Protein AF-A0A1W9Q5Z5-F1 (afdb_monomer_lite)

Foldseek 3Di:
DDDDDDDDDDDDDDDDDDDDDDDDDDDPPPPPVVVVVVVVVVVVVVVVVVVVVVVVVVVVVVVVVQVVLQVQFVVQLVVLVVVLVVQLVCQQPPHDLLSNVVSSLLSLQVQAQDWADPDPQPWIKHKAKEKLKWFFDADDDDDQKTKTAGSTDHPPQFDFQFKAKKWKQAADPVNDDPRQIWIWIARGWDDDPRIIIGGRIDTPDDGDPDPPGHHGGIMIWFKFFFAAPVPQHKDKAKAQGKTATDQRHRPSSDDQAFWWWDKSRDDFIKTAGGQDNVRRMGGRIAGPQDRPDIDIDIHGRPIMITTAIKMKMKMWIWDDDPPRIDIDIDIDIDGDDRSVQPQQFPQAQAEAAAEEEAEAQEEFFADACVVCVPDPDGPLRSEYEYQAEYEYEAQYEGSYADEWEHHPVRHTHDYYYYHDYYYNYYPYDYDYRFPLCLQCLDPHPVVVVLVVCVPVFPQVQKVPRDDPQEAAADPDPPGHQEMEAEFAVVTGEREHQEYHHEAQGEYEYECVHHAYEYEYAAEAHHEANYEYYYHDHLLSYEYAYNDPDDDHEHEQEHQYEAGHYYRASAYEYEQYACYEYEAGYRYNYYHYYHNGYYYHHPNNSVSDDRQPSRRDDDDPDD

Secondary structure (DSSP, 8-state):
---------------------------TTSSHHHHHHHHHHHHHHHHHHHHHHHHHHHHHHHHHHHHHHHHHHHHHHHHHHHHHHHHHHHTTTTS-HHHHHHHHHHHHHHHTTEEEEEETTTEEEEEEEEES-EEE-TT--S-SEEEEE-SSPPPTT--TT--EEEEEEEPPTT-----EEEEEEESEEEEETTEEEEES-EE-S---SS--S--TT-EEEEEEEBP-SSSSPPEEEETT--EEB-TTSSGGGS-SB--EEEETTEEEEEE-SEEETTTTEEES-EESS-TT---EEEE-TTPEEEEPPEEEEEEEEEES-TTS-EEEEEEEEEE---TTTS--SSS-SEEEEEEEEE-TT-EEEEE-TTT-SS-SS--S---EEESSEEEE-TT-EESS-EEE-B-TTS-B-EEEE-S--EESS-SSEE-PPPPS-TT-TTTSHHHHHHHHHTTS--GGGSBSPP-TTEEEE--STTS--EEEEEP-TT-EEEEEEEEEE-TT-EEEEE-TTS-EEEEEEEEEEE-TT-EEEEES-GGGEEEEE---SS--EEEE-TT-EEESEEEEEEEEEEE-TT-EEES-EEEEEEEE-TT-EEEEETTHHHH---TTSSS-------

Structure (mmCIF, N/CA/C/O backbone):
data_AF-A0A1W9Q5Z5-F1
#
_entry.id   AF-A0A1W9Q5Z5-F1
#
loop_
_atom_site.group_PDB
_atom_site.id
_atom_site.type_symbol
_atom_site.label_atom_id
_atom_site.label_alt_id
_atom_site.label_comp_id
_atom_site.label_asym_id
_atom_site.label_entity_id
_atom_site.label_seq_id
_atom_site.pdbx_PDB_ins_code
_atom_site.Cartn_x
_atom_site.Cartn_y
_atom_site.Cartn_z
_atom_site.occupancy
_atom_site.B_iso_or_equiv
_atom_site.auth_seq_id
_atom_site.auth_comp_id
_atom_site.auth_asym_id
_atom_site.auth_atom_id
_atom_site.pdbx_PDB_model_num
ATOM 1 N N . MET A 1 1 ? -21.791 -63.283 42.534 1.00 45.88 1 MET A N 1
ATOM 2 C CA . MET A 1 1 ? -20.636 -64.191 42.363 1.00 45.88 1 MET A CA 1
ATOM 3 C C . MET A 1 1 ? -19.748 -64.081 43.600 1.00 45.88 1 MET A C 1
ATOM 5 O O . MET A 1 1 ? -19.528 -62.983 44.081 1.00 45.88 1 MET A O 1
ATOM 9 N N . LYS A 1 2 ? -19.384 -65.247 44.138 1.00 38.09 2 LYS A N 1
ATOM 10 C CA . LYS A 1 2 ? -18.568 -65.604 45.317 1.00 38.09 2 LYS A CA 1
ATOM 11 C C . LYS A 1 2 ? -17.469 -64.617 45.803 1.00 38.09 2 LYS A C 1
ATOM 13 O O . LYS A 1 2 ? -16.518 -64.372 45.076 1.00 38.09 2 LYS A O 1
ATOM 18 N N . ASN A 1 3 ? -17.521 -64.236 47.090 1.00 42.38 3 ASN A N 1
ATOM 19 C CA . ASN A 1 3 ? -16.353 -64.276 48.012 1.00 42.38 3 ASN A CA 1
ATOM 20 C C . ASN A 1 3 ? -15.916 -65.764 48.180 1.00 42.38 3 ASN A C 1
ATOM 22 O O . ASN A 1 3 ? -16.794 -66.596 47.920 1.00 42.38 3 ASN A O 1
ATOM 26 N N . PRO A 1 4 ? -14.718 -66.186 48.689 1.00 55.59 4 PRO A N 1
ATOM 27 C CA . PRO A 1 4 ? -13.913 -65.505 49.726 1.00 55.59 4 PRO A CA 1
ATOM 28 C C . PRO A 1 4 ? -12.375 -65.864 49.850 1.00 55.59 4 PRO A C 1
ATOM 30 O O . PRO A 1 4 ? -11.866 -66.731 49.157 1.00 55.59 4 PRO A O 1
ATOM 33 N N . GLN A 1 5 ? -11.698 -65.263 50.852 1.00 42.19 5 GLN A N 1
ATOM 34 C CA . GLN A 1 5 ? -10.765 -65.857 51.860 1.00 42.19 5 GLN A CA 1
ATOM 35 C C . GLN A 1 5 ? -9.386 -66.511 51.526 1.00 42.19 5 GLN A C 1
ATOM 37 O O . GLN A 1 5 ? -9.262 -67.325 50.619 1.00 42.19 5 GLN A O 1
ATOM 42 N N . ARG A 1 6 ? -8.484 -66.343 52.533 1.00 38.22 6 ARG A N 1
ATOM 43 C CA . ARG A 1 6 ? -7.504 -67.304 53.143 1.00 38.22 6 ARG A CA 1
ATOM 44 C C . ARG A 1 6 ? -6.057 -67.329 52.584 1.00 38.22 6 ARG A C 1
ATOM 46 O O . ARG A 1 6 ? -5.879 -67.176 51.394 1.00 38.22 6 ARG A O 1
ATOM 53 N N . SER A 1 7 ? -4.971 -67.566 53.348 1.00 42.12 7 SER A N 1
ATOM 54 C CA . SER A 1 7 ? -4.755 -67.979 54.756 1.00 42.12 7 SER A CA 1
ATOM 55 C C . SER A 1 7 ? -3.247 -68.065 55.112 1.00 42.12 7 SER A C 1
ATOM 57 O O . SER A 1 7 ? -2.490 -68.511 54.261 1.00 42.12 7 SER A O 1
ATOM 59 N N . ALA A 1 8 ? -2.918 -67.832 56.403 1.00 43.03 8 ALA A N 1
ATOM 60 C CA . ALA A 1 8 ? -1.915 -68.498 57.289 1.00 43.03 8 ALA A CA 1
ATOM 61 C C . ALA A 1 8 ? -0.396 -68.416 56.966 1.00 43.03 8 ALA A C 1
ATOM 63 O O . ALA A 1 8 ? -0.024 -68.246 55.819 1.00 43.03 8 ALA A O 1
ATOM 64 N N . SER A 1 9 ? 0.570 -68.512 57.902 1.00 41.19 9 SER A N 1
ATOM 65 C CA . SER A 1 9 ? 0.704 -69.132 59.253 1.00 41.19 9 SER A CA 1
ATOM 66 C C . SER A 1 9 ? 1.920 -68.499 59.993 1.00 41.19 9 SER A C 1
ATOM 68 O O . SER A 1 9 ? 2.911 -68.224 59.332 1.00 41.19 9 SER A O 1
ATOM 70 N N . ILE A 1 10 ? 1.904 -68.093 61.278 1.00 40.47 10 ILE A N 1
ATOM 71 C CA . ILE A 1 10 ? 1.917 -68.845 62.569 1.00 40.47 10 ILE A CA 1
ATOM 72 C C . ILE A 1 10 ? 3.308 -69.410 62.994 1.00 40.47 10 ILE A C 1
ATOM 74 O O . ILE A 1 10 ? 3.702 -70.457 62.501 1.00 40.47 10 ILE A O 1
ATOM 78 N N . PHE A 1 11 ? 3.941 -68.709 63.970 1.00 43.97 11 PHE A N 1
ATOM 79 C CA . PHE A 1 11 ? 4.624 -69.136 65.235 1.00 43.97 11 PHE A CA 1
ATOM 80 C C . PHE A 1 11 ? 5.830 -70.128 65.222 1.00 43.97 11 PHE A C 1
ATOM 82 O O . PHE A 1 11 ? 5.905 -70.938 64.308 1.00 43.97 11 PHE A O 1
ATOM 89 N N . PRO A 1 12 ? 6.762 -70.131 66.230 1.00 51.62 12 PRO A N 1
ATOM 90 C CA . PRO A 1 12 ? 6.463 -70.048 67.674 1.00 51.62 12 PRO A CA 1
ATOM 91 C C . PRO A 1 12 ? 7.444 -69.325 68.627 1.00 51.62 12 PRO A C 1
ATOM 93 O O . PRO A 1 12 ? 8.602 -69.042 68.341 1.00 51.62 12 PRO A O 1
ATOM 96 N N . GLN A 1 13 ? 6.916 -69.078 69.831 1.00 49.44 13 GLN A N 1
ATOM 97 C CA . GLN A 1 13 ? 7.625 -68.673 71.041 1.00 49.44 13 GLN A CA 1
ATOM 98 C C . GLN A 1 13 ? 8.324 -69.849 71.748 1.00 49.44 13 GLN A C 1
ATOM 100 O O . GLN A 1 13 ? 7.814 -70.969 71.749 1.00 49.44 13 GLN A O 1
ATOM 105 N N . GLY A 1 14 ? 9.354 -69.518 72.535 1.00 38.72 14 GLY A N 1
ATOM 106 C CA . GLY A 1 14 ? 9.438 -69.988 73.923 1.00 38.72 14 GLY A CA 1
ATOM 107 C C . GLY A 1 14 ? 10.792 -70.539 74.374 1.00 38.72 14 GLY A C 1
ATOM 108 O O . GLY A 1 14 ? 11.237 -71.555 73.856 1.00 38.72 14 GLY A O 1
ATOM 109 N N . LYS A 1 15 ? 11.361 -69.937 75.433 1.00 40.81 15 LYS A N 1
ATOM 110 C CA . LYS A 1 15 ? 11.649 -70.547 76.760 1.00 40.81 15 LYS A CA 1
ATOM 111 C C . LYS A 1 15 ? 12.832 -69.844 77.455 1.00 40.81 15 LYS A C 1
ATOM 113 O O . LYS A 1 15 ? 13.898 -69.715 76.882 1.00 40.81 15 LYS A O 1
ATOM 118 N N . VAL A 1 16 ? 12.597 -69.193 78.598 1.00 42.66 16 VAL A N 1
ATOM 119 C CA . VAL A 1 16 ? 12.735 -69.686 79.995 1.00 42.66 16 VAL A CA 1
ATOM 120 C C . VAL A 1 16 ? 14.100 -69.343 80.613 1.00 42.66 16 VAL A C 1
ATOM 122 O O . VAL A 1 16 ? 15.158 -69.676 80.098 1.00 42.66 16 VAL A O 1
ATOM 125 N N . CYS A 1 17 ? 14.015 -68.680 81.767 1.00 44.47 17 CYS A N 1
ATOM 126 C CA . CYS A 1 17 ? 15.067 -68.292 82.702 1.00 44.47 17 CYS A CA 1
ATOM 127 C C . CYS A 1 17 ? 16.000 -69.432 83.158 1.00 44.47 17 CYS A C 1
ATOM 129 O O . CYS A 1 17 ? 15.510 -70.522 83.448 1.00 44.47 17 CYS A O 1
ATOM 131 N N . ARG A 1 18 ? 17.270 -69.115 83.470 1.00 38.94 18 ARG A N 1
ATOM 132 C CA . ARG A 1 18 ? 17.853 -69.051 84.842 1.00 38.94 18 ARG A CA 1
ATOM 133 C C . ARG A 1 18 ? 19.389 -69.173 84.846 1.00 38.94 18 ARG A C 1
ATOM 135 O O . ARG A 1 18 ? 19.942 -69.945 84.079 1.00 38.94 18 ARG A O 1
ATOM 142 N N . ARG A 1 19 ? 19.966 -68.570 85.901 1.00 38.69 19 ARG A N 1
ATOM 143 C CA . ARG A 1 19 ? 21.277 -68.792 86.563 1.00 38.69 19 ARG A CA 1
ATOM 144 C C . ARG A 1 19 ? 22.475 -68.043 85.969 1.00 38.69 19 ARG A C 1
ATOM 146 O O . ARG A 1 19 ? 22.846 -68.274 84.835 1.00 38.69 19 ARG A O 1
ATOM 153 N N . PHE A 1 20 ? 22.957 -66.998 86.645 1.00 39.62 20 PHE A N 1
ATOM 154 C CA . PHE A 1 20 ? 23.795 -66.960 87.867 1.00 39.62 20 PHE A CA 1
ATOM 155 C C . PHE A 1 20 ? 25.297 -67.011 87.539 1.00 39.62 20 PHE A C 1
ATOM 157 O O . PHE A 1 20 ? 25.792 -68.046 87.117 1.00 39.62 20 PHE A O 1
ATOM 164 N N . MET A 1 21 ? 25.952 -65.895 87.880 1.00 42.09 21 MET A N 1
ATOM 165 C CA . MET A 1 21 ? 27.337 -65.731 88.341 1.00 42.09 21 MET A CA 1
ATOM 166 C C . MET A 1 21 ? 28.504 -65.975 87.374 1.00 42.09 21 MET A C 1
ATOM 168 O O . MET A 1 21 ? 28.858 -67.100 87.045 1.00 42.09 21 MET A O 1
ATOM 172 N N . ASP A 1 22 ? 29.141 -64.849 87.039 1.00 51.88 22 ASP A N 1
ATOM 173 C CA . ASP A 1 22 ? 30.544 -64.528 87.328 1.00 51.88 22 ASP A CA 1
ATOM 174 C C . ASP A 1 22 ? 31.608 -65.602 87.080 1.00 51.88 22 ASP A C 1
ATOM 176 O O . ASP A 1 22 ? 31.816 -66.490 87.906 1.00 51.88 22 ASP A O 1
ATOM 180 N N . ARG A 1 23 ? 32.433 -65.370 86.048 1.00 41.69 23 ARG A N 1
ATOM 181 C CA . ARG A 1 23 ? 33.891 -65.363 86.237 1.00 41.69 23 ARG A CA 1
ATOM 182 C C . ARG A 1 23 ? 34.658 -64.716 85.079 1.00 41.69 23 ARG A C 1
ATOM 184 O O . ARG A 1 23 ? 34.515 -65.125 83.936 1.00 41.69 23 ARG A O 1
ATOM 191 N N . GLU A 1 24 ? 35.499 -63.753 85.463 1.00 45.00 24 GLU A N 1
ATOM 192 C CA . GLU A 1 24 ? 36.839 -63.455 84.923 1.00 45.00 24 GLU A CA 1
ATOM 193 C C . GLU A 1 24 ? 36.926 -63.117 83.418 1.00 45.00 24 GLU A C 1
ATOM 195 O O . GLU A 1 24 ? 36.888 -63.965 82.540 1.00 45.00 24 GLU A O 1
ATOM 200 N N . SER A 1 25 ? 36.944 -61.834 83.047 1.00 54.38 25 SER A N 1
ATOM 201 C CA . SER A 1 25 ? 38.152 -60.992 82.934 1.00 54.38 25 SER A CA 1
ATOM 202 C C . SER A 1 25 ? 39.274 -61.590 82.071 1.00 54.38 25 SER A C 1
ATOM 204 O O . SER A 1 25 ? 39.905 -62.564 82.470 1.00 54.38 25 SER A O 1
ATOM 206 N N . ASN A 1 26 ? 39.592 -60.862 80.989 1.00 50.44 26 ASN A N 1
ATOM 207 C CA . ASN A 1 26 ? 40.802 -60.909 80.147 1.00 50.44 26 ASN A CA 1
ATOM 208 C C . ASN A 1 26 ? 40.649 -61.566 78.769 1.00 50.44 26 ASN A C 1
ATOM 210 O O . ASN A 1 26 ? 41.188 -62.635 78.549 1.00 50.44 26 ASN A O 1
ATOM 214 N N . HIS A 1 27 ? 40.029 -60.869 77.805 1.00 44.59 27 HIS A N 1
ATOM 215 C CA . HIS A 1 27 ? 40.489 -60.874 76.397 1.00 44.59 27 HIS A CA 1
ATOM 216 C C . HIS A 1 27 ? 40.032 -59.624 75.598 1.00 44.59 27 HIS A C 1
ATOM 218 O O . HIS A 1 27 ? 39.882 -59.649 74.382 1.00 44.59 27 HIS A O 1
ATOM 224 N N . LEU A 1 28 ? 39.877 -58.480 76.279 1.00 50.31 28 LEU A N 1
ATOM 225 C CA . LEU A 1 28 ? 39.485 -57.171 75.720 1.00 50.31 28 LEU A CA 1
ATOM 226 C C . LEU A 1 28 ? 40.667 -56.338 75.169 1.00 50.31 28 LEU A C 1
ATOM 228 O O . LEU A 1 28 ? 40.652 -55.120 75.252 1.00 50.31 28 LEU A O 1
ATOM 232 N N . LYS A 1 29 ? 41.724 -56.952 74.620 1.00 52.28 29 LYS A N 1
ATOM 233 C CA . LYS A 1 29 ? 42.888 -56.183 74.110 1.00 52.28 29 LYS A CA 1
ATOM 234 C C . LYS A 1 29 ? 43.280 -56.427 72.650 1.00 52.28 29 LYS A C 1
ATOM 236 O O . LYS A 1 29 ? 44.300 -55.910 72.216 1.00 52.28 29 LYS A O 1
ATOM 241 N N . ALA A 1 30 ? 42.464 -57.141 71.871 1.00 52.22 30 ALA A N 1
ATOM 242 C CA . ALA A 1 30 ? 42.705 -57.327 70.430 1.00 52.22 30 ALA A CA 1
ATOM 243 C C . ALA A 1 30 ? 41.598 -56.764 69.511 1.00 52.22 30 ALA A C 1
ATOM 245 O O . ALA A 1 30 ? 41.773 -56.755 68.297 1.00 52.22 30 ALA A O 1
ATOM 246 N N . ALA A 1 31 ? 40.481 -56.262 70.056 1.00 53.41 31 ALA A N 1
ATOM 247 C CA . ALA A 1 31 ? 39.362 -55.743 69.257 1.00 53.41 31 ALA A CA 1
ATOM 248 C C . ALA A 1 31 ? 39.375 -54.210 69.063 1.00 53.41 31 ALA A C 1
ATOM 250 O O . ALA A 1 31 ? 38.833 -53.725 68.072 1.00 53.41 31 ALA A O 1
ATOM 251 N N . GLU A 1 32 ? 40.036 -53.442 69.940 1.00 53.84 32 GLU A N 1
ATOM 252 C CA . GLU A 1 32 ? 39.981 -51.965 69.927 1.00 53.84 32 GLU A CA 1
ATOM 253 C C . GLU A 1 32 ? 40.826 -51.311 68.812 1.00 53.84 32 GLU A C 1
ATOM 255 O O . GLU A 1 32 ? 40.524 -50.200 68.385 1.00 53.84 32 GLU A O 1
ATOM 260 N N . GLY A 1 33 ? 41.830 -52.008 68.261 1.00 56.78 33 GLY A N 1
ATOM 261 C CA . GLY A 1 33 ? 42.640 -51.498 67.140 1.00 56.78 33 GLY A CA 1
ATOM 262 C C . GLY A 1 33 ? 41.991 -51.660 65.756 1.00 56.78 33 GLY A C 1
ATOM 263 O O . GLY A 1 33 ? 42.218 -50.843 64.866 1.00 56.78 33 GLY A O 1
ATOM 264 N N . SER A 1 34 ? 41.151 -52.685 65.566 1.00 62.56 34 SER A N 1
ATOM 265 C CA . SER A 1 34 ? 40.533 -52.986 64.259 1.00 62.56 34 SER A CA 1
ATOM 266 C C . SER A 1 34 ? 39.434 -51.991 63.871 1.00 62.56 34 SER A C 1
ATOM 268 O O . SER A 1 34 ? 39.277 -51.660 62.696 1.00 62.56 34 SER A O 1
ATOM 270 N N . VAL A 1 35 ? 38.723 -51.453 64.868 1.00 77.12 35 VAL A N 1
ATOM 271 C CA . VAL A 1 35 ? 37.646 -50.474 64.667 1.00 77.12 35 VAL A CA 1
ATOM 272 C C . VAL A 1 35 ? 38.209 -49.145 64.163 1.00 77.12 35 VAL A C 1
ATOM 274 O O . VAL A 1 35 ? 37.652 -48.552 63.242 1.00 77.12 35 VAL A O 1
ATOM 277 N N . PHE A 1 36 ? 39.356 -48.710 64.693 1.00 75.25 36 PHE A N 1
ATOM 278 C CA . PHE A 1 36 ? 40.012 -47.475 64.254 1.00 75.25 36 PHE A CA 1
ATOM 279 C C . PHE A 1 36 ? 40.529 -47.568 62.812 1.00 75.25 36 PHE A C 1
ATOM 281 O O . PHE A 1 36 ? 40.344 -46.639 62.030 1.00 75.25 36 PHE A O 1
ATOM 288 N N . VAL A 1 37 ? 41.113 -48.708 62.427 1.00 79.69 37 VAL A N 1
ATOM 289 C CA . VAL A 1 37 ? 41.564 -48.944 61.044 1.00 79.69 37 VAL A CA 1
ATOM 290 C C . VAL A 1 37 ? 40.374 -48.994 60.078 1.00 79.69 37 VAL A C 1
ATOM 292 O O . VAL A 1 37 ? 40.432 -48.386 59.010 1.00 79.69 37 VAL A O 1
ATOM 295 N N . GLY A 1 38 ? 39.266 -49.634 60.469 1.00 83.56 38 GLY A N 1
ATOM 296 C CA . GLY A 1 38 ? 38.028 -49.641 59.681 1.00 83.56 38 GLY A CA 1
ATOM 297 C C . GLY A 1 38 ? 37.440 -48.239 59.460 1.00 83.56 38 GLY A C 1
ATOM 298 O O . GLY A 1 38 ? 36.932 -47.939 58.377 1.00 83.56 38 GLY A O 1
ATOM 299 N N . LEU A 1 39 ? 37.566 -47.350 60.449 1.00 85.38 39 LEU A N 1
ATOM 300 C CA . LEU A 1 39 ? 37.089 -45.967 60.362 1.00 85.38 39 LEU A CA 1
ATOM 301 C C . LEU A 1 39 ? 37.985 -45.100 59.458 1.00 85.38 39 LEU A C 1
ATOM 303 O O . LEU A 1 39 ? 37.485 -44.331 58.642 1.00 85.38 39 LEU A O 1
ATOM 307 N N . ILE A 1 40 ? 39.308 -45.277 59.520 1.00 86.25 40 ILE A N 1
ATOM 308 C CA . ILE A 1 40 ? 40.246 -44.564 58.634 1.00 86.25 40 ILE A CA 1
ATOM 309 C C . ILE A 1 40 ? 40.051 -44.992 57.174 1.00 86.25 40 ILE A C 1
ATOM 311 O O . ILE A 1 40 ? 39.993 -44.144 56.285 1.00 86.25 40 ILE A O 1
ATOM 315 N N . VAL A 1 41 ? 39.892 -46.293 56.910 1.00 86.81 41 VAL A N 1
ATOM 316 C CA . VAL A 1 41 ? 39.671 -46.796 55.545 1.00 86.81 41 VAL A CA 1
ATOM 317 C C . VAL A 1 41 ? 38.335 -46.302 54.983 1.00 86.81 41 VAL A C 1
ATOM 319 O O . VAL A 1 41 ? 38.289 -45.873 53.831 1.00 86.81 41 VAL A O 1
ATOM 322 N N . THR A 1 42 ? 37.262 -46.279 55.781 1.00 88.12 42 THR A N 1
ATOM 323 C CA . THR A 1 42 ? 35.974 -45.720 55.330 1.00 88.12 42 THR A CA 1
ATOM 324 C C . THR A 1 42 ? 36.053 -44.214 55.071 1.00 88.12 42 THR A C 1
ATOM 326 O O . THR A 1 42 ? 35.531 -43.761 54.054 1.00 88.12 42 THR A O 1
ATOM 329 N N . MET A 1 43 ? 36.772 -43.441 55.894 1.00 88.31 43 MET A N 1
ATOM 330 C CA . MET A 1 43 ? 37.031 -42.019 55.626 1.00 88.31 43 MET A CA 1
ATOM 331 C C . MET A 1 43 ? 37.819 -41.789 54.329 1.00 88.31 43 MET A C 1
ATOM 333 O O . MET A 1 43 ? 37.469 -40.890 53.568 1.00 88.31 43 MET A O 1
ATOM 337 N N . ILE A 1 44 ? 38.834 -42.609 54.032 1.00 91.06 44 ILE A N 1
ATOM 338 C CA . ILE A 1 44 ? 39.614 -42.506 52.784 1.00 91.06 44 ILE A CA 1
ATOM 339 C C . ILE A 1 44 ? 38.754 -42.857 51.564 1.00 91.06 44 ILE A C 1
ATOM 341 O O . ILE A 1 44 ? 38.836 -42.174 50.546 1.00 91.06 44 ILE A O 1
ATOM 345 N N . ILE A 1 45 ? 37.897 -43.878 51.661 1.00 88.50 45 ILE A N 1
ATOM 346 C CA . ILE A 1 45 ? 36.982 -44.254 50.574 1.00 88.50 45 ILE A CA 1
ATOM 347 C C . ILE A 1 45 ? 35.963 -43.136 50.315 1.00 88.50 45 ILE A C 1
ATOM 349 O O . ILE A 1 45 ? 35.757 -42.759 49.164 1.00 88.50 45 ILE A O 1
ATOM 353 N N . ILE A 1 46 ? 35.366 -42.559 51.365 1.00 88.12 46 ILE A N 1
ATOM 354 C CA . ILE A 1 46 ? 34.420 -41.439 51.229 1.00 88.12 46 ILE A CA 1
ATOM 355 C C . ILE A 1 46 ? 35.123 -40.201 50.657 1.00 88.12 46 ILE A C 1
ATOM 357 O O . ILE A 1 46 ? 34.576 -39.555 49.765 1.00 88.12 46 ILE A O 1
ATOM 361 N N . ALA A 1 47 ? 36.348 -39.899 51.100 1.00 88.50 47 ALA A N 1
ATOM 362 C CA . ALA A 1 47 ? 37.150 -38.811 50.542 1.00 88.50 47 ALA A CA 1
ATOM 363 C C . ALA A 1 47 ? 37.490 -39.047 49.059 1.00 88.50 47 ALA A C 1
ATOM 365 O O . ALA A 1 47 ? 37.391 -38.122 48.255 1.00 88.50 47 ALA A O 1
ATOM 366 N N . GLY A 1 48 ? 37.820 -40.285 48.675 1.00 86.75 48 GLY A N 1
ATOM 367 C CA . GLY A 1 48 ? 38.072 -40.671 47.285 1.00 86.75 48 GLY A CA 1
ATOM 368 C C . GLY A 1 48 ? 36.834 -40.542 46.393 1.00 86.75 48 GLY A C 1
ATOM 369 O O . GLY A 1 48 ? 36.929 -40.005 45.291 1.00 86.75 48 GLY A O 1
ATOM 370 N N . ILE A 1 49 ? 35.657 -40.955 46.878 1.00 86.25 49 ILE A N 1
ATOM 371 C CA . ILE A 1 49 ? 34.382 -40.792 46.159 1.00 86.25 49 ILE A CA 1
ATOM 372 C C . ILE A 1 49 ? 34.014 -39.307 46.042 1.00 86.25 49 ILE A C 1
ATOM 374 O O . ILE A 1 49 ? 33.631 -38.860 44.963 1.00 86.25 49 ILE A O 1
ATOM 378 N N . GLY A 1 50 ? 34.186 -38.523 47.112 1.00 82.50 50 GLY A N 1
ATOM 379 C CA . GLY A 1 50 ? 33.961 -37.075 47.091 1.00 82.50 50 GLY A CA 1
ATOM 380 C C . GLY A 1 50 ? 34.865 -36.354 46.085 1.00 82.50 50 GLY A C 1
ATOM 381 O O . GLY A 1 50 ? 34.389 -35.520 45.316 1.00 82.50 50 GLY A O 1
ATOM 382 N N . ALA A 1 51 ? 36.146 -36.732 46.019 1.00 82.00 51 ALA A N 1
ATOM 383 C CA . ALA A 1 51 ? 37.090 -36.205 45.036 1.00 82.00 51 ALA A CA 1
ATOM 384 C C . ALA A 1 51 ? 36.751 -36.629 43.595 1.00 82.00 51 ALA A C 1
ATOM 386 O O . ALA A 1 51 ? 36.953 -35.843 42.675 1.00 82.00 51 ALA A O 1
ATOM 387 N N . ALA A 1 52 ? 36.200 -37.829 43.386 1.00 76.81 52 ALA A N 1
ATOM 388 C CA . ALA A 1 52 ? 35.781 -38.313 42.068 1.00 76.81 52 ALA A CA 1
ATOM 389 C C . ALA A 1 52 ? 34.441 -37.715 41.585 1.00 76.81 52 ALA A C 1
ATOM 391 O O . ALA A 1 52 ? 34.228 -37.574 40.381 1.00 76.81 52 ALA A O 1
ATOM 392 N N . MET A 1 53 ? 33.543 -37.328 42.497 1.00 82.94 53 MET A N 1
ATOM 393 C CA . MET A 1 53 ? 32.270 -36.671 42.161 1.00 82.94 53 MET A CA 1
ATOM 394 C C . MET A 1 53 ? 32.436 -35.196 41.765 1.00 82.94 53 MET A C 1
ATOM 396 O O . MET A 1 53 ? 31.625 -34.666 41.005 1.00 82.94 53 MET A O 1
ATOM 400 N N . LEU A 1 54 ? 33.490 -34.531 42.245 1.00 74.00 54 LEU A N 1
ATOM 401 C CA . LEU A 1 54 ? 33.723 -33.103 42.013 1.00 74.00 54 LEU A CA 1
ATOM 402 C C . LEU A 1 54 ? 33.977 -32.769 40.522 1.00 74.00 54 LEU A C 1
ATOM 404 O O . LEU A 1 54 ? 33.328 -31.849 40.014 1.00 74.00 54 LEU A O 1
ATOM 408 N N . PRO A 1 55 ? 34.793 -33.537 39.767 1.00 72.12 55 PRO A N 1
ATOM 409 C CA . PRO A 1 55 ? 34.909 -33.390 38.317 1.00 72.12 55 PRO A CA 1
ATOM 410 C C . PRO A 1 55 ? 33.592 -33.642 37.573 1.00 72.12 55 PRO A C 1
ATOM 412 O O . PRO A 1 55 ? 33.271 -32.892 36.660 1.00 72.12 55 PRO A O 1
ATOM 415 N N . LEU A 1 56 ? 32.799 -34.646 37.972 1.00 71.12 56 LEU A N 1
ATOM 416 C CA . LEU A 1 56 ? 31.528 -34.974 37.304 1.00 71.12 56 LEU A CA 1
ATOM 417 C C . LEU A 1 56 ? 30.486 -33.855 37.461 1.00 71.12 56 LEU A C 1
ATOM 419 O O . LEU A 1 56 ? 29.836 -33.477 36.487 1.00 71.12 56 LEU A O 1
ATOM 423 N N . SER A 1 57 ? 30.378 -33.277 38.662 1.00 73.00 57 SER A N 1
ATOM 424 C CA . SER A 1 57 ? 29.502 -32.126 38.922 1.00 73.00 57 SER A CA 1
ATOM 425 C C . SER A 1 57 ? 29.966 -30.875 38.163 1.00 73.00 57 SER A C 1
ATOM 427 O O . SER A 1 57 ? 29.169 -30.197 37.515 1.00 73.00 57 SER A O 1
ATOM 429 N N . THR A 1 58 ? 31.280 -30.617 38.151 1.00 70.06 58 THR A N 1
ATOM 430 C CA . THR A 1 58 ? 31.866 -29.456 37.459 1.00 70.06 58 THR A CA 1
ATOM 431 C C . THR A 1 58 ? 31.679 -29.541 35.939 1.00 70.06 58 THR A C 1
ATOM 433 O O . THR A 1 58 ? 31.336 -28.541 35.310 1.00 70.06 58 THR A O 1
ATOM 436 N N . THR A 1 59 ? 31.844 -30.724 35.337 1.00 69.69 59 THR A N 1
ATOM 437 C CA . THR A 1 59 ? 31.622 -30.937 33.895 1.00 69.69 59 THR A CA 1
ATOM 438 C C . THR A 1 59 ? 30.148 -30.780 33.517 1.00 69.69 59 THR A C 1
ATOM 440 O O . THR A 1 59 ? 29.847 -30.144 32.510 1.00 69.69 59 THR A O 1
ATOM 443 N N . SER A 1 60 ? 29.219 -31.282 34.342 1.00 64.25 60 SER A N 1
ATOM 444 C CA . SER A 1 60 ? 27.776 -31.136 34.094 1.00 64.25 60 SER A CA 1
ATOM 445 C C . SER A 1 60 ? 27.316 -29.678 34.173 1.00 64.25 60 SER A C 1
ATOM 447 O O . SER A 1 60 ? 26.538 -29.240 33.327 1.00 64.25 60 SER A O 1
ATOM 449 N N . MET A 1 61 ? 27.804 -28.913 35.155 1.00 70.44 61 MET A N 1
ATOM 450 C CA . MET A 1 61 ? 27.475 -27.487 35.272 1.00 70.44 61 MET A CA 1
ATOM 451 C C . MET A 1 61 ? 28.077 -26.673 34.121 1.00 70.44 61 MET A C 1
ATOM 453 O O . MET A 1 61 ? 27.387 -25.838 33.547 1.00 70.44 61 MET A O 1
ATOM 457 N N . ARG A 1 62 ? 29.325 -26.952 33.714 1.00 67.69 62 ARG A N 1
ATOM 458 C CA . ARG A 1 62 ? 29.949 -26.277 32.560 1.00 67.69 62 ARG A CA 1
ATOM 459 C C . ARG A 1 62 ? 29.220 -26.567 31.249 1.00 67.69 62 ARG A C 1
ATOM 461 O O . ARG A 1 62 ? 29.004 -25.642 30.480 1.00 67.69 62 ARG A O 1
ATOM 468 N N . SER A 1 63 ? 28.781 -27.806 31.023 1.00 71.75 63 SER A N 1
ATOM 469 C CA . SER A 1 63 ? 28.028 -28.165 29.814 1.00 71.75 63 SER A CA 1
ATOM 470 C C . SER A 1 63 ? 26.683 -27.437 29.710 1.00 71.75 63 SER A C 1
ATOM 472 O O . SER A 1 63 ? 26.290 -27.064 28.608 1.00 71.75 63 SER A O 1
ATOM 474 N N . GLN A 1 64 ? 25.979 -27.228 30.828 1.00 71.12 64 GLN A N 1
ATOM 475 C CA . GLN A 1 64 ? 24.722 -26.467 30.840 1.00 71.12 64 GLN A CA 1
ATOM 476 C C . GLN A 1 64 ? 24.965 -24.970 30.621 1.00 71.12 64 GLN A C 1
ATOM 478 O O . GLN A 1 64 ? 24.232 -24.340 29.866 1.00 71.12 64 GLN A O 1
ATOM 483 N N . ILE A 1 65 ? 26.020 -24.416 31.228 1.00 71.62 65 ILE A N 1
ATOM 484 C CA . ILE A 1 65 ? 26.400 -23.010 31.046 1.00 71.62 65 ILE A CA 1
ATOM 485 C C . ILE A 1 65 ? 26.759 -22.738 29.581 1.00 71.62 65 ILE A C 1
ATOM 487 O O . ILE A 1 65 ? 26.210 -21.813 28.999 1.00 71.62 65 ILE A O 1
ATOM 491 N N . THR A 1 66 ? 27.593 -23.571 28.951 1.00 71.75 66 THR A N 1
ATOM 492 C CA . THR A 1 66 ? 27.956 -23.400 27.533 1.00 71.75 66 THR A CA 1
ATOM 493 C C . THR A 1 66 ? 26.755 -23.566 26.598 1.00 71.75 66 THR A C 1
ATOM 495 O O . THR A 1 66 ? 26.644 -22.832 25.621 1.00 71.75 66 THR A O 1
ATOM 498 N N . GLY A 1 67 ? 25.828 -24.485 26.900 1.00 73.19 67 GLY A N 1
ATOM 499 C CA . GLY A 1 67 ? 24.593 -24.645 26.126 1.00 73.19 67 GLY A CA 1
ATOM 500 C C . GLY A 1 67 ? 23.683 -23.414 26.192 1.00 73.19 67 GLY A C 1
ATOM 501 O O . GLY A 1 67 ? 23.205 -22.952 25.159 1.00 73.19 67 GLY A O 1
ATOM 502 N N . ASN A 1 68 ? 23.499 -22.844 27.386 1.00 78.19 68 ASN A N 1
ATOM 503 C CA . ASN A 1 68 ? 22.714 -21.621 27.564 1.00 78.19 68 ASN A CA 1
ATOM 504 C C . ASN A 1 68 ?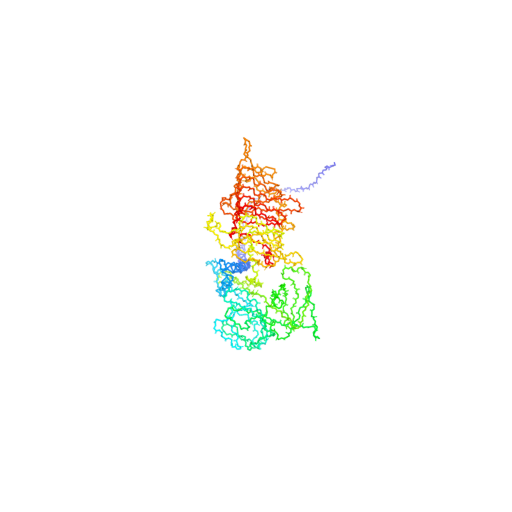 23.401 -20.409 26.918 1.00 78.19 68 ASN A C 1
ATOM 506 O O . ASN A 1 68 ? 22.742 -19.635 26.236 1.00 78.19 68 ASN A O 1
ATOM 510 N N . GLN A 1 69 ? 24.725 -20.282 27.052 1.00 79.00 69 GLN A N 1
ATOM 511 C CA . GLN A 1 69 ? 25.494 -19.207 26.415 1.00 79.00 69 GLN A CA 1
ATOM 512 C C . GLN A 1 69 ? 25.437 -19.275 24.883 1.00 79.00 69 GLN A C 1
ATOM 514 O O . GLN A 1 69 ? 25.384 -18.240 24.229 1.00 79.00 69 GLN A O 1
ATOM 519 N N . ALA A 1 70 ? 25.417 -20.473 24.291 1.00 74.19 70 ALA A N 1
ATOM 520 C CA . ALA A 1 70 ? 25.240 -20.623 22.847 1.00 74.19 70 ALA A CA 1
ATOM 521 C C . ALA A 1 70 ? 23.841 -20.169 22.390 1.00 74.19 70 ALA A C 1
ATOM 523 O O . ALA A 1 70 ? 23.718 -19.499 21.368 1.00 74.19 70 ALA A O 1
ATOM 524 N N . GLN A 1 71 ? 22.789 -20.471 23.162 1.00 80.25 71 GLN A N 1
ATOM 525 C CA . GLN A 1 71 ? 21.439 -19.965 22.882 1.00 80.25 71 GLN A CA 1
ATOM 526 C C . GLN A 1 71 ? 21.353 -18.444 23.038 1.00 80.25 71 GLN A C 1
ATOM 528 O O . GLN A 1 71 ? 20.760 -17.777 22.197 1.00 80.25 71 GLN A O 1
ATOM 533 N N . GLU A 1 72 ? 21.972 -17.885 24.079 1.00 81.44 72 GLU A N 1
ATOM 534 C CA . GLU A 1 72 ? 22.071 -16.434 24.264 1.00 81.44 72 GLU A CA 1
ATOM 535 C C . GLU A 1 72 ? 22.811 -15.773 23.095 1.00 81.44 72 GLU A C 1
ATOM 537 O O . GLU A 1 72 ? 22.312 -14.798 22.540 1.00 81.44 72 GLU A O 1
ATOM 542 N N . GLY A 1 73 ? 23.946 -16.332 22.661 1.00 80.56 73 GLY A N 1
ATOM 543 C CA . GLY A 1 73 ? 24.675 -15.871 21.478 1.00 80.56 73 GLY A CA 1
ATOM 544 C C . GLY A 1 73 ? 23.821 -15.908 20.208 1.00 80.56 73 GLY A C 1
ATOM 545 O O . GLY A 1 73 ? 23.827 -14.952 19.440 1.00 80.56 73 GLY A O 1
ATOM 546 N N . TYR A 1 74 ? 23.021 -16.958 20.011 1.00 82.06 74 TYR A N 1
ATOM 547 C CA . TYR A 1 74 ? 22.094 -17.042 18.880 1.00 82.06 74 TYR A CA 1
ATOM 548 C C . TYR A 1 74 ? 21.017 -15.945 18.915 1.00 82.06 74 TYR A C 1
ATOM 550 O O . TYR A 1 74 ? 20.823 -15.245 17.923 1.00 82.06 74 TYR A O 1
ATOM 558 N N . TYR A 1 75 ? 20.351 -15.739 20.056 1.00 83.38 75 TYR A N 1
ATOM 559 C CA . TYR A 1 75 ? 19.337 -14.684 20.181 1.00 83.38 75 TYR A CA 1
ATOM 560 C C . TYR A 1 75 ? 19.932 -13.280 20.038 1.00 83.38 75 TYR A C 1
ATOM 562 O O . TYR A 1 75 ? 19.278 -12.387 19.500 1.00 83.38 75 TYR A O 1
ATOM 570 N N . LEU A 1 76 ? 21.175 -13.078 20.484 1.00 85.12 76 LEU A N 1
ATOM 571 C CA . LEU A 1 76 ? 21.898 -11.824 20.274 1.00 85.12 76 LEU A CA 1
ATOM 572 C C . LEU A 1 76 ? 22.187 -11.590 18.788 1.00 85.12 76 LEU A C 1
ATOM 574 O O . LEU A 1 76 ? 21.928 -10.491 18.301 1.00 85.12 76 LEU A O 1
ATOM 578 N N . ALA A 1 77 ? 22.634 -12.612 18.055 1.00 81.00 77 ALA A N 1
ATOM 579 C CA . ALA A 1 77 ? 22.809 -12.518 16.606 1.00 81.00 77 ALA A CA 1
ATOM 580 C C . ALA A 1 77 ? 21.480 -12.178 15.900 1.00 81.00 77 ALA A C 1
ATOM 582 O O . ALA A 1 77 ? 21.409 -11.259 15.088 1.00 81.00 77 ALA A O 1
ATOM 583 N N . GLU A 1 78 ? 20.382 -12.845 16.270 1.00 81.19 78 GLU A N 1
ATOM 584 C CA . GLU A 1 78 ? 19.053 -12.544 15.721 1.00 81.19 78 GLU A CA 1
ATOM 585 C C . GLU A 1 78 ? 18.587 -11.114 16.060 1.00 81.19 78 GLU A C 1
ATOM 587 O O . GLU A 1 78 ? 17.930 -10.450 15.255 1.00 81.19 78 GLU A O 1
ATOM 592 N N . SER A 1 79 ? 18.946 -10.598 17.238 1.00 82.12 79 SER A N 1
ATOM 593 C CA . SER A 1 79 ? 18.613 -9.225 17.624 1.00 82.12 79 SER A CA 1
ATOM 594 C C . SER A 1 79 ? 19.328 -8.180 16.761 1.00 82.12 79 SER A C 1
ATOM 596 O O . SER A 1 79 ? 18.693 -7.204 16.359 1.00 82.12 79 SER A O 1
ATOM 598 N N . GLY A 1 80 ? 20.593 -8.417 16.392 1.00 83.88 80 GLY A N 1
ATOM 599 C CA . GLY A 1 80 ? 21.342 -7.539 15.491 1.00 83.88 80 GLY A CA 1
ATOM 600 C C . GLY A 1 80 ? 20.726 -7.467 14.096 1.00 83.88 80 GLY A C 1
ATOM 601 O O . GLY A 1 80 ? 20.603 -6.391 13.512 1.00 83.88 80 GLY A O 1
ATOM 602 N N . MET A 1 81 ? 20.225 -8.599 13.604 1.00 81.94 81 MET A N 1
ATOM 603 C CA . MET A 1 81 ? 19.483 -8.672 12.345 1.00 81.94 81 MET A CA 1
ATOM 604 C C . MET A 1 81 ? 18.217 -7.821 12.360 1.00 81.94 81 MET A C 1
ATOM 606 O O . MET A 1 81 ? 17.983 -7.013 11.461 1.00 81.94 81 MET A O 1
ATOM 610 N N . ARG A 1 82 ? 17.390 -8.001 13.397 1.00 82.06 82 ARG A N 1
ATOM 611 C CA . ARG A 1 82 ? 16.134 -7.258 13.559 1.00 82.06 82 ARG A CA 1
ATOM 612 C C . ARG A 1 82 ? 16.389 -5.759 13.706 1.00 82.06 82 ARG A C 1
ATOM 614 O O . ARG A 1 82 ? 15.610 -4.966 13.183 1.00 82.06 82 ARG A O 1
ATOM 621 N N . TYR A 1 83 ? 17.481 -5.385 14.375 1.00 86.06 83 TYR A N 1
ATOM 622 C CA . TYR A 1 83 ? 17.914 -3.999 14.507 1.00 86.06 83 TYR A CA 1
ATOM 623 C C . TYR A 1 83 ? 18.211 -3.369 13.141 1.00 86.06 83 TYR A C 1
ATOM 625 O O . TYR A 1 83 ? 17.564 -2.388 12.779 1.00 86.06 83 TYR A O 1
ATOM 633 N N . ILE A 1 84 ? 19.090 -3.972 12.333 1.00 85.31 84 ILE A N 1
ATOM 634 C CA . ILE A 1 84 ? 19.428 -3.426 11.007 1.00 85.31 84 ILE A CA 1
ATOM 635 C C . ILE A 1 84 ? 18.242 -3.433 10.057 1.00 85.31 84 ILE A C 1
ATOM 637 O O . ILE A 1 84 ? 18.044 -2.459 9.338 1.00 85.31 84 ILE A O 1
ATOM 641 N N . ALA A 1 85 ? 17.414 -4.478 10.077 1.00 79.12 85 ALA A N 1
ATOM 642 C CA . ALA A 1 85 ? 16.197 -4.503 9.274 1.00 79.12 85 ALA A CA 1
ATOM 643 C C . ALA A 1 85 ? 15.255 -3.334 9.625 1.00 79.12 85 ALA A C 1
ATOM 645 O O . ALA A 1 85 ? 14.672 -2.725 8.729 1.00 79.12 85 ALA A O 1
ATOM 646 N N . SER A 1 86 ? 15.131 -2.999 10.914 1.00 78.56 86 SER A N 1
ATOM 647 C CA . SER A 1 86 ? 14.340 -1.859 11.385 1.00 78.56 86 SER A CA 1
ATOM 648 C C . SER A 1 86 ? 14.947 -0.525 10.947 1.00 78.56 86 SER A C 1
ATOM 650 O O . SER A 1 86 ? 14.258 0.282 10.327 1.00 78.56 86 SER A O 1
ATOM 652 N N . GLU A 1 87 ? 16.235 -0.300 11.214 1.00 83.94 87 GLU A N 1
ATOM 653 C CA . GLU A 1 87 ? 16.932 0.935 10.826 1.00 83.94 87 GLU A CA 1
ATOM 654 C C . GLU A 1 87 ? 16.881 1.151 9.310 1.00 83.94 87 GLU A C 1
ATOM 656 O O . GLU A 1 87 ? 16.541 2.235 8.843 1.00 83.94 87 GLU A O 1
ATOM 661 N N . PHE A 1 88 ? 17.128 0.100 8.525 1.00 84.06 88 PHE A N 1
ATOM 662 C CA . PHE A 1 88 ? 17.066 0.158 7.068 1.00 84.06 88 PHE A CA 1
ATOM 663 C C . PHE A 1 88 ? 15.656 0.498 6.570 1.00 84.06 88 PHE A C 1
ATOM 665 O O . PHE A 1 88 ? 15.491 1.315 5.663 1.00 84.06 88 PHE A O 1
ATOM 672 N N . LYS A 1 89 ? 14.620 -0.097 7.173 1.00 79.38 89 LYS A N 1
ATOM 673 C CA . LYS A 1 89 ? 13.225 0.173 6.809 1.00 79.38 89 LYS A CA 1
ATOM 674 C C . LYS A 1 89 ? 12.854 1.640 7.042 1.00 79.38 89 LYS A C 1
ATOM 676 O O . LYS A 1 89 ? 12.215 2.229 6.174 1.00 79.38 89 LYS A O 1
ATOM 681 N N . HIS A 1 90 ? 13.285 2.206 8.168 1.00 76.94 90 HIS A N 1
ATOM 682 C CA . HIS A 1 90 ? 12.905 3.548 8.617 1.00 76.94 90 HIS A CA 1
ATOM 683 C C . HIS A 1 90 ? 13.831 4.672 8.138 1.00 76.94 90 HIS A C 1
ATOM 685 O O . HIS A 1 90 ? 13.465 5.843 8.219 1.00 76.94 90 HIS A O 1
ATOM 691 N N . ALA A 1 91 ? 15.006 4.352 7.587 1.00 79.31 91 ALA A N 1
ATOM 692 C CA . ALA A 1 91 ? 15.974 5.344 7.111 1.00 79.31 91 ALA A CA 1
ATOM 693 C C . ALA A 1 91 ? 15.395 6.334 6.084 1.00 79.31 91 ALA A C 1
ATOM 695 O O . ALA A 1 91 ? 15.880 7.456 5.961 1.00 79.31 91 ALA A O 1
ATOM 696 N N . GLY A 1 92 ? 14.372 5.912 5.334 1.00 71.25 92 GLY A N 1
ATOM 697 C CA . GLY A 1 92 ? 13.756 6.693 4.265 1.00 71.25 92 GLY A CA 1
ATOM 698 C C . GLY A 1 92 ? 12.474 7.437 4.632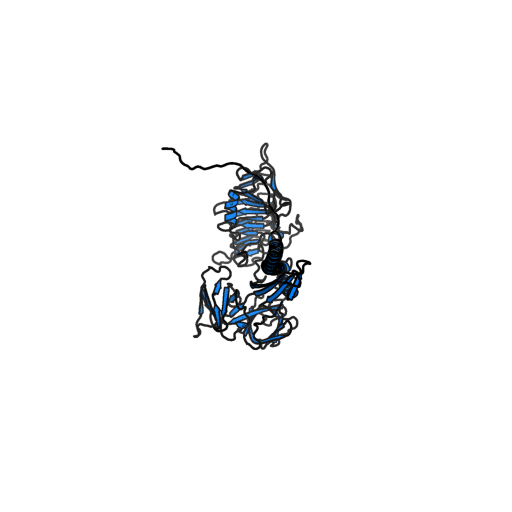 1.00 71.25 92 GLY A C 1
ATOM 699 O O . GLY A 1 92 ? 11.899 8.088 3.759 1.00 71.25 92 GLY A O 1
ATOM 700 N N . ASP A 1 93 ? 12.006 7.337 5.876 1.00 73.31 93 ASP A N 1
ATOM 701 C CA . ASP A 1 93 ? 10.699 7.865 6.264 1.00 73.31 93 ASP A CA 1
ATOM 702 C C . ASP A 1 93 ? 10.664 9.401 6.150 1.00 73.31 93 ASP A C 1
ATOM 704 O O . ASP A 1 93 ? 11.526 10.115 6.664 1.00 73.31 93 ASP A O 1
ATOM 708 N N . GLY A 1 94 ? 9.659 9.924 5.439 1.00 64.38 94 GLY A N 1
ATOM 709 C CA . GLY A 1 94 ? 9.488 11.364 5.207 1.00 64.38 94 GLY A CA 1
ATOM 710 C C . GLY A 1 94 ? 10.476 11.994 4.213 1.00 64.38 94 GLY A C 1
ATOM 711 O O . GLY A 1 94 ? 10.482 13.219 4.063 1.00 64.38 94 GLY A O 1
ATOM 712 N N . LEU A 1 95 ? 11.299 11.193 3.526 1.00 67.69 95 LEU A N 1
ATOM 713 C CA . LEU A 1 95 ? 12.243 11.653 2.504 1.00 67.69 95 LEU A CA 1
ATOM 714 C C . LEU A 1 95 ? 11.710 11.416 1.081 1.00 67.69 95 LEU A C 1
ATOM 716 O O . LEU A 1 95 ? 10.838 10.584 0.842 1.00 67.69 95 LEU A O 1
ATOM 720 N N . THR A 1 96 ? 12.252 12.148 0.103 1.00 67.19 96 THR A N 1
ATOM 721 C CA . THR A 1 96 ? 12.011 11.848 -1.319 1.00 67.19 96 THR A CA 1
ATOM 722 C C . THR A 1 96 ? 12.609 10.484 -1.674 1.00 67.19 96 THR A C 1
ATOM 724 O O . THR A 1 96 ? 13.582 10.068 -1.050 1.00 67.19 96 THR A O 1
ATOM 727 N N . ALA A 1 97 ? 12.093 9.798 -2.701 1.00 64.38 97 ALA A N 1
ATOM 728 C CA . ALA A 1 97 ? 12.518 8.434 -3.049 1.00 64.38 97 ALA A CA 1
ATOM 729 C C . ALA A 1 97 ? 14.047 8.262 -3.182 1.00 64.38 97 ALA A C 1
ATOM 731 O O . ALA A 1 97 ? 14.592 7.242 -2.771 1.00 64.38 97 ALA A O 1
ATOM 732 N N . CYS A 1 98 ? 14.756 9.271 -3.696 1.00 66.88 98 CYS A N 1
ATOM 733 C CA . CYS A 1 98 ? 16.216 9.240 -3.786 1.00 66.88 98 CYS A CA 1
ATOM 734 C C . CYS A 1 98 ? 16.937 9.521 -2.474 1.00 66.88 98 CYS A C 1
ATOM 736 O O . CYS A 1 98 ? 17.872 8.800 -2.141 1.00 66.88 98 CYS A O 1
ATOM 738 N N . ALA A 1 99 ? 16.490 10.520 -1.711 1.00 72.56 99 ALA A N 1
ATOM 739 C CA . ALA A 1 99 ? 17.066 10.791 -0.398 1.00 72.56 99 ALA A CA 1
ATOM 740 C C . ALA A 1 99 ? 16.818 9.621 0.569 1.00 72.56 99 ALA A C 1
ATOM 742 O O . ALA A 1 99 ? 17.673 9.315 1.393 1.00 72.56 99 ALA A O 1
ATOM 743 N N . ALA A 1 100 ? 15.685 8.931 0.422 1.00 73.56 100 ALA A N 1
ATOM 744 C CA . ALA A 1 100 ? 15.362 7.717 1.154 1.00 73.56 100 ALA A CA 1
ATOM 745 C C . ALA A 1 100 ? 16.331 6.569 0.837 1.00 73.56 100 ALA A C 1
ATOM 747 O O . ALA A 1 100 ? 16.789 5.879 1.743 1.00 73.56 100 ALA A O 1
ATOM 748 N N . GLU A 1 101 ? 16.678 6.376 -0.435 1.00 76.12 101 GLU A N 1
ATOM 749 C CA . GLU A 1 101 ? 17.650 5.355 -0.844 1.00 76.12 101 GLU A CA 1
ATOM 750 C C . GLU A 1 101 ? 19.071 5.689 -0.396 1.00 76.12 101 GLU A C 1
ATOM 752 O O . GLU A 1 101 ? 19.779 4.811 0.085 1.00 76.12 101 GLU A O 1
ATOM 757 N N . ASP A 1 102 ? 19.479 6.954 -0.480 1.00 81.25 102 ASP A N 1
ATOM 758 C CA . ASP A 1 102 ? 20.782 7.376 0.036 1.00 81.25 102 ASP A CA 1
ATOM 759 C C . ASP A 1 102 ? 20.864 7.219 1.564 1.00 81.25 102 ASP A C 1
ATOM 761 O O . ASP A 1 102 ? 21.901 6.815 2.094 1.00 81.25 102 ASP A O 1
ATOM 765 N N . ALA A 1 103 ? 19.771 7.487 2.284 1.00 83.94 103 ALA A N 1
ATOM 766 C CA . ALA A 1 103 ? 19.698 7.255 3.722 1.00 83.94 103 ALA A CA 1
ATOM 767 C C . ALA A 1 103 ? 19.791 5.760 4.067 1.00 83.94 103 ALA A C 1
ATOM 769 O O . ALA A 1 103 ? 20.514 5.390 4.993 1.00 83.94 103 ALA A O 1
ATOM 770 N N . ARG A 1 104 ? 19.126 4.897 3.290 1.00 85.12 104 ARG A N 1
ATOM 771 C CA . ARG A 1 104 ? 19.216 3.432 3.404 1.00 85.12 104 ARG A CA 1
ATOM 772 C C . ARG A 1 104 ? 20.636 2.922 3.190 1.00 85.12 104 ARG A C 1
ATOM 774 O O . ARG A 1 104 ? 21.144 2.174 4.020 1.00 85.12 104 ARG A O 1
ATOM 781 N N . ASP A 1 105 ? 21.305 3.367 2.132 1.00 86.50 105 ASP A N 1
ATOM 782 C CA . ASP A 1 105 ? 22.702 3.000 1.879 1.00 86.50 105 ASP A CA 1
ATOM 783 C C . ASP A 1 105 ? 23.635 3.492 2.992 1.00 86.50 105 ASP A C 1
ATOM 785 O O . ASP A 1 105 ? 24.572 2.797 3.387 1.00 86.50 105 ASP A O 1
ATOM 789 N N . ASN A 1 106 ? 23.369 4.681 3.540 1.00 88.81 106 ASN A N 1
ATOM 790 C CA . ASN A 1 106 ? 24.137 5.206 4.660 1.00 88.81 106 ASN A CA 1
ATOM 791 C C . ASN A 1 106 ? 23.954 4.365 5.933 1.00 88.81 106 ASN A C 1
ATOM 793 O O . ASN A 1 106 ? 24.922 4.173 6.664 1.00 88.81 106 ASN A O 1
ATOM 797 N N . VAL A 1 107 ? 22.759 3.816 6.187 1.00 89.50 107 VAL A N 1
ATOM 798 C CA . VAL A 1 107 ? 22.547 2.863 7.290 1.00 89.50 107 VAL A CA 1
ATOM 799 C C . VAL A 1 107 ? 23.426 1.628 7.117 1.00 89.50 107 VAL A C 1
ATOM 801 O O . VAL A 1 107 ? 24.066 1.217 8.082 1.00 89.50 107 VAL A O 1
ATOM 804 N N . LEU A 1 108 ? 23.513 1.069 5.908 1.00 89.88 108 LEU A N 1
ATOM 805 C CA . LEU A 1 108 ? 24.375 -0.088 5.648 1.00 89.88 108 LEU A CA 1
ATOM 806 C C . LEU A 1 108 ? 25.853 0.249 5.882 1.00 89.88 108 LEU A C 1
ATOM 808 O O . LEU A 1 108 ? 26.554 -0.482 6.576 1.00 89.88 108 LEU A O 1
ATOM 812 N N . LYS A 1 109 ? 26.308 1.404 5.386 1.00 89.56 109 LYS A N 1
ATOM 813 C CA . LYS A 1 109 ? 27.694 1.857 5.552 1.00 89.56 109 LYS A CA 1
ATOM 814 C C . LYS A 1 109 ? 28.065 2.112 7.015 1.00 89.56 109 LYS A C 1
ATOM 816 O O . LYS A 1 109 ? 29.135 1.706 7.450 1.00 89.56 109 LYS A O 1
ATOM 821 N N . VAL A 1 110 ? 27.211 2.809 7.764 1.00 89.94 110 VAL A N 1
ATOM 822 C CA . VAL A 1 110 ? 27.493 3.200 9.157 1.00 89.94 110 VAL A CA 1
ATOM 823 C C . VAL A 1 110 ? 27.477 1.997 10.097 1.00 89.94 110 VAL A C 1
ATOM 825 O O . VAL A 1 110 ? 28.222 1.992 11.071 1.00 89.94 110 VAL A O 1
ATOM 828 N N . ASN A 1 111 ? 26.643 0.993 9.819 1.00 88.81 111 ASN A N 1
ATOM 829 C CA . ASN A 1 111 ? 26.476 -0.168 10.691 1.00 88.81 111 ASN A CA 1
ATOM 830 C C . ASN A 1 111 ? 27.342 -1.377 10.307 1.00 88.81 111 ASN A C 1
ATOM 832 O O . ASN A 1 111 ? 27.311 -2.389 11.006 1.00 88.81 111 ASN A O 1
ATOM 836 N N . HIS A 1 112 ? 28.113 -1.286 9.225 1.00 90.12 112 HIS A N 1
ATOM 837 C CA . HIS A 1 112 ? 29.102 -2.301 8.887 1.00 90.12 112 HIS A CA 1
ATOM 838 C C . HIS A 1 112 ? 30.275 -2.278 9.881 1.00 90.12 112 HIS A C 1
ATOM 840 O O . HIS A 1 112 ? 30.771 -1.212 10.255 1.00 90.12 112 HIS A O 1
ATOM 846 N N . ASP A 1 113 ? 30.691 -3.466 10.325 1.00 89.81 113 ASP A N 1
ATOM 847 C CA . ASP A 1 113 ? 31.777 -3.705 11.282 1.00 89.81 113 ASP A CA 1
ATOM 848 C C . ASP A 1 113 ? 31.575 -2.986 12.623 1.00 89.81 113 ASP A C 1
ATOM 850 O O . ASP A 1 113 ? 32.525 -2.620 13.320 1.00 89.81 113 ASP A O 1
ATOM 854 N N . GLN A 1 114 ? 30.310 -2.779 12.999 1.00 90.00 114 GLN A N 1
ATOM 855 C CA . GLN A 1 114 ? 29.939 -2.205 14.285 1.00 90.00 114 GLN A CA 1
ATOM 856 C C . GLN A 1 114 ? 29.593 -3.293 15.303 1.00 90.00 114 GLN A C 1
ATOM 858 O O . GLN A 1 114 ? 28.902 -4.268 14.997 1.00 90.00 114 GLN A O 1
ATOM 863 N N . SER A 1 115 ? 30.034 -3.066 16.541 1.00 88.56 115 SER A N 1
ATOM 864 C CA . SER A 1 115 ? 29.720 -3.893 17.706 1.00 88.56 115 SER A CA 1
ATOM 865 C C . SER A 1 115 ? 28.706 -3.187 18.600 1.00 88.56 115 SER A C 1
ATOM 867 O O . SER A 1 115 ? 28.922 -2.046 19.016 1.00 88.56 115 SER A O 1
ATOM 869 N N . PHE A 1 116 ? 27.636 -3.881 18.977 1.00 85.94 116 PHE A N 1
ATOM 870 C CA . PHE A 1 116 ? 26.581 -3.343 19.834 1.00 85.94 116 PHE A CA 1
ATOM 871 C C . PHE A 1 116 ? 26.506 -4.108 21.149 1.00 85.94 116 PHE A C 1
ATOM 873 O O . PHE A 1 116 ? 26.253 -5.312 21.181 1.00 85.94 116 PHE A O 1
ATOM 880 N N . THR A 1 117 ? 26.698 -3.404 22.262 1.00 84.12 117 THR A N 1
ATOM 881 C CA . THR A 1 117 ? 26.587 -3.979 23.607 1.00 84.12 117 THR A CA 1
ATOM 882 C C . THR A 1 117 ? 25.142 -3.932 24.093 1.00 84.12 117 THR A C 1
ATOM 884 O O . THR A 1 117 ? 24.575 -2.849 24.231 1.00 84.12 117 THR A O 1
ATOM 887 N N . VAL A 1 118 ? 24.556 -5.091 24.403 1.00 78.69 118 VAL A N 1
ATOM 888 C CA . VAL A 1 118 ? 23.157 -5.192 24.868 1.00 78.69 118 VAL A CA 1
ATOM 889 C C . VAL A 1 118 ? 23.064 -5.071 26.394 1.00 78.69 118 VAL A C 1
ATOM 891 O O . VAL A 1 118 ? 22.038 -4.660 26.931 1.00 78.69 118 VAL A O 1
ATOM 894 N N . SER A 1 119 ? 24.135 -5.414 27.118 1.00 71.12 119 SER A N 1
ATOM 895 C CA . SER A 1 119 ? 24.189 -5.284 28.578 1.00 71.12 119 SER A CA 1
ATOM 896 C C . SER A 1 119 ? 25.617 -5.118 29.105 1.00 71.12 119 SER A C 1
ATOM 898 O O . SER A 1 119 ? 26.578 -5.569 28.479 1.00 71.12 119 SER A O 1
ATOM 900 N N . ASP A 1 120 ? 25.743 -4.564 30.315 1.00 67.00 120 ASP A N 1
ATOM 901 C CA . ASP A 1 120 ? 27.021 -4.364 31.026 1.00 67.00 120 ASP A CA 1
ATOM 902 C C . ASP A 1 120 ? 27.777 -5.674 31.341 1.00 67.00 120 ASP A C 1
ATOM 904 O O . ASP A 1 120 ? 28.937 -5.651 31.749 1.00 67.00 120 ASP A O 1
ATOM 908 N N . ASN A 1 121 ? 27.143 -6.834 31.136 1.00 65.25 121 ASN A N 1
ATOM 909 C CA . ASN A 1 121 ? 27.725 -8.155 31.384 1.00 65.25 121 ASN A CA 1
ATOM 910 C C . ASN A 1 121 ? 28.658 -8.646 30.259 1.00 65.25 121 ASN A C 1
ATOM 912 O O . ASN A 1 121 ? 29.114 -9.789 30.306 1.00 65.25 121 ASN A O 1
ATOM 916 N N . GLY A 1 122 ? 28.942 -7.809 29.256 1.00 69.44 122 GLY A N 1
ATOM 917 C CA . GLY A 1 122 ? 29.827 -8.146 28.136 1.00 69.44 122 GLY A CA 1
ATOM 918 C C . GLY A 1 122 ? 29.149 -8.931 27.011 1.00 69.44 122 GLY A C 1
ATOM 919 O O . GLY A 1 122 ? 29.845 -9.525 26.196 1.00 69.44 122 GLY A O 1
ATOM 920 N N . ALA A 1 123 ? 27.812 -8.942 26.966 1.00 80.62 123 ALA A N 1
ATOM 921 C CA . ALA A 1 123 ? 27.053 -9.489 25.847 1.00 80.62 123 ALA A CA 1
ATOM 922 C C . ALA A 1 123 ? 26.966 -8.456 24.716 1.00 80.62 123 ALA A C 1
ATOM 924 O O . ALA A 1 123 ? 26.470 -7.342 24.928 1.00 80.62 123 ALA A O 1
ATOM 925 N N . TYR A 1 124 ? 27.428 -8.834 23.530 1.00 85.12 124 TYR A N 1
ATOM 926 C CA . TYR A 1 124 ? 27.411 -7.982 22.345 1.00 85.12 124 TYR A CA 1
ATOM 927 C C . TYR A 1 124 ? 27.065 -8.783 21.095 1.00 85.12 124 TYR A C 1
ATOM 929 O O . TYR A 1 124 ? 27.152 -10.014 21.086 1.00 85.12 124 TYR A O 1
ATOM 937 N N . PHE A 1 125 ? 26.670 -8.074 20.047 1.00 88.62 125 PHE A N 1
ATOM 938 C CA . PHE A 1 125 ? 26.633 -8.623 18.702 1.00 88.62 125 PHE A CA 1
ATOM 939 C C . PHE A 1 125 ? 27.426 -7.734 17.748 1.00 88.62 125 PHE A C 1
ATOM 941 O O . PHE A 1 125 ? 27.419 -6.511 17.889 1.00 88.62 125 PHE A O 1
ATOM 948 N N . ASP A 1 126 ? 28.084 -8.365 16.784 1.00 89.62 126 ASP A N 1
ATOM 949 C CA . ASP A 1 126 ? 28.774 -7.699 15.684 1.00 89.62 126 ASP A CA 1
ATOM 950 C C . ASP A 1 126 ? 27.968 -7.861 14.399 1.00 89.62 126 ASP A C 1
ATOM 952 O O . ASP A 1 126 ? 27.256 -8.861 14.220 1.00 89.62 126 ASP A O 1
ATOM 956 N N . LEU A 1 127 ? 28.081 -6.877 13.513 1.00 89.50 127 LEU A N 1
ATOM 957 C CA . LEU A 1 127 ? 27.393 -6.859 12.230 1.00 89.50 127 LEU A CA 1
ATOM 958 C C . LEU A 1 127 ? 28.373 -6.677 11.081 1.00 89.50 127 LEU A C 1
ATOM 960 O O . LEU A 1 127 ? 29.135 -5.718 11.033 1.00 89.50 127 LEU A O 1
ATOM 964 N N . GLU A 1 128 ? 28.282 -7.576 10.115 1.00 91.62 128 GLU A N 1
ATOM 965 C CA . GLU A 1 128 ? 29.039 -7.549 8.873 1.00 91.62 128 GLU A CA 1
ATOM 966 C C . GLU A 1 128 ? 28.029 -7.541 7.715 1.00 91.62 128 GLU A C 1
ATOM 968 O O . GLU A 1 128 ? 27.171 -8.420 7.604 1.00 91.62 128 GLU A O 1
ATOM 973 N N . ILE A 1 129 ? 28.064 -6.484 6.899 1.00 90.56 129 ILE A N 1
ATOM 974 C CA . ILE A 1 129 ? 27.045 -6.174 5.890 1.00 90.56 129 ILE A CA 1
ATOM 975 C C . ILE A 1 129 ? 27.722 -6.175 4.528 1.00 90.56 129 ILE A C 1
ATOM 977 O O . ILE A 1 129 ? 28.561 -5.320 4.281 1.00 90.56 129 ILE A O 1
ATOM 981 N N . ILE A 1 130 ? 27.349 -7.091 3.639 1.00 90.56 130 ILE A N 1
ATOM 982 C CA . ILE A 1 130 ? 27.995 -7.267 2.333 1.00 90.56 130 ILE A CA 1
ATOM 983 C C . ILE A 1 130 ? 26.955 -7.042 1.220 1.00 90.56 130 ILE A C 1
ATOM 985 O O . ILE A 1 130 ? 26.158 -7.943 0.931 1.00 90.56 130 ILE A O 1
ATOM 989 N N . PRO A 1 131 ? 26.896 -5.843 0.611 1.00 90.62 131 PRO A N 1
ATOM 990 C CA . PRO A 1 131 ? 26.007 -5.565 -0.513 1.00 90.62 131 PRO A CA 1
ATOM 991 C C . PRO A 1 131 ? 26.577 -6.074 -1.848 1.00 90.62 131 PRO A C 1
ATOM 993 O O . PRO A 1 131 ? 27.764 -5.943 -2.132 1.00 90.62 131 PRO A O 1
ATOM 996 N N . TYR A 1 132 ? 25.694 -6.577 -2.714 1.00 89.62 132 TYR A N 1
ATOM 997 C CA . TYR A 1 132 ? 26.000 -6.997 -4.093 1.00 89.62 132 TYR A CA 1
ATOM 998 C C . TYR A 1 132 ? 25.473 -5.990 -5.131 1.00 89.62 132 TYR A C 1
ATOM 1000 O O . TYR A 1 132 ? 25.042 -6.349 -6.225 1.00 89.62 132 TYR A O 1
ATOM 1008 N N . TYR A 1 133 ? 25.451 -4.710 -4.766 1.00 89.88 133 TYR A N 1
ATOM 1009 C CA . TYR A 1 133 ? 25.108 -3.596 -5.647 1.00 89.88 133 TYR A CA 1
ATOM 1010 C C . TYR A 1 133 ? 25.949 -2.376 -5.268 1.00 89.88 133 TYR A C 1
ATOM 1012 O O . TYR A 1 133 ? 26.343 -2.223 -4.110 1.00 89.88 133 TYR A O 1
ATOM 1020 N N . TYR A 1 134 ? 26.206 -1.498 -6.237 1.00 89.75 134 TYR A N 1
ATOM 1021 C CA . TYR A 1 134 ? 27.136 -0.381 -6.058 1.00 89.75 134 TYR A CA 1
ATOM 1022 C C . TYR A 1 134 ? 26.579 0.937 -6.597 1.00 89.75 134 TYR A C 1
ATOM 1024 O O . TYR A 1 134 ? 25.507 0.989 -7.215 1.00 89.75 134 TYR A O 1
ATOM 1032 N N . ARG A 1 135 ? 27.317 2.027 -6.369 1.00 87.25 135 ARG A N 1
ATOM 1033 C CA . ARG A 1 135 ? 27.001 3.355 -6.909 1.00 87.25 135 ARG A CA 1
ATOM 1034 C C . ARG A 1 135 ? 28.225 3.999 -7.533 1.00 87.25 135 ARG A C 1
ATOM 1036 O O . ARG A 1 135 ? 29.323 3.845 -7.016 1.00 87.25 135 ARG A O 1
ATOM 1043 N N . VAL A 1 136 ? 28.035 4.770 -8.597 1.00 86.81 136 VAL A N 1
ATOM 1044 C CA . VAL A 1 136 ? 29.119 5.563 -9.195 1.00 86.81 136 VAL A CA 1
ATOM 1045 C C . VAL A 1 136 ? 29.660 6.577 -8.176 1.00 86.81 136 VAL A C 1
ATOM 1047 O O . VAL A 1 136 ? 28.886 7.337 -7.580 1.00 86.81 136 VAL A O 1
ATOM 1050 N N . HIS A 1 137 ? 30.980 6.572 -7.961 1.00 82.38 137 HIS A N 1
ATOM 1051 C CA . HIS A 1 137 ? 31.672 7.448 -7.010 1.00 82.38 137 HIS A CA 1
ATOM 1052 C C . HIS A 1 137 ? 31.647 8.928 -7.457 1.00 82.38 137 HIS A C 1
ATOM 1054 O O . HIS A 1 137 ? 31.546 9.243 -8.640 1.00 82.38 137 HIS A O 1
ATOM 1060 N N . GLU A 1 138 ? 31.739 9.857 -6.500 1.00 61.44 138 GLU A N 1
ATOM 1061 C CA . GLU A 1 138 ? 31.360 11.275 -6.656 1.00 61.44 138 GLU A CA 1
ATOM 1062 C C . GLU A 1 138 ? 32.232 12.125 -7.602 1.00 61.44 138 GLU A C 1
ATOM 1064 O O . GLU A 1 138 ? 31.811 13.220 -7.975 1.00 61.44 138 GLU A O 1
ATOM 1069 N N . ASP A 1 139 ? 33.395 11.624 -8.031 1.00 57.94 139 ASP A N 1
ATOM 1070 C CA . ASP A 1 139 ? 34.443 12.417 -8.700 1.00 57.94 139 ASP A CA 1
ATOM 1071 C C . ASP A 1 139 ? 34.715 12.019 -10.163 1.00 57.94 139 ASP A C 1
ATOM 1073 O O . ASP A 1 139 ? 35.646 12.541 -10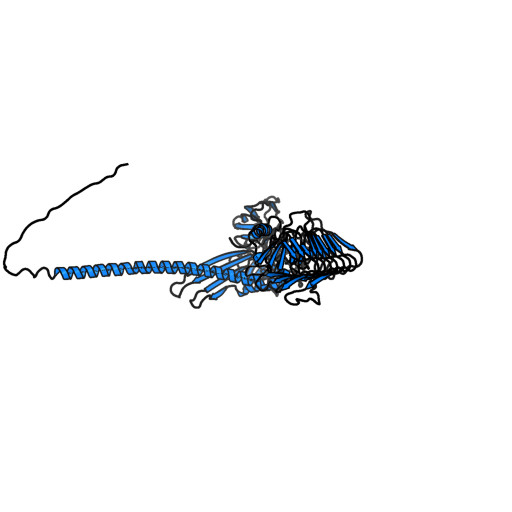.784 1.00 57.94 139 ASP A O 1
ATOM 1077 N N . GLU A 1 140 ? 33.953 11.088 -10.743 1.00 59.38 140 GLU A N 1
ATOM 1078 C CA . GLU A 1 140 ? 34.299 10.545 -12.060 1.00 59.38 140 GLU A CA 1
ATOM 1079 C C . GLU A 1 140 ? 33.619 11.277 -13.225 1.00 59.38 140 GLU A C 1
ATOM 1081 O O . GLU A 1 140 ? 32.405 11.252 -13.410 1.00 59.38 140 GLU A O 1
ATOM 1086 N N . ILE A 1 141 ? 34.453 11.900 -14.063 1.00 54.66 141 ILE A N 1
ATOM 1087 C CA . ILE A 1 141 ? 34.134 12.207 -15.459 1.00 54.66 141 ILE A CA 1
ATOM 1088 C C . ILE A 1 141 ? 34.575 10.982 -16.260 1.00 54.66 141 ILE A C 1
ATOM 1090 O O . ILE A 1 141 ? 35.743 10.606 -16.171 1.00 54.66 141 ILE A O 1
ATOM 1094 N N . PHE A 1 142 ? 33.654 10.382 -17.021 1.00 62.50 142 PHE A N 1
ATOM 1095 C CA . PHE A 1 142 ? 33.857 9.155 -17.800 1.00 62.50 142 PHE A CA 1
ATOM 1096 C C . PHE A 1 142 ? 35.279 9.021 -18.374 1.00 62.50 142 PHE A C 1
ATOM 1098 O O . PHE A 1 142 ? 35.697 9.732 -19.290 1.00 62.50 142 PHE A O 1
ATOM 1105 N N . SER A 1 143 ? 36.005 8.076 -17.798 1.00 60.28 143 SER A N 1
ATOM 1106 C CA . SER A 1 143 ? 37.327 7.579 -18.167 1.00 60.28 143 SER A CA 1
ATOM 1107 C C . SER A 1 143 ? 37.177 6.052 -18.125 1.00 60.28 143 SER A C 1
ATOM 1109 O O . SER A 1 143 ? 36.322 5.591 -17.375 1.00 60.28 143 SER A O 1
ATOM 1111 N N . PRO A 1 144 ? 37.897 5.225 -18.908 1.00 74.62 144 PRO A N 1
ATOM 1112 C CA . PRO A 1 144 ? 37.535 3.809 -19.100 1.00 74.62 144 PRO A CA 1
ATOM 1113 C C . PRO A 1 144 ? 37.543 2.950 -17.823 1.00 74.62 144 PRO A C 1
ATOM 1115 O O . PRO A 1 144 ? 37.251 1.763 -17.898 1.00 74.62 144 PRO A O 1
ATOM 1118 N N . ASN A 1 145 ? 37.882 3.521 -16.671 1.00 85.94 145 ASN A N 1
ATOM 1119 C CA . ASN A 1 145 ? 37.780 2.890 -15.371 1.00 85.94 145 ASN A CA 1
ATOM 1120 C C . ASN A 1 145 ? 36.641 3.561 -14.607 1.00 85.94 145 ASN A C 1
ATOM 1122 O O . ASN A 1 145 ? 36.685 4.775 -14.442 1.00 85.94 145 ASN A O 1
ATOM 1126 N N . LEU A 1 146 ? 35.668 2.771 -14.159 1.00 87.69 146 LEU A N 1
ATOM 1127 C CA . LEU A 1 146 ? 34.546 3.220 -13.346 1.00 87.69 146 LEU A CA 1
ATOM 1128 C C . LEU A 1 146 ? 34.790 2.854 -11.886 1.00 87.69 146 LEU A C 1
ATOM 1130 O O . LEU A 1 146 ? 34.887 1.670 -11.556 1.00 87.69 146 LEU A O 1
ATOM 1134 N N . LYS A 1 147 ? 34.839 3.857 -11.012 1.00 88.06 147 LYS A N 1
ATOM 1135 C CA . LYS A 1 147 ? 34.863 3.651 -9.560 1.00 88.06 147 LYS A CA 1
ATOM 1136 C C . LYS A 1 147 ? 33.459 3.509 -8.998 1.00 88.06 147 LYS A C 1
ATOM 1138 O O . LYS A 1 147 ? 32.631 4.418 -9.094 1.00 88.06 147 LYS A O 1
ATOM 1143 N N . ALA A 1 148 ? 33.222 2.367 -8.375 1.00 88.75 148 ALA A N 1
ATOM 1144 C CA . ALA A 1 148 ? 31.979 2.006 -7.736 1.00 88.75 148 ALA A CA 1
ATOM 1145 C C . ALA A 1 148 ? 32.159 2.004 -6.212 1.00 88.75 148 ALA A C 1
ATOM 1147 O O . ALA A 1 148 ? 32.913 1.198 -5.670 1.00 88.75 148 ALA A O 1
ATOM 1148 N N . ALA A 1 149 ? 31.449 2.900 -5.533 1.00 88.00 149 ALA A N 1
ATOM 1149 C CA . ALA A 1 149 ? 31.414 2.980 -4.082 1.00 88.00 149 ALA A CA 1
ATOM 1150 C C . ALA A 1 149 ? 30.621 1.801 -3.498 1.00 88.00 149 ALA A C 1
ATOM 1152 O O . ALA A 1 149 ? 29.511 1.503 -3.962 1.00 88.00 149 ALA A O 1
ATOM 1153 N N . VAL A 1 150 ? 31.173 1.171 -2.457 1.00 88.00 150 VAL A N 1
ATOM 1154 C CA . VAL A 1 150 ? 30.536 0.080 -1.705 1.00 88.00 150 VAL A CA 1
ATOM 1155 C C . VAL A 1 150 ? 29.894 0.618 -0.418 1.00 88.00 150 VAL A C 1
ATOM 1157 O O . VAL A 1 150 ? 30.432 1.501 0.251 1.00 88.00 150 VAL A O 1
ATOM 1160 N N . PHE A 1 151 ? 28.713 0.099 -0.067 1.00 84.00 151 PHE A N 1
ATOM 1161 C CA . PHE A 1 151 ? 27.914 0.536 1.091 1.00 84.00 151 PHE A CA 1
ATOM 1162 C C . PHE A 1 151 ? 27.974 -0.453 2.258 1.00 84.00 151 PHE A C 1
ATOM 1164 O O . PHE A 1 151 ? 26.955 -0.823 2.831 1.00 84.00 151 PHE A O 1
ATOM 1171 N N . GLY A 1 152 ? 29.177 -0.917 2.575 1.00 85.62 152 GLY A N 1
ATOM 1172 C CA . GLY A 1 152 ? 29.434 -1.991 3.526 1.00 85.62 152 GLY A CA 1
ATOM 1173 C C . GLY A 1 152 ? 30.741 -2.688 3.164 1.00 85.62 152 GLY A C 1
ATOM 1174 O O . GLY A 1 152 ? 31.643 -2.056 2.617 1.00 85.62 152 GLY A O 1
ATOM 1175 N N . GLY A 1 153 ? 30.810 -3.983 3.438 1.00 85.81 153 GLY A N 1
ATOM 1176 C CA . GLY A 1 153 ? 31.946 -4.836 3.128 1.00 85.81 153 GLY A CA 1
ATOM 1177 C C . GLY A 1 153 ? 31.989 -5.230 1.660 1.00 85.81 153 GLY A C 1
ATOM 1178 O O . GLY A 1 153 ? 30.963 -5.376 0.993 1.00 85.81 153 GLY A O 1
ATOM 1179 N N . ILE A 1 154 ? 33.201 -5.415 1.153 1.00 84.75 154 ILE A N 1
ATOM 1180 C CA . ILE A 1 154 ? 33.434 -5.919 -0.197 1.00 84.75 154 ILE A CA 1
ATOM 1181 C C . ILE A 1 154 ? 33.354 -7.449 -0.136 1.00 84.75 154 ILE A C 1
ATOM 1183 O O . ILE A 1 154 ? 34.034 -8.030 0.707 1.00 84.75 154 ILE A O 1
ATOM 1187 N N . PRO A 1 155 ? 32.549 -8.111 -0.989 1.00 81.56 155 PRO A N 1
ATOM 1188 C CA . PRO A 1 155 ? 32.542 -9.567 -1.053 1.00 81.56 155 PRO A CA 1
ATOM 1189 C C . PRO A 1 155 ? 33.953 -10.111 -1.325 1.00 81.56 155 PRO A C 1
ATOM 1191 O O . PRO A 1 155 ? 34.602 -9.695 -2.289 1.00 81.56 155 PRO A O 1
ATOM 1194 N N . ASP A 1 156 ? 34.409 -11.069 -0.514 1.00 73.31 156 ASP A N 1
ATOM 1195 C CA . ASP A 1 156 ? 35.699 -11.756 -0.699 1.00 73.31 156 ASP A CA 1
ATOM 1196 C C . ASP A 1 156 ? 35.765 -12.502 -2.043 1.00 73.31 156 ASP A C 1
ATOM 1198 O O . ASP A 1 156 ? 36.840 -12.831 -2.547 1.00 73.31 156 ASP A O 1
ATOM 1202 N N . GLU A 1 157 ? 34.600 -12.783 -2.629 1.00 70.31 157 GLU A N 1
ATOM 1203 C CA . GLU A 1 157 ? 34.438 -13.559 -3.848 1.00 70.31 157 GLU A CA 1
ATOM 1204 C C . GLU A 1 157 ? 34.634 -12.753 -5.143 1.00 70.31 157 GLU A C 1
ATOM 1206 O O . GLU A 1 157 ? 34.603 -13.360 -6.213 1.00 70.31 157 GLU A O 1
ATOM 1211 N N . ILE A 1 158 ? 34.860 -11.428 -5.092 1.00 76.75 158 ILE A N 1
ATOM 1212 C CA . ILE A 1 158 ? 35.074 -10.634 -6.316 1.00 76.75 158 ILE A CA 1
ATOM 1213 C C . ILE A 1 158 ? 36.374 -11.086 -7.006 1.00 76.75 158 ILE A C 1
ATOM 1215 O O . ILE A 1 158 ? 37.472 -10.881 -6.475 1.00 76.75 158 ILE A O 1
ATOM 1219 N N . PRO A 1 159 ? 36.299 -11.651 -8.222 1.00 77.12 159 PRO A N 1
ATOM 1220 C CA . PRO A 1 159 ? 37.477 -12.152 -8.905 1.00 77.12 159 PRO A CA 1
ATOM 1221 C C . PRO A 1 159 ? 38.261 -11.004 -9.518 1.00 77.12 159 PRO A C 1
ATOM 1223 O O . PRO A 1 159 ? 37.875 -10.414 -10.523 1.00 77.12 159 PRO A O 1
ATOM 1226 N N . THR A 1 160 ? 39.421 -10.719 -8.944 1.00 75.50 160 THR A N 1
ATOM 1227 C CA . THR A 1 160 ? 40.376 -9.780 -9.533 1.00 75.50 160 THR A CA 1
ATOM 1228 C C . THR A 1 160 ? 40.804 -10.255 -10.926 1.00 75.50 160 THR A C 1
ATOM 1230 O O . THR A 1 160 ? 41.152 -11.424 -11.089 1.00 75.50 160 THR A O 1
ATOM 1233 N N . GLU A 1 161 ? 40.827 -9.348 -11.907 1.00 78.62 161 GLU A N 1
ATOM 1234 C CA . GLU A 1 161 ? 41.252 -9.608 -13.301 1.00 78.62 161 GLU A CA 1
ATOM 1235 C C . GLU A 1 161 ? 40.306 -10.452 -14.190 1.00 78.62 161 GLU A C 1
ATOM 1237 O O . GLU A 1 161 ? 40.724 -10.915 -15.254 1.00 78.62 161 GLU A O 1
ATOM 1242 N N . ALA A 1 162 ? 39.032 -10.633 -13.819 1.00 84.12 162 ALA A N 1
ATOM 1243 C CA . ALA A 1 162 ? 38.031 -11.265 -14.691 1.00 84.12 162 ALA A CA 1
ATOM 1244 C C . ALA A 1 162 ? 37.195 -10.226 -15.475 1.00 84.12 162 ALA A C 1
ATOM 1246 O O . ALA A 1 162 ? 36.836 -9.195 -14.900 1.00 84.12 162 ALA A O 1
ATOM 1247 N N . PRO A 1 163 ? 36.868 -10.465 -16.762 1.00 90.06 163 PRO A N 1
ATOM 1248 C CA . PRO A 1 163 ? 35.926 -9.635 -17.510 1.00 90.06 163 PRO A CA 1
ATOM 1249 C C . PRO A 1 163 ? 34.472 -9.998 -17.177 1.00 90.06 163 PRO A C 1
ATOM 1251 O O . PRO A 1 163 ? 34.174 -11.114 -16.743 1.00 90.06 163 PRO A O 1
ATOM 1254 N N . GLY A 1 164 ? 33.550 -9.075 -17.440 1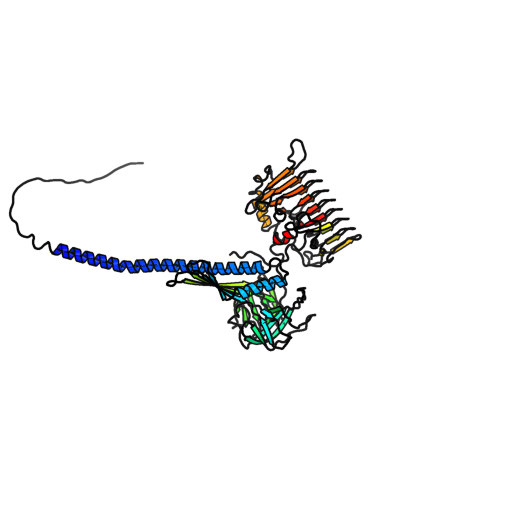.00 91.19 164 GLY A N 1
ATOM 1255 C CA . GLY A 1 164 ? 32.130 -9.316 -17.212 1.00 91.19 164 GLY A CA 1
ATOM 1256 C C . GLY A 1 164 ? 31.232 -8.169 -17.649 1.00 91.19 164 GLY A C 1
ATOM 1257 O O . GLY A 1 164 ? 31.661 -7.275 -18.384 1.00 91.19 164 GLY A O 1
ATOM 1258 N N . TYR A 1 165 ? 29.974 -8.219 -17.207 1.00 91.81 165 TYR A N 1
ATOM 1259 C CA . TYR A 1 165 ? 28.963 -7.220 -17.534 1.00 91.81 165 TYR A CA 1
ATOM 1260 C C . TYR A 1 165 ? 28.354 -6.582 -16.285 1.00 91.81 165 TYR A C 1
ATOM 1262 O O . TYR A 1 165 ? 28.278 -7.175 -15.210 1.00 91.81 165 TYR A O 1
ATOM 1270 N N . LEU A 1 166 ? 27.905 -5.342 -16.437 1.00 91.44 166 LEU A N 1
ATOM 1271 C CA . LEU A 1 166 ? 27.180 -4.590 -15.422 1.00 91.44 166 LEU A CA 1
ATOM 1272 C C . LEU A 1 166 ? 26.002 -3.903 -16.077 1.00 91.44 166 LEU A C 1
ATOM 1274 O O . LEU A 1 166 ? 26.137 -3.372 -17.177 1.00 91.44 166 LEU A O 1
ATOM 1278 N N . GLN A 1 167 ? 24.887 -3.823 -15.365 1.00 90.31 167 GLN A N 1
ATOM 1279 C CA . GLN A 1 167 ? 23.816 -2.923 -15.755 1.00 90.31 167 GLN A CA 1
ATOM 1280 C C . GLN A 1 167 ? 23.892 -1.658 -14.906 1.00 90.31 167 GLN A C 1
ATOM 1282 O O . GLN A 1 167 ? 23.869 -1.725 -13.675 1.00 90.31 167 GLN A O 1
ATOM 1287 N N . ILE A 1 168 ? 23.957 -0.502 -15.565 1.00 87.75 168 ILE A N 1
ATOM 1288 C CA . ILE A 1 168 ? 23.928 0.801 -14.905 1.00 87.75 168 ILE A CA 1
ATOM 1289 C C . ILE A 1 168 ? 22.582 1.462 -15.179 1.00 87.75 168 ILE A C 1
ATOM 1291 O O . ILE A 1 168 ? 22.162 1.614 -16.330 1.00 87.75 168 ILE A O 1
ATOM 1295 N N . ILE A 1 169 ? 21.903 1.850 -14.103 1.00 81.88 169 ILE A N 1
ATOM 1296 C CA . ILE A 1 169 ? 20.686 2.655 -14.166 1.00 81.88 169 ILE A CA 1
ATOM 1297 C C . ILE A 1 169 ? 21.101 4.113 -14.037 1.00 81.88 169 ILE A C 1
ATOM 1299 O O . ILE A 1 169 ? 21.531 4.537 -12.961 1.00 81.88 169 ILE A O 1
ATOM 1303 N N . VAL A 1 170 ? 20.963 4.851 -15.139 1.00 74.25 170 VAL A N 1
ATOM 1304 C CA . VAL A 1 170 ? 21.252 6.286 -15.181 1.00 74.25 170 VAL A CA 1
ATOM 1305 C C . VAL A 1 170 ? 20.058 7.040 -14.610 1.00 74.25 170 VAL A C 1
ATOM 1307 O O . VAL A 1 170 ? 18.953 6.895 -15.126 1.00 74.25 170 VAL A O 1
ATOM 1310 N N . LYS A 1 171 ? 20.247 7.816 -13.543 1.00 66.38 171 LYS A N 1
ATOM 1311 C CA . LYS A 1 171 ? 19.200 8.696 -12.999 1.00 66.38 171 LYS A CA 1
ATOM 1312 C C . LYS A 1 171 ? 19.367 10.104 -13.561 1.00 66.38 171 LYS A C 1
ATOM 1314 O O . LYS A 1 171 ? 20.470 10.514 -13.904 1.00 66.38 171 LYS A O 1
ATOM 1319 N N . ASP A 1 172 ? 18.274 10.859 -13.656 1.00 55.88 172 ASP A N 1
ATOM 1320 C CA . ASP A 1 172 ? 18.394 12.311 -13.781 1.00 55.88 172 ASP A CA 1
ATOM 1321 C C . ASP A 1 172 ? 18.539 12.959 -12.391 1.00 55.88 172 ASP A C 1
ATOM 1323 O O . ASP A 1 172 ? 18.186 12.367 -11.366 1.00 55.88 172 ASP A O 1
ATOM 1327 N N . ASP A 1 173 ? 19.044 14.195 -12.357 1.00 51.59 173 ASP A N 1
ATOM 1328 C CA . ASP A 1 173 ? 19.243 14.981 -11.127 1.00 51.59 173 ASP A CA 1
ATOM 1329 C C . ASP A 1 173 ? 17.943 15.212 -10.321 1.00 51.59 173 ASP A C 1
ATOM 1331 O O . ASP A 1 173 ? 17.990 15.647 -9.169 1.00 51.59 173 ASP A O 1
ATOM 1335 N N . ALA A 1 174 ? 16.775 14.958 -10.919 1.00 51.72 174 ALA A N 1
ATOM 1336 C CA . ALA A 1 174 ? 15.460 15.138 -10.313 1.00 51.72 174 ALA A CA 1
ATOM 1337 C C . ALA A 1 174 ? 14.839 13.821 -9.819 1.00 51.72 174 ALA A C 1
ATOM 1339 O O . ALA A 1 174 ? 13.736 13.839 -9.266 1.00 51.72 174 ALA A O 1
ATOM 1340 N N . CYS A 1 175 ? 15.525 12.688 -9.998 1.00 52.69 175 CYS A N 1
ATOM 1341 C CA . CYS A 1 175 ? 14.981 11.356 -9.757 1.00 52.69 175 CYS A CA 1
ATOM 1342 C C . CYS A 1 175 ? 13.677 11.077 -10.508 1.00 52.69 175 CYS A C 1
ATOM 1344 O O . CYS A 1 175 ? 12.898 10.202 -10.124 1.00 52.69 175 CYS A O 1
ATOM 1346 N N . THR A 1 176 ? 13.453 11.808 -11.596 1.00 45.44 176 THR A N 1
ATOM 1347 C CA . THR A 1 176 ? 12.410 11.518 -12.557 1.00 45.44 176 THR A CA 1
ATOM 1348 C C . THR A 1 176 ? 12.953 10.483 -13.527 1.00 45.44 176 THR A C 1
ATOM 1350 O O . THR A 1 176 ? 14.022 10.620 -14.108 1.00 45.44 176 THR A O 1
ATOM 1353 N N . LEU A 1 177 ? 12.228 9.375 -13.625 1.00 44.03 177 LEU A N 1
ATOM 1354 C CA . LEU A 1 177 ? 12.538 8.197 -14.425 1.00 44.03 177 LEU A CA 1
ATOM 1355 C C . LEU A 1 177 ? 12.949 8.545 -15.869 1.00 44.03 177 LEU A C 1
ATOM 1357 O O . LEU A 1 177 ? 12.133 8.529 -16.787 1.00 44.03 177 LEU A O 1
ATOM 1361 N N . LEU A 1 178 ? 14.239 8.743 -16.111 1.00 46.91 178 LEU A N 1
ATOM 1362 C CA . LEU A 1 178 ? 14.865 8.200 -17.303 1.00 46.91 178 LEU A CA 1
ATOM 1363 C C . LEU A 1 178 ? 15.399 6.838 -16.886 1.00 46.91 178 LEU A C 1
ATOM 1365 O O . LEU A 1 178 ? 16.571 6.695 -16.590 1.00 46.91 178 LEU A O 1
ATOM 1369 N N . SER A 1 179 ? 14.534 5.824 -16.826 1.00 56.50 179 SER A N 1
ATOM 1370 C CA . SER A 1 179 ? 14.906 4.423 -16.564 1.00 56.50 179 SER A CA 1
ATOM 1371 C C . SER A 1 179 ? 15.719 3.821 -17.721 1.00 56.50 179 SER A C 1
ATOM 1373 O O . SER A 1 179 ? 15.456 2.702 -18.163 1.00 56.50 179 SER A O 1
ATOM 1375 N N . ALA A 1 180 ? 16.664 4.577 -18.278 1.00 66.19 180 ALA A N 1
ATOM 1376 C CA . ALA A 1 180 ? 17.557 4.123 -19.317 1.00 66.19 180 ALA A CA 1
ATOM 1377 C C . ALA A 1 180 ? 18.597 3.213 -18.658 1.00 66.19 180 ALA A C 1
ATOM 1379 O O . ALA A 1 180 ? 19.592 3.652 -18.077 1.00 66.19 180 ALA A O 1
ATOM 1380 N N . ARG A 1 181 ? 18.291 1.919 -18.703 1.00 80.06 181 ARG A N 1
ATOM 1381 C CA . ARG A 1 181 ? 19.184 0.833 -18.322 1.00 80.06 181 ARG A CA 1
ATOM 1382 C C . ARG A 1 181 ? 20.178 0.633 -19.453 1.00 80.06 181 ARG A C 1
ATOM 1384 O O . ARG A 1 181 ? 19.777 0.517 -20.609 1.00 80.06 181 ARG A O 1
ATOM 1391 N N . HIS A 1 182 ? 21.453 0.631 -19.108 1.00 84.88 182 HIS A N 1
ATOM 1392 C CA . HIS A 1 182 ? 22.536 0.447 -20.057 1.00 84.88 182 HIS A CA 1
ATOM 1393 C C . HIS A 1 182 ? 23.422 -0.688 -19.567 1.00 84.88 182 HIS A C 1
ATOM 1395 O O . HIS A 1 182 ? 23.867 -0.668 -18.417 1.00 84.88 182 HIS A O 1
ATOM 1401 N N . ASP A 1 183 ? 23.675 -1.653 -20.439 1.00 88.00 183 ASP A N 1
ATOM 1402 C CA . ASP A 1 183 ? 24.554 -2.776 -20.150 1.00 88.00 183 ASP A CA 1
ATOM 1403 C C . ASP A 1 183 ? 25.973 -2.422 -20.615 1.00 88.00 183 ASP A C 1
ATOM 1405 O O . ASP A 1 183 ? 26.194 -1.964 -21.738 1.00 88.00 183 ASP A O 1
ATOM 1409 N N . TYR A 1 184 ? 26.947 -2.582 -19.728 1.00 89.06 184 TYR A N 1
ATOM 1410 C CA . TYR A 1 184 ? 28.350 -2.287 -19.984 1.00 89.06 184 TYR A CA 1
ATOM 1411 C C . TYR A 1 184 ? 29.184 -3.541 -19.810 1.00 89.06 184 TYR A C 1
ATOM 1413 O O . TYR A 1 184 ? 28.983 -4.307 -18.874 1.00 89.06 184 TYR A O 1
ATOM 1421 N N . HIS A 1 185 ? 30.175 -3.696 -20.673 1.00 91.12 185 HIS A N 1
ATOM 1422 C CA . HIS A 1 185 ? 31.227 -4.690 -20.566 1.00 91.12 185 HIS A CA 1
ATOM 1423 C C . HIS A 1 185 ? 32.470 -4.075 -19.914 1.00 91.12 185 HIS A C 1
ATOM 1425 O O . HIS A 1 185 ? 32.920 -3.009 -20.343 1.00 91.12 185 HIS A O 1
ATOM 1431 N N . TYR A 1 186 ? 33.055 -4.759 -18.930 1.00 91.44 186 TYR A N 1
ATOM 1432 C CA . TYR A 1 186 ? 34.347 -4.418 -18.326 1.00 91.44 186 TYR A CA 1
ATOM 1433 C C . TYR A 1 186 ? 35.375 -5.527 -18.579 1.00 91.44 186 TYR A C 1
ATOM 1435 O O . TYR A 1 186 ? 35.035 -6.704 -18.679 1.00 91.44 186 TYR A O 1
ATOM 1443 N N . THR A 1 187 ? 36.654 -5.159 -18.675 1.00 91.56 187 THR A N 1
ATOM 1444 C CA . THR A 1 187 ? 37.746 -6.100 -18.972 1.00 91.56 187 THR A CA 1
ATOM 1445 C C . THR A 1 187 ? 38.378 -6.710 -17.730 1.00 91.56 187 THR A C 1
ATOM 1447 O O . THR A 1 187 ? 38.896 -7.820 -17.797 1.00 91.56 187 THR A O 1
ATOM 1450 N N . SER A 1 188 ? 38.383 -5.977 -16.618 1.00 89.75 188 SER A N 1
ATOM 1451 C CA . SER A 1 188 ? 38.895 -6.459 -15.337 1.00 89.75 188 SER A CA 1
ATOM 1452 C C . SER A 1 188 ? 38.315 -5.663 -14.177 1.00 89.75 188 SER A C 1
ATOM 1454 O O . SER A 1 188 ? 37.967 -4.491 -14.329 1.00 89.75 188 SER A O 1
ATOM 1456 N N . VAL A 1 189 ? 38.258 -6.282 -13.002 1.00 89.94 189 VAL A N 1
ATOM 1457 C CA . VAL A 1 189 ? 37.883 -5.630 -11.745 1.00 89.94 189 VAL A CA 1
ATOM 1458 C C . VAL A 1 189 ? 39.065 -5.616 -10.778 1.00 89.94 189 VAL A C 1
ATOM 1460 O O . VAL A 1 189 ? 39.848 -6.569 -10.714 1.00 89.94 189 VAL A O 1
ATOM 1463 N N . SER A 1 190 ? 39.209 -4.520 -10.041 1.00 89.06 190 SER A N 1
ATOM 1464 C CA . SER A 1 190 ? 40.169 -4.378 -8.948 1.00 89.06 190 SER A CA 1
ATOM 1465 C C . SER A 1 190 ? 39.527 -3.673 -7.757 1.00 89.06 190 SER A C 1
ATOM 1467 O O . SER A 1 190 ? 38.505 -3.008 -7.892 1.00 89.06 190 SER A O 1
ATOM 1469 N N . VAL A 1 191 ? 40.111 -3.834 -6.573 1.00 87.75 191 VAL A N 1
ATOM 1470 C CA . VAL A 1 191 ? 39.613 -3.234 -5.328 1.00 87.75 191 VAL A CA 1
ATOM 1471 C C . VAL A 1 191 ? 40.647 -2.242 -4.808 1.00 87.75 191 VAL A C 1
ATOM 1473 O O . VAL A 1 191 ? 41.845 -2.534 -4.799 1.00 87.75 191 VAL A O 1
ATOM 1476 N N . SER A 1 192 ? 40.200 -1.060 -4.389 1.00 86.12 192 SER A N 1
ATOM 1477 C CA . SER A 1 192 ? 41.063 -0.004 -3.859 1.00 86.12 192 SER A CA 1
ATOM 1478 C C . SER A 1 192 ? 40.374 0.726 -2.709 1.00 86.12 192 SER A C 1
ATOM 1480 O O . SER A 1 192 ? 39.613 1.662 -2.936 1.00 86.12 192 SER A O 1
ATOM 1482 N N . GLY A 1 193 ? 40.699 0.356 -1.469 1.00 84.19 193 GLY A N 1
ATOM 1483 C CA . GLY A 1 193 ? 40.009 0.900 -0.296 1.00 84.19 193 GLY A CA 1
ATOM 1484 C C . GLY A 1 193 ? 38.553 0.437 -0.280 1.00 84.19 193 GLY A C 1
ATOM 1485 O O . GLY A 1 193 ? 38.310 -0.757 -0.426 1.00 84.19 193 GLY A O 1
ATOM 1486 N N . ASP A 1 194 ? 37.621 1.383 -0.166 1.00 83.50 194 ASP A N 1
ATOM 1487 C CA . ASP A 1 194 ? 36.172 1.124 -0.127 1.00 83.50 194 ASP A CA 1
ATOM 1488 C C . ASP A 1 194 ? 35.521 1.121 -1.529 1.00 83.50 194 ASP A C 1
ATOM 1490 O O . ASP A 1 194 ? 34.294 1.084 -1.652 1.00 83.50 194 ASP A O 1
ATOM 1494 N N . ASP A 1 195 ? 36.335 1.191 -2.590 1.00 86.94 195 ASP A N 1
ATOM 1495 C CA . ASP A 1 195 ? 35.877 1.245 -3.977 1.00 86.94 195 ASP A CA 1
ATOM 1496 C C . ASP A 1 195 ? 36.217 -0.037 -4.747 1.00 86.94 195 ASP A C 1
ATOM 1498 O O . ASP A 1 195 ? 37.336 -0.565 -4.684 1.00 86.94 195 ASP A O 1
ATOM 1502 N N . VAL A 1 196 ? 35.267 -0.466 -5.576 1.00 89.31 196 VAL A N 1
ATOM 1503 C CA . VAL A 1 196 ? 35.461 -1.462 -6.633 1.00 89.31 196 VAL A CA 1
ATOM 1504 C C . VAL A 1 196 ? 35.670 -0.723 -7.954 1.00 89.31 196 VAL A C 1
ATOM 1506 O O . VAL A 1 196 ? 34.866 0.119 -8.345 1.00 89.31 196 VAL A O 1
ATOM 1509 N N . ILE A 1 197 ? 36.763 -1.012 -8.653 1.00 90.06 197 ILE A N 1
ATOM 1510 C CA . ILE A 1 197 ? 37.143 -0.358 -9.906 1.00 90.06 197 ILE A CA 1
ATOM 1511 C C . ILE A 1 197 ? 36.918 -1.325 -11.064 1.00 90.06 197 ILE A C 1
ATOM 1513 O O . ILE A 1 197 ? 37.613 -2.335 -11.185 1.00 90.06 197 ILE A O 1
ATOM 1517 N N . PHE A 1 198 ? 35.990 -0.981 -11.952 1.00 90.38 198 PHE A N 1
ATOM 1518 C CA . PHE A 1 198 ? 35.742 -1.710 -13.194 1.00 90.38 198 PHE A CA 1
ATOM 1519 C C . PHE A 1 198 ? 36.530 -1.069 -14.333 1.00 90.38 198 PHE A C 1
ATOM 1521 O O . PHE A 1 198 ? 36.243 0.054 -14.741 1.00 90.38 198 PHE A O 1
ATOM 1528 N N . ASN A 1 199 ? 37.542 -1.768 -14.840 1.00 89.88 199 ASN A N 1
ATOM 1529 C CA . ASN A 1 199 ? 38.463 -1.264 -15.854 1.00 89.88 199 ASN A CA 1
ATOM 1530 C C . ASN A 1 199 ? 38.010 -1.656 -17.264 1.00 89.88 199 ASN A C 1
ATOM 1532 O O . ASN A 1 199 ? 37.442 -2.729 -17.474 1.00 89.88 199 ASN A O 1
ATOM 1536 N N . GLY A 1 200 ? 38.311 -0.803 -18.243 1.00 88.31 200 GLY A N 1
ATOM 1537 C CA . GLY A 1 200 ? 37.991 -1.044 -19.653 1.00 88.31 200 GLY A CA 1
ATOM 1538 C C . GLY A 1 200 ? 36.493 -1.030 -19.961 1.00 88.31 200 GLY A C 1
ATOM 1539 O O . GLY A 1 200 ? 36.048 -1.792 -20.818 1.00 88.31 200 GLY A O 1
ATOM 1540 N N . LEU A 1 201 ? 35.720 -0.196 -19.260 1.00 87.50 201 LEU A N 1
ATOM 1541 C CA . LEU A 1 201 ? 34.271 -0.121 -19.404 1.00 87.50 201 LEU A CA 1
ATOM 1542 C C . LEU A 1 201 ? 33.874 0.342 -20.815 1.00 87.50 201 LEU A C 1
ATOM 1544 O O . LEU A 1 201 ? 34.303 1.391 -21.300 1.00 87.50 201 LEU A O 1
ATOM 1548 N N . THR A 1 202 ? 33.021 -0.439 -21.468 1.00 88.44 202 THR A N 1
ATOM 1549 C CA . THR A 1 202 ? 32.506 -0.196 -22.820 1.00 88.44 202 THR A CA 1
ATOM 1550 C C . THR A 1 202 ? 31.011 -0.471 -22.843 1.00 88.44 202 THR A C 1
ATOM 1552 O O . THR A 1 202 ? 30.565 -1.458 -22.272 1.00 88.44 202 THR A O 1
ATOM 1555 N N . LEU A 1 203 ? 30.223 0.409 -23.463 1.00 86.06 203 LEU A N 1
ATOM 1556 C CA . LEU A 1 203 ? 28.785 0.186 -23.622 1.00 86.06 203 LEU A CA 1
ATOM 1557 C C . LEU A 1 203 ? 28.560 -0.993 -24.575 1.00 86.06 203 LEU A C 1
ATOM 1559 O O . LEU A 1 203 ? 29.143 -1.002 -25.663 1.00 86.06 203 LEU A O 1
ATOM 1563 N N . ASP A 1 204 ? 27.720 -1.948 -24.184 1.00 82.31 204 ASP A N 1
ATOM 1564 C CA . ASP A 1 204 ? 27.315 -3.052 -25.046 1.00 82.31 204 ASP A CA 1
ATOM 1565 C C . ASP A 1 204 ? 25.893 -2.833 -25.588 1.00 82.31 204 ASP A C 1
ATOM 1567 O O . ASP A 1 204 ? 24.978 -2.441 -24.867 1.00 82.31 204 ASP A O 1
ATOM 1571 N N . GLY A 1 205 ? 25.705 -3.073 -26.886 1.00 70.88 205 GLY A N 1
ATOM 1572 C CA . GLY A 1 205 ? 24.441 -2.827 -27.585 1.00 70.88 205 GLY A CA 1
ATOM 1573 C C . GLY A 1 205 ? 24.239 -1.397 -28.117 1.00 70.88 205 GLY A C 1
ATOM 1574 O O . GLY A 1 205 ? 25.112 -0.530 -28.070 1.00 70.88 205 GLY A O 1
ATOM 1575 N N . ALA A 1 206 ? 23.072 -1.169 -28.727 1.00 56.88 206 ALA A N 1
ATOM 1576 C CA . ALA A 1 206 ? 22.697 0.131 -29.284 1.00 56.88 206 ALA A CA 1
ATOM 1577 C C . ALA A 1 206 ? 22.225 1.072 -28.171 1.00 56.88 206 ALA A C 1
ATOM 1579 O O . ALA A 1 206 ? 21.448 0.657 -27.319 1.00 56.88 206 ALA A O 1
ATOM 1580 N N . THR A 1 207 ? 22.636 2.342 -28.218 1.00 52.66 207 THR A N 1
ATOM 1581 C CA . THR A 1 207 ? 22.200 3.388 -27.285 1.00 52.66 207 THR A CA 1
ATOM 1582 C C . THR A 1 207 ? 20.668 3.481 -27.250 1.00 52.66 207 THR A C 1
ATOM 1584 O O . THR A 1 207 ? 20.064 3.917 -28.238 1.00 52.66 207 THR A O 1
ATOM 1587 N N . PRO A 1 208 ? 20.008 3.129 -26.130 1.00 51.75 208 PRO A N 1
ATOM 1588 C CA . PRO A 1 208 ? 18.650 3.585 -25.869 1.00 51.75 208 PRO A CA 1
ATOM 1589 C C . PRO A 1 208 ? 18.618 5.121 -25.925 1.00 51.75 208 PRO A C 1
ATOM 1591 O O . PRO A 1 208 ? 19.636 5.790 -25.744 1.00 51.75 208 PRO A O 1
ATOM 1594 N N . SER A 1 209 ? 17.457 5.720 -26.189 1.00 47.75 209 SER A N 1
ATOM 1595 C CA . SER A 1 209 ? 17.322 7.181 -26.183 1.00 47.75 209 SER A CA 1
ATOM 1596 C C . SER A 1 209 ? 17.673 7.752 -24.800 1.00 47.75 209 SER A C 1
ATOM 1598 O O . SER A 1 209 ? 16.894 7.593 -23.864 1.00 47.75 209 SER A O 1
ATOM 1600 N N . GLY A 1 210 ? 18.827 8.412 -24.668 1.00 55.22 210 GLY A N 1
ATOM 1601 C CA . GLY A 1 210 ? 19.308 8.973 -23.403 1.00 55.22 210 GLY A CA 1
ATOM 1602 C C . GLY A 1 210 ? 20.823 9.191 -23.396 1.00 55.22 210 GLY A C 1
ATOM 1603 O O . GLY A 1 210 ? 21.521 8.811 -24.335 1.00 55.22 210 GLY A O 1
ATOM 1604 N N . SER A 1 211 ? 21.336 9.839 -22.348 1.00 60.91 211 SER A N 1
ATOM 1605 C CA . SER A 1 211 ? 22.780 9.911 -22.105 1.00 60.91 211 SER A CA 1
ATOM 1606 C C . SER A 1 211 ? 23.253 8.561 -21.563 1.00 60.91 211 SER A C 1
ATOM 1608 O O . SER A 1 211 ? 22.901 8.198 -20.448 1.00 60.91 211 SER A O 1
ATOM 1610 N N . ALA A 1 212 ? 24.055 7.829 -22.338 1.00 67.81 212 ALA A N 1
ATOM 1611 C CA . ALA A 1 212 ? 24.705 6.580 -21.921 1.00 67.81 212 ALA A CA 1
ATOM 1612 C C . ALA A 1 212 ? 26.047 6.835 -21.215 1.00 67.81 212 ALA A C 1
ATOM 1614 O O . ALA A 1 212 ? 26.987 6.058 -21.335 1.00 67.81 212 ALA A O 1
ATOM 1615 N N . THR A 1 213 ? 26.175 7.978 -20.550 1.00 76.62 213 THR A N 1
ATOM 1616 C CA . THR A 1 213 ? 27.355 8.303 -19.754 1.00 76.62 213 THR A CA 1
ATOM 1617 C C . THR A 1 213 ? 26.952 8.137 -18.298 1.00 76.62 213 THR A C 1
ATOM 1619 O O . THR A 1 213 ? 26.088 8.901 -17.867 1.00 76.62 213 THR A O 1
ATOM 1622 N N . PRO A 1 214 ? 27.541 7.184 -17.553 1.00 78.31 214 PRO A N 1
ATOM 1623 C CA . PRO A 1 214 ? 27.317 7.072 -16.121 1.00 78.31 214 PRO A CA 1
ATOM 1624 C C . PRO A 1 214 ? 27.662 8.395 -15.439 1.00 78.31 214 PRO A C 1
ATOM 1626 O O . PRO A 1 214 ? 28.702 9.001 -15.711 1.00 78.31 214 PRO A O 1
ATOM 1629 N N . THR A 1 215 ? 26.772 8.849 -14.577 1.00 76.75 215 THR A N 1
ATOM 1630 C CA . THR A 1 215 ? 26.894 10.066 -13.786 1.00 76.75 215 THR A CA 1
ATOM 1631 C C . THR A 1 215 ? 26.927 9.734 -12.301 1.00 76.75 215 THR A C 1
ATOM 1633 O O . THR A 1 215 ? 26.701 8.597 -11.876 1.00 76.75 215 THR A O 1
ATOM 1636 N N . ARG A 1 216 ? 27.260 10.738 -11.487 1.00 75.44 216 ARG A N 1
ATOM 1637 C CA . ARG A 1 216 ? 27.286 10.600 -10.032 1.00 75.44 216 ARG A CA 1
ATOM 1638 C C . ARG A 1 216 ? 25.943 10.063 -9.534 1.00 75.44 216 ARG A C 1
ATOM 1640 O O . ARG A 1 216 ? 24.894 10.559 -9.921 1.00 75.44 216 ARG A O 1
ATOM 1647 N N . ASN A 1 217 ? 26.008 9.122 -8.596 1.00 74.94 217 ASN A N 1
ATOM 1648 C CA . ASN A 1 217 ? 24.864 8.464 -7.961 1.00 74.94 217 ASN A CA 1
ATOM 1649 C C . ASN A 1 217 ? 24.103 7.429 -8.804 1.00 74.94 217 ASN A C 1
ATOM 1651 O O . ASN A 1 217 ? 23.158 6.821 -8.287 1.00 74.94 217 ASN A O 1
ATOM 1655 N N . ASP A 1 218 ? 24.547 7.148 -10.029 1.00 81.56 218 ASP A N 1
ATOM 1656 C CA . ASP A 1 218 ? 23.989 6.051 -10.816 1.00 81.56 218 ASP A CA 1
ATOM 1657 C C . ASP A 1 218 ? 24.235 4.702 -10.140 1.00 81.56 218 ASP A C 1
ATOM 1659 O O . ASP A 1 218 ? 25.242 4.485 -9.456 1.00 81.56 218 ASP A O 1
ATOM 1663 N N . ARG A 1 219 ? 23.277 3.791 -10.310 1.00 84.75 219 ARG A N 1
ATOM 1664 C CA . ARG A 1 219 ? 23.272 2.492 -9.631 1.00 84.75 219 ARG A CA 1
ATOM 1665 C C . ARG A 1 219 ? 23.838 1.421 -10.535 1.00 84.75 219 ARG A C 1
ATOM 1667 O O . ARG A 1 219 ? 23.460 1.340 -11.698 1.00 84.75 219 ARG A O 1
ATOM 1674 N N . ILE A 1 220 ? 24.706 0.596 -9.969 1.00 89.44 220 ILE A N 1
ATOM 1675 C CA . ILE A 1 220 ? 25.430 -0.454 -10.674 1.00 89.44 220 ILE A CA 1
ATOM 1676 C C . ILE A 1 220 ? 24.953 -1.796 -10.129 1.00 89.44 220 ILE A C 1
ATOM 1678 O O . ILE A 1 220 ? 25.006 -2.037 -8.919 1.00 89.44 220 ILE A O 1
ATOM 1682 N N . PHE A 1 221 ? 24.509 -2.662 -11.033 1.00 90.62 221 PHE A N 1
ATOM 1683 C CA . PHE A 1 221 ? 24.036 -4.006 -10.732 1.00 90.62 221 PHE A CA 1
ATOM 1684 C C . PHE A 1 221 ? 24.889 -5.050 -11.453 1.00 90.62 221 PHE A C 1
ATOM 1686 O O . PHE A 1 221 ? 25.276 -4.820 -12.606 1.00 90.62 221 PHE A O 1
ATOM 1693 N N . PRO A 1 222 ? 25.153 -6.204 -10.816 1.00 91.69 222 PRO A N 1
ATOM 1694 C CA . PRO A 1 222 ? 25.823 -7.311 -11.477 1.00 91.69 222 PRO A CA 1
ATOM 1695 C C . PRO A 1 222 ? 24.955 -7.826 -12.628 1.00 91.69 222 PRO A C 1
ATOM 1697 O O . PRO A 1 222 ? 23.732 -7.965 -12.496 1.00 91.69 222 PRO A O 1
ATOM 1700 N N . SER A 1 223 ? 25.583 -8.095 -13.771 1.00 92.31 223 SER A N 1
ATOM 1701 C CA . SER A 1 223 ? 24.901 -8.628 -14.945 1.00 92.31 223 SER A CA 1
ATOM 1702 C C . SER A 1 223 ? 25.728 -9.716 -15.620 1.00 92.31 223 SER A C 1
ATOM 1704 O O . SER A 1 223 ? 26.953 -9.685 -15.586 1.00 92.31 223 SER A O 1
ATOM 1706 N N . CYS A 1 224 ? 25.061 -10.692 -16.233 1.00 91.75 224 CYS A N 1
ATOM 1707 C CA . CYS A 1 224 ? 25.718 -11.675 -17.086 1.00 91.75 224 CYS A CA 1
ATOM 1708 C C . CYS A 1 224 ? 24.867 -12.060 -18.293 1.00 91.75 224 CYS A C 1
ATOM 1710 O O . CYS A 1 224 ? 23.646 -11.898 -18.281 1.00 91.75 224 CYS A O 1
ATOM 1712 N N . LYS A 1 225 ? 25.512 -12.562 -19.351 1.00 90.69 225 LYS A N 1
ATOM 1713 C CA . LYS A 1 225 ? 24.817 -12.963 -20.580 1.00 90.69 225 LYS A CA 1
ATOM 1714 C C . LYS A 1 225 ? 24.320 -14.391 -20.485 1.00 90.69 225 LYS A C 1
ATOM 1716 O O . LYS A 1 225 ? 25.061 -15.300 -20.102 1.00 90.69 225 LYS A O 1
ATOM 1721 N N . CYS A 1 226 ? 23.087 -14.603 -20.918 1.00 89.44 226 CYS A N 1
ATOM 1722 C CA . CYS A 1 226 ? 22.533 -15.936 -21.072 1.00 89.44 226 CYS A CA 1
ATOM 1723 C C . CYS A 1 226 ? 23.336 -16.717 -22.123 1.00 89.44 226 CYS A C 1
ATOM 1725 O O . CYS A 1 226 ? 23.759 -16.179 -23.149 1.00 89.44 226 CYS A O 1
ATOM 1727 N N . ALA A 1 227 ? 23.564 -18.005 -21.881 1.00 83.38 227 ALA A N 1
ATOM 1728 C CA . ALA A 1 227 ? 24.018 -18.898 -22.935 1.00 83.38 227 ALA A CA 1
ATOM 1729 C C . ALA A 1 227 ? 22.797 -19.252 -23.787 1.00 83.38 227 ALA A C 1
ATOM 1731 O O . ALA A 1 227 ? 21.805 -19.742 -23.253 1.00 83.38 227 ALA A O 1
ATOM 1732 N N . GLY A 1 228 ? 22.841 -19.021 -25.099 1.00 71.19 228 GLY A N 1
ATOM 1733 C CA . GLY A 1 228 ? 21.895 -19.695 -25.991 1.00 71.19 228 GLY A CA 1
ATOM 1734 C C . GLY A 1 228 ? 22.035 -21.220 -25.871 1.00 71.19 228 GLY A C 1
ATOM 1735 O O . GLY A 1 228 ? 22.913 -21.729 -25.172 1.00 71.19 228 GLY A O 1
ATOM 1736 N N . ASP A 1 229 ? 21.229 -21.978 -26.600 1.00 67.75 229 ASP A N 1
ATOM 1737 C CA . ASP A 1 229 ? 21.279 -23.451 -26.617 1.00 67.75 229 ASP A CA 1
ATOM 1738 C C . ASP A 1 229 ? 22.578 -24.064 -27.204 1.00 67.75 229 ASP A C 1
ATOM 1740 O O . ASP A 1 229 ? 22.686 -25.281 -27.353 1.00 67.75 229 ASP A O 1
ATOM 1744 N N . GLY A 1 230 ? 23.581 -23.237 -27.521 1.00 58.53 230 GLY A N 1
ATOM 1745 C CA . GLY A 1 230 ? 24.861 -23.632 -28.109 1.00 58.53 230 GLY A CA 1
ATOM 1746 C C . GLY A 1 230 ? 24.893 -23.616 -29.643 1.00 58.53 230 GLY A C 1
ATOM 1747 O O . GLY A 1 230 ? 25.984 -23.678 -30.207 1.00 58.53 230 GLY A O 1
ATOM 1748 N N . GLU A 1 231 ? 23.747 -23.462 -30.319 1.00 55.88 231 GLU A N 1
ATOM 1749 C CA . GLU A 1 231 ? 23.631 -23.374 -31.788 1.00 55.88 231 GLU A CA 1
ATOM 1750 C C . GLU A 1 231 ? 23.022 -22.037 -32.266 1.00 55.88 231 GLU A C 1
ATOM 1752 O O . GLU A 1 231 ? 22.678 -21.878 -33.439 1.00 55.88 231 GLU A O 1
ATOM 1757 N N . GLY A 1 232 ? 22.928 -21.051 -31.367 1.00 58.19 232 GLY A N 1
ATOM 1758 C CA . GLY A 1 232 ? 22.263 -19.766 -31.616 1.00 58.19 232 GLY A CA 1
ATOM 1759 C C . GLY A 1 232 ? 20.745 -19.813 -31.415 1.00 58.19 232 GLY A C 1
ATOM 1760 O O . GLY A 1 232 ? 20.043 -18.916 -31.880 1.00 58.19 232 GLY A O 1
ATOM 1761 N N . GLY A 1 233 ? 20.228 -20.858 -30.767 1.00 65.00 233 GLY A N 1
ATOM 1762 C CA . GLY A 1 233 ? 18.833 -20.989 -30.374 1.00 65.00 233 GLY A CA 1
ATOM 1763 C C . GLY A 1 233 ? 18.566 -20.556 -28.931 1.00 65.00 233 GLY A C 1
ATOM 1764 O O . GLY A 1 233 ? 19.468 -20.284 -28.133 1.00 65.00 233 GLY A O 1
ATOM 1765 N N . GLU A 1 234 ? 17.279 -20.446 -28.621 1.00 84.06 234 GLU A N 1
ATOM 1766 C CA . GLU A 1 234 ? 16.769 -19.948 -27.347 1.00 84.06 234 GLU A CA 1
ATOM 1767 C C . GLU A 1 234 ? 16.734 -21.073 -26.295 1.00 84.06 234 GLU A C 1
ATOM 1769 O O . GLU A 1 234 ? 16.254 -22.177 -26.563 1.00 84.06 234 GLU A O 1
ATOM 1774 N N . GLN A 1 235 ? 17.197 -20.803 -25.072 1.00 90.31 235 GLN A N 1
ATOM 1775 C CA . GLN A 1 235 ? 16.988 -21.702 -23.935 1.00 90.31 235 GLN A CA 1
ATOM 1776 C C . GLN A 1 235 ? 15.589 -21.482 -23.344 1.00 90.31 235 GLN A C 1
ATOM 1778 O O . GLN A 1 235 ? 15.144 -20.345 -23.185 1.00 90.31 235 GLN A O 1
ATOM 1783 N N . VAL A 1 236 ? 14.899 -22.566 -22.977 1.00 89.06 236 VAL A N 1
ATOM 1784 C CA . VAL A 1 236 ? 13.608 -22.494 -22.276 1.00 89.06 236 VAL A CA 1
ATOM 1785 C C . VAL A 1 236 ? 13.784 -22.944 -20.831 1.00 89.06 236 VAL A C 1
ATOM 1787 O O . VAL A 1 236 ? 14.051 -24.114 -20.563 1.00 89.06 236 VAL A O 1
ATOM 1790 N N . VAL A 1 237 ? 13.591 -22.017 -19.896 1.00 90.44 237 VAL A N 1
ATOM 1791 C CA . VAL A 1 237 ? 13.685 -22.253 -18.454 1.00 90.44 237 VAL A CA 1
ATOM 1792 C C . VAL A 1 237 ? 12.283 -22.302 -17.857 1.00 90.44 237 VAL A C 1
ATOM 1794 O O . VAL A 1 237 ? 11.486 -21.377 -18.012 1.00 90.44 237 VAL A O 1
ATOM 1797 N N . THR A 1 238 ? 11.973 -23.384 -17.151 1.00 92.88 238 THR A N 1
ATOM 1798 C CA . THR A 1 238 ? 10.716 -23.551 -16.407 1.00 92.88 238 THR A CA 1
ATOM 1799 C C . THR A 1 238 ? 10.970 -23.562 -14.902 1.00 92.88 238 THR A C 1
ATOM 1801 O O . THR A 1 238 ? 12.118 -23.641 -14.465 1.00 92.88 238 THR A O 1
ATOM 1804 N N . LYS A 1 239 ? 9.905 -23.549 -14.091 1.00 90.88 239 LYS A N 1
ATOM 1805 C CA . LYS A 1 239 ? 9.993 -23.694 -12.625 1.00 90.88 239 LYS A CA 1
ATOM 1806 C C . LYS A 1 239 ? 10.869 -24.887 -12.221 1.00 90.88 239 LYS A C 1
ATOM 1808 O O . LYS A 1 239 ? 10.654 -26.006 -12.686 1.00 90.88 239 LYS A O 1
ATOM 1813 N N . GLY A 1 240 ? 11.832 -24.635 -11.338 1.00 88.94 240 GLY A N 1
ATOM 1814 C CA . GLY A 1 240 ? 12.815 -25.607 -10.855 1.00 88.94 240 GLY A CA 1
ATOM 1815 C C . GLY A 1 240 ? 13.897 -25.979 -11.875 1.00 88.94 240 GLY A C 1
ATOM 1816 O O . GLY A 1 240 ? 14.760 -26.791 -11.560 1.00 88.94 240 GLY A O 1
ATOM 1817 N N . GLY A 1 241 ? 13.851 -25.409 -13.082 1.00 91.94 241 GLY A N 1
ATOM 1818 C CA . GLY A 1 241 ? 14.854 -25.600 -14.123 1.00 91.94 241 GLY A CA 1
ATOM 1819 C C . GLY A 1 241 ? 16.145 -24.837 -13.839 1.00 91.94 241 GLY A C 1
ATOM 1820 O O . GLY A 1 241 ? 16.248 -24.087 -12.866 1.00 91.94 241 GLY A O 1
ATOM 1821 N N . ASN A 1 242 ? 17.126 -25.023 -14.719 1.00 93.06 242 ASN A N 1
ATOM 1822 C CA . ASN A 1 242 ? 18.421 -24.356 -14.644 1.00 93.06 242 ASN A CA 1
ATOM 1823 C C . ASN A 1 242 ? 18.548 -23.357 -15.794 1.00 93.06 242 ASN A C 1
ATOM 1825 O O . ASN A 1 242 ? 18.095 -23.644 -16.901 1.00 93.06 242 ASN A O 1
ATOM 1829 N N . LEU A 1 243 ? 19.183 -22.221 -15.525 1.00 91.88 243 LEU A N 1
ATOM 1830 C CA . LEU A 1 243 ? 19.509 -21.199 -16.513 1.00 91.88 243 LEU A CA 1
ATOM 1831 C C . LEU A 1 243 ? 21.016 -21.217 -16.743 1.00 91.88 243 LEU A C 1
ATOM 1833 O O . LEU A 1 243 ? 21.786 -21.060 -15.797 1.00 91.88 243 LEU A O 1
ATOM 1837 N N . THR A 1 244 ? 21.441 -21.415 -17.985 1.00 92.94 244 THR A N 1
ATOM 1838 C CA . THR A 1 244 ? 22.864 -21.418 -18.353 1.00 92.94 244 THR A CA 1
ATOM 1839 C C . THR A 1 244 ? 23.313 -20.028 -18.785 1.00 92.94 244 THR A C 1
ATOM 1841 O O . THR A 1 244 ? 22.590 -19.342 -19.510 1.00 92.94 244 THR A O 1
ATOM 1844 N N . PHE A 1 245 ? 24.513 -19.618 -18.382 1.00 91.19 245 PHE A N 1
ATOM 1845 C CA . PHE A 1 245 ? 25.128 -18.346 -18.768 1.00 91.19 245 PHE A CA 1
ATOM 1846 C C . PHE A 1 245 ? 26.440 -18.559 -19.527 1.00 91.19 245 PHE A C 1
ATOM 1848 O O . PHE A 1 245 ? 27.039 -19.636 -19.500 1.00 91.19 245 PHE A O 1
ATOM 1855 N N . GLN A 1 246 ? 26.885 -17.533 -20.246 1.00 89.56 246 GLN A N 1
ATOM 1856 C CA . GLN A 1 246 ? 28.148 -17.570 -20.977 1.00 89.56 246 GLN A CA 1
ATOM 1857 C C . GLN A 1 246 ? 29.326 -17.455 -20.004 1.00 89.56 246 GLN A C 1
ATOM 1859 O O . GLN A 1 246 ? 29.334 -16.598 -19.117 1.00 89.56 246 GLN A O 1
ATOM 1864 N N . ALA A 1 247 ? 30.348 -18.293 -20.180 1.00 85.31 247 ALA A N 1
ATOM 1865 C CA . ALA A 1 247 ? 31.566 -18.209 -19.378 1.00 85.31 247 ALA A CA 1
ATOM 1866 C C . ALA A 1 247 ? 32.211 -16.815 -19.499 1.00 85.31 247 ALA A C 1
ATOM 1868 O O . ALA A 1 247 ? 32.215 -16.227 -20.579 1.00 85.31 247 ALA A O 1
ATOM 1869 N N . HIS A 1 248 ? 32.790 -16.315 -18.403 1.00 82.88 248 HIS A N 1
ATOM 1870 C CA . HIS A 1 248 ? 33.466 -15.009 -18.348 1.00 82.88 248 HIS A CA 1
ATOM 1871 C C . HIS A 1 248 ? 32.568 -13.810 -18.697 1.00 82.88 248 HIS A C 1
ATOM 1873 O O . HIS A 1 248 ? 33.018 -12.847 -19.315 1.00 82.88 248 HIS A O 1
ATOM 1879 N N . THR A 1 249 ? 31.288 -13.872 -18.319 1.00 85.38 249 THR A N 1
ATOM 1880 C CA . THR A 1 249 ? 30.342 -12.764 -18.517 1.00 85.38 249 THR A CA 1
ATOM 1881 C C . THR A 1 249 ? 29.877 -12.111 -17.218 1.00 85.38 249 THR A C 1
ATOM 1883 O O . THR A 1 249 ? 28.847 -11.461 -17.223 1.00 85.38 249 THR A O 1
ATOM 1886 N N . GLY A 1 250 ? 30.631 -12.217 -16.118 1.00 83.19 250 GLY A N 1
ATOM 1887 C CA . GLY A 1 250 ? 30.308 -11.504 -14.872 1.00 83.19 250 GLY A CA 1
ATOM 1888 C C . GLY A 1 250 ? 29.321 -12.222 -13.943 1.00 83.19 250 GLY A C 1
ATOM 1889 O O . GLY A 1 250 ? 28.725 -11.602 -13.072 1.00 83.19 250 GLY A O 1
ATOM 1890 N N . ALA A 1 251 ? 29.098 -13.529 -14.113 1.00 85.56 251 ALA A N 1
ATOM 1891 C CA . ALA A 1 251 ? 28.267 -14.300 -13.177 1.00 85.56 251 ALA A CA 1
ATOM 1892 C C . ALA A 1 251 ? 28.944 -14.506 -11.807 1.00 85.56 251 ALA A C 1
ATOM 1894 O O . ALA A 1 251 ? 28.300 -14.863 -10.834 1.00 85.56 251 ALA A O 1
ATOM 1895 N N . ASP A 1 252 ? 30.246 -14.285 -11.734 1.00 85.88 252 ASP A N 1
ATOM 1896 C CA . ASP A 1 252 ? 31.107 -14.424 -10.565 1.00 85.88 252 ASP A CA 1
ATOM 1897 C C . ASP A 1 252 ? 30.943 -13.310 -9.522 1.00 85.88 252 ASP A C 1
ATOM 1899 O O . ASP A 1 252 ? 31.221 -13.532 -8.348 1.00 85.88 252 ASP A O 1
ATOM 1903 N N . ILE A 1 253 ? 30.431 -12.145 -9.920 1.00 87.12 253 ILE A N 1
ATOM 1904 C CA . ILE A 1 253 ? 30.054 -11.057 -9.004 1.00 87.12 253 ILE A CA 1
ATOM 1905 C C . ILE A 1 253 ? 28.626 -11.203 -8.444 1.00 87.12 253 ILE A C 1
ATOM 1907 O O . ILE A 1 253 ? 28.174 -10.346 -7.684 1.00 87.12 253 ILE A O 1
ATOM 1911 N N . PHE A 1 254 ? 27.891 -12.264 -8.805 1.00 89.81 254 PHE A N 1
ATOM 1912 C CA . PHE A 1 254 ? 26.590 -12.576 -8.206 1.00 89.81 254 PHE A CA 1
ATOM 1913 C C . PHE A 1 254 ? 26.751 -13.300 -6.857 1.00 89.81 254 PHE A C 1
ATOM 1915 O O . PHE A 1 254 ? 27.728 -14.021 -6.648 1.00 89.81 254 PHE A O 1
ATOM 1922 N N . PRO A 1 255 ? 25.764 -13.195 -5.949 1.00 88.81 255 PRO A N 1
ATOM 1923 C CA . PRO A 1 255 ? 25.720 -14.026 -4.747 1.00 88.81 255 PRO A CA 1
ATOM 1924 C C . PRO A 1 255 ? 25.716 -15.528 -5.068 1.00 88.81 255 PRO A C 1
ATOM 1926 O O . PRO A 1 255 ? 25.118 -15.965 -6.050 1.00 88.81 255 PRO A O 1
ATOM 1929 N N . LEU A 1 256 ? 26.301 -16.360 -4.208 1.00 87.88 256 LEU A N 1
ATOM 1930 C CA . LEU A 1 256 ? 26.338 -17.812 -4.442 1.00 87.88 256 LEU A CA 1
ATOM 1931 C C . LEU A 1 256 ? 24.957 -18.486 -4.333 1.00 87.88 256 LEU A C 1
ATOM 1933 O O . LEU A 1 256 ? 24.732 -19.535 -4.937 1.00 87.88 256 LEU A O 1
ATOM 1937 N N . SER A 1 257 ? 24.014 -17.883 -3.609 1.00 87.50 257 SER A N 1
ATOM 1938 C CA . SER A 1 257 ? 22.667 -18.425 -3.418 1.00 87.50 257 SER A CA 1
ATOM 1939 C C . SER A 1 257 ? 21.603 -17.337 -3.267 1.00 87.50 257 SER A C 1
ATOM 1941 O O . SER A 1 257 ? 21.896 -16.180 -2.973 1.00 87.50 257 SER A O 1
ATOM 1943 N N . ASN A 1 258 ? 20.350 -17.728 -3.524 1.00 84.62 258 ASN A N 1
ATOM 1944 C CA . ASN A 1 258 ? 19.122 -16.974 -3.239 1.00 84.62 258 ASN A CA 1
ATOM 1945 C C . ASN A 1 258 ? 19.010 -15.549 -3.807 1.00 84.62 258 ASN A C 1
ATOM 1947 O O . ASN A 1 258 ? 18.135 -14.793 -3.373 1.00 84.62 258 ASN A O 1
ATOM 1951 N N . CYS A 1 259 ? 19.815 -15.163 -4.797 1.00 87.00 259 CYS A N 1
ATOM 1952 C CA . CYS A 1 259 ? 19.677 -13.838 -5.392 1.00 87.00 259 CYS A CA 1
ATOM 1953 C C . CYS A 1 259 ? 18.419 -13.752 -6.269 1.00 87.00 259 CYS A C 1
ATOM 1955 O O . CYS A 1 259 ? 18.070 -14.680 -7.012 1.00 87.00 259 CYS A O 1
ATOM 1957 N N . ARG A 1 260 ? 17.749 -12.598 -6.188 1.00 89.12 260 ARG A N 1
ATOM 1958 C CA . ARG A 1 260 ? 16.677 -12.205 -7.103 1.00 89.12 260 ARG A CA 1
ATOM 1959 C C . ARG A 1 260 ? 17.290 -11.564 -8.345 1.00 89.12 260 ARG A C 1
ATOM 1961 O O . ARG A 1 260 ? 18.207 -10.757 -8.235 1.00 89.12 260 ARG A O 1
ATOM 1968 N N . PHE A 1 261 ? 16.750 -11.860 -9.517 1.00 91.38 261 PHE A N 1
ATOM 1969 C CA . PHE A 1 261 ? 17.197 -11.276 -10.777 1.00 91.38 261 PHE A CA 1
ATOM 1970 C C . PHE A 1 261 ? 16.022 -10.979 -11.713 1.00 91.38 261 PHE A C 1
ATOM 1972 O O . PHE A 1 261 ? 14.939 -11.552 -11.585 1.00 91.38 261 PHE A O 1
ATOM 1979 N N . LYS A 1 262 ? 16.256 -10.085 -12.672 1.00 90.19 262 LYS A N 1
ATOM 1980 C CA . LYS A 1 262 ? 15.347 -9.770 -13.782 1.00 90.19 262 LYS A CA 1
ATOM 1981 C C . LYS A 1 262 ? 16.060 -10.017 -15.107 1.00 90.19 262 LYS A C 1
ATOM 1983 O O . LYS A 1 262 ? 17.286 -9.937 -15.180 1.00 90.19 262 LYS A O 1
ATOM 1988 N N . ILE A 1 263 ? 15.288 -10.283 -16.154 1.00 89.94 263 ILE A N 1
ATOM 1989 C CA . ILE A 1 263 ? 15.821 -10.412 -17.514 1.00 89.94 263 ILE A CA 1
ATOM 1990 C C . ILE A 1 263 ? 15.869 -9.027 -18.153 1.00 89.94 263 ILE A C 1
ATOM 1992 O O . ILE A 1 263 ? 14.890 -8.281 -18.114 1.00 89.94 263 ILE A O 1
ATOM 1996 N N . ASN A 1 264 ? 17.032 -8.644 -18.677 1.00 86.12 264 ASN A N 1
ATOM 1997 C CA . ASN A 1 264 ? 17.331 -7.308 -19.201 1.00 86.12 264 ASN A CA 1
ATOM 1998 C C . ASN A 1 264 ? 17.016 -6.180 -18.194 1.00 86.12 264 ASN A C 1
ATOM 2000 O O . ASN A 1 264 ? 16.762 -5.035 -18.565 1.00 86.12 264 ASN A O 1
ATOM 2004 N N . GLY A 1 265 ? 16.983 -6.505 -16.895 1.00 77.81 265 GLY A N 1
ATOM 2005 C CA . GLY A 1 265 ? 16.628 -5.577 -15.822 1.00 77.81 265 GLY A CA 1
ATOM 2006 C C . GLY A 1 265 ? 15.155 -5.154 -15.774 1.00 77.81 265 GLY A C 1
ATOM 2007 O O . GLY A 1 265 ? 14.827 -4.223 -15.042 1.00 77.81 265 GLY A O 1
ATOM 2008 N N . THR A 1 266 ? 14.256 -5.798 -16.526 1.00 76.88 266 THR A N 1
ATOM 2009 C CA . THR A 1 266 ? 12.835 -5.413 -16.600 1.00 76.88 266 THR A CA 1
ATOM 2010 C C . THR A 1 266 ? 11.893 -6.602 -16.408 1.00 76.88 266 THR A C 1
ATOM 2012 O O . THR A 1 266 ? 12.274 -7.759 -16.570 1.00 76.88 266 THR A O 1
ATOM 2015 N N . GLY A 1 267 ? 10.637 -6.311 -16.063 1.00 79.81 267 GLY A N 1
ATOM 2016 C CA . GLY A 1 267 ? 9.582 -7.316 -15.969 1.00 79.81 267 GLY A CA 1
ATOM 2017 C C . GLY A 1 267 ? 9.628 -8.155 -14.690 1.00 79.81 267 GLY A C 1
ATOM 2018 O O . GLY A 1 267 ? 9.923 -7.648 -13.611 1.00 79.81 267 GLY A O 1
ATOM 2019 N N . GLN A 1 268 ? 9.261 -9.430 -14.831 1.00 82.69 268 GLN A N 1
ATOM 2020 C CA . GLN A 1 268 ? 9.089 -10.374 -13.725 1.00 82.69 268 GLN A CA 1
ATOM 2021 C C . GLN A 1 268 ? 10.408 -10.666 -13.003 1.00 82.69 268 GLN A C 1
ATOM 2023 O O . GLN A 1 268 ? 11.455 -10.808 -13.640 1.00 82.69 268 GLN A O 1
ATOM 2028 N N . THR A 1 269 ? 10.333 -10.812 -11.679 1.00 87.69 269 THR A N 1
ATOM 2029 C CA . THR A 1 269 ? 11.489 -11.139 -10.839 1.00 87.69 269 THR A CA 1
ATOM 2030 C C . THR A 1 269 ? 11.565 -12.641 -10.587 1.00 87.69 269 THR A C 1
ATOM 2032 O O . THR A 1 269 ? 10.606 -13.273 -10.141 1.00 87.69 269 THR A O 1
ATOM 2035 N N . TYR A 1 270 ? 12.738 -13.214 -10.818 1.00 90.06 270 TYR A N 1
ATOM 2036 C CA . TYR A 1 270 ? 13.034 -14.624 -10.588 1.00 90.06 270 TYR A CA 1
ATOM 2037 C C . TYR A 1 270 ? 14.068 -14.775 -9.475 1.00 90.06 270 TYR A C 1
ATOM 2039 O O . TYR A 1 270 ? 14.770 -13.826 -9.138 1.00 90.06 270 TYR A O 1
ATOM 2047 N N . ARG A 1 271 ? 14.173 -15.973 -8.904 1.00 90.94 271 ARG A N 1
ATOM 2048 C CA . ARG A 1 271 ? 15.179 -16.332 -7.899 1.00 90.94 271 ARG A CA 1
ATOM 2049 C C . ARG A 1 271 ? 15.829 -17.660 -8.265 1.00 90.94 271 ARG A C 1
ATOM 2051 O O . ARG A 1 271 ? 15.116 -18.593 -8.639 1.00 90.94 271 ARG A O 1
ATOM 2058 N N . TYR A 1 272 ? 17.146 -17.767 -8.108 1.00 92.44 272 TYR A N 1
ATOM 2059 C CA . TYR A 1 272 ? 17.858 -19.050 -8.154 1.00 92.44 272 TYR A CA 1
ATOM 2060 C C . TYR A 1 272 ? 18.172 -19.568 -6.751 1.00 92.44 272 TYR A C 1
ATOM 2062 O O . TYR A 1 272 ? 18.293 -18.797 -5.804 1.00 92.44 272 TYR A O 1
ATOM 2070 N N . GLN A 1 273 ? 18.306 -20.885 -6.618 1.00 89.12 273 GLN A N 1
ATOM 2071 C CA . GLN A 1 273 ? 18.685 -21.527 -5.358 1.00 89.12 273 GLN A CA 1
ATOM 2072 C C . GLN A 1 273 ? 20.201 -21.510 -5.159 1.00 89.12 273 GLN A C 1
ATOM 2074 O O . GLN A 1 273 ? 20.675 -21.148 -4.088 1.00 89.12 273 GLN A O 1
ATOM 2079 N N . GLU A 1 274 ? 20.952 -21.862 -6.202 1.00 92.38 274 GLU A N 1
ATOM 2080 C CA . GLU A 1 274 ? 22.409 -22.005 -6.160 1.00 92.38 274 GLU A CA 1
ATOM 2081 C C . GLU A 1 274 ? 23.023 -21.520 -7.478 1.00 92.38 274 GLU A C 1
ATOM 2083 O O . GLU A 1 274 ? 22.500 -21.810 -8.559 1.00 92.38 274 GLU A O 1
ATOM 2088 N N . LEU A 1 275 ? 24.137 -20.802 -7.386 1.00 91.06 275 LEU A N 1
ATOM 2089 C CA . LEU A 1 275 ? 24.999 -20.442 -8.503 1.00 91.06 275 LEU A CA 1
ATOM 2090 C C . LEU A 1 275 ? 26.142 -21.459 -8.618 1.00 91.06 275 LEU A C 1
ATOM 2092 O O . LEU A 1 275 ? 26.986 -21.578 -7.733 1.00 91.06 275 LEU A O 1
ATOM 2096 N N . ASP A 1 276 ? 26.194 -22.172 -9.739 1.00 91.56 276 ASP A N 1
ATOM 2097 C CA . ASP A 1 276 ? 27.251 -23.128 -10.055 1.00 91.56 276 ASP A CA 1
ATOM 2098 C C . ASP A 1 276 ? 28.202 -22.538 -11.104 1.00 91.56 276 ASP A C 1
ATOM 2100 O O . ASP A 1 276 ? 27.976 -22.636 -12.315 1.00 91.56 276 ASP A O 1
ATOM 2104 N N . LEU A 1 277 ? 29.286 -21.928 -10.618 1.00 88.38 277 LEU A N 1
ATOM 2105 C CA . LEU A 1 277 ? 30.337 -21.338 -11.452 1.00 88.38 277 LEU A CA 1
ATOM 2106 C C . LEU A 1 277 ? 31.133 -22.388 -12.242 1.00 88.38 277 LEU A C 1
ATOM 2108 O O . LEU A 1 277 ? 31.664 -22.075 -13.304 1.00 88.38 277 LEU A O 1
ATOM 2112 N N . ALA A 1 278 ? 31.211 -23.636 -11.768 1.00 89.12 278 ALA A N 1
ATOM 2113 C CA . ALA A 1 278 ? 31.953 -24.686 -12.465 1.00 89.12 278 ALA A CA 1
ATOM 2114 C C . ALA A 1 278 ? 31.234 -25.135 -13.746 1.00 89.12 278 ALA A C 1
ATOM 2116 O O . ALA A 1 278 ? 31.885 -25.492 -14.729 1.00 89.12 278 ALA A O 1
ATOM 2117 N N . ASN A 1 279 ? 29.898 -25.096 -13.738 1.00 88.88 279 ASN A N 1
ATOM 2118 C CA . ASN A 1 279 ? 29.054 -25.493 -14.866 1.00 88.88 279 ASN A CA 1
ATOM 2119 C C . ASN A 1 279 ? 28.376 -24.312 -15.583 1.00 88.88 279 ASN A C 1
ATOM 2121 O O . ASN A 1 279 ? 27.558 -24.537 -16.474 1.00 88.88 279 ASN A O 1
ATOM 2125 N N . ASN A 1 280 ? 28.709 -23.074 -15.213 1.00 91.50 280 ASN A N 1
ATOM 2126 C CA . ASN A 1 280 ? 28.108 -21.843 -15.728 1.00 91.50 280 ASN A CA 1
ATOM 2127 C C . ASN A 1 280 ? 26.566 -21.842 -15.693 1.00 91.50 280 ASN A C 1
ATOM 2129 O O . ASN A 1 280 ? 25.907 -21.574 -16.703 1.00 91.50 280 ASN A O 1
ATOM 2133 N N . MET A 1 281 ? 25.971 -22.196 -14.548 1.00 93.00 281 MET A N 1
ATOM 2134 C CA . MET A 1 281 ? 24.513 -22.266 -14.421 1.00 93.00 281 MET A CA 1
ATOM 2135 C C . MET A 1 281 ? 23.969 -21.736 -13.098 1.00 93.00 281 MET A C 1
ATOM 2137 O O . MET A 1 281 ? 24.517 -21.987 -12.029 1.00 93.00 281 MET A O 1
ATOM 2141 N N . PHE A 1 282 ? 22.817 -21.079 -13.178 1.00 93.06 282 PHE A N 1
ATOM 2142 C CA . PHE A 1 282 ? 21.941 -20.823 -12.044 1.00 93.06 282 PHE A CA 1
ATOM 2143 C C . PHE A 1 282 ? 20.959 -21.989 -11.906 1.00 93.06 282 PHE A C 1
ATOM 2145 O O . PHE A 1 282 ? 20.251 -22.331 -12.858 1.00 93.06 282 PHE A O 1
ATOM 2152 N N . LYS A 1 283 ? 20.903 -22.613 -10.731 1.00 94.06 283 LYS A N 1
ATOM 2153 C CA . LYS A 1 283 ? 20.068 -23.791 -10.471 1.00 94.06 283 LYS A CA 1
ATOM 2154 C C . LYS A 1 283 ? 18.772 -23.435 -9.759 1.00 94.06 283 LYS A C 1
ATOM 2156 O O . LYS A 1 283 ? 18.736 -22.548 -8.905 1.00 94.06 283 LYS A O 1
ATOM 2161 N N . GLY A 1 284 ? 17.719 -24.190 -10.065 1.00 91.75 2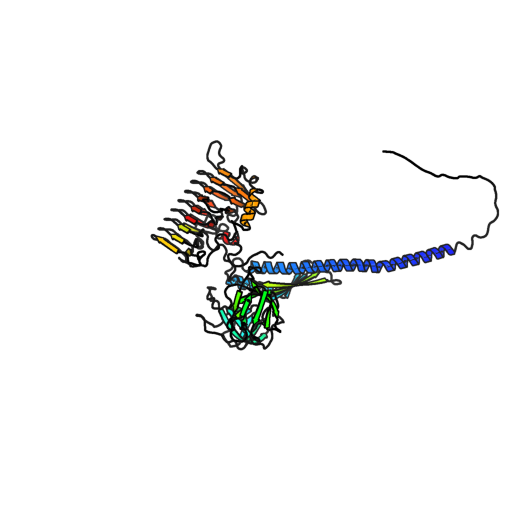84 GLY A N 1
ATOM 2162 C CA . GLY A 1 284 ? 16.462 -24.148 -9.319 1.00 91.75 284 GLY A CA 1
ATOM 2163 C C . GLY A 1 284 ? 15.717 -22.822 -9.462 1.00 91.75 284 GLY A C 1
ATOM 2164 O O . GLY A 1 284 ? 15.286 -22.246 -8.463 1.00 91.75 284 GLY A O 1
ATOM 2165 N N . ILE A 1 285 ? 15.572 -22.326 -10.693 1.00 92.75 285 ILE A N 1
ATOM 2166 C CA . ILE A 1 285 ? 14.903 -21.049 -10.950 1.00 92.75 285 ILE A CA 1
ATOM 2167 C C . ILE A 1 285 ? 13.429 -21.132 -10.548 1.00 92.75 285 ILE A C 1
ATOM 2169 O O . ILE A 1 285 ? 12.684 -22.010 -10.984 1.00 92.75 285 ILE A O 1
ATOM 2173 N N . THR A 1 286 ? 12.993 -20.185 -9.730 1.00 90.56 286 THR A N 1
ATOM 2174 C CA . THR A 1 286 ? 11.604 -20.034 -9.281 1.00 90.56 286 THR A CA 1
ATOM 2175 C C . THR A 1 286 ? 11.147 -18.600 -9.511 1.00 90.56 286 THR A C 1
ATOM 2177 O O . THR A 1 286 ? 11.971 -17.686 -9.574 1.00 90.56 286 THR A O 1
ATOM 2180 N N . ASN A 1 287 ? 9.840 -18.391 -9.677 1.00 85.75 287 ASN A N 1
ATOM 2181 C CA . ASN A 1 287 ? 9.295 -17.038 -9.640 1.00 85.75 287 ASN A CA 1
ATOM 2182 C C . ASN A 1 287 ? 9.451 -16.512 -8.204 1.00 85.75 287 ASN A C 1
ATOM 2184 O O . ASN A 1 287 ? 9.211 -17.244 -7.242 1.00 85.75 287 ASN A O 1
ATOM 2188 N N . SER A 1 288 ? 9.941 -15.282 -8.066 1.00 81.25 288 SER A N 1
ATOM 2189 C CA . SER A 1 288 ? 10.232 -14.719 -6.753 1.00 81.25 288 SER A CA 1
ATOM 2190 C C . SER A 1 288 ? 8.979 -14.340 -5.965 1.00 81.25 288 SER A C 1
ATOM 2192 O O . SER A 1 288 ? 9.041 -14.344 -4.738 1.00 81.25 288 SER A O 1
ATOM 2194 N N . ASP A 1 289 ? 7.891 -13.988 -6.646 1.00 73.25 289 ASP A N 1
ATOM 2195 C CA . ASP A 1 289 ? 6.674 -13.462 -6.020 1.00 73.25 289 ASP A CA 1
ATOM 2196 C C . ASP A 1 289 ? 5.690 -14.592 -5.689 1.00 73.25 289 ASP A C 1
ATOM 2198 O O . ASP A 1 289 ? 5.016 -14.566 -4.661 1.00 73.25 289 ASP A O 1
ATOM 2202 N N . ASP A 1 290 ? 5.652 -15.619 -6.540 1.00 75.94 290 ASP A N 1
ATOM 2203 C CA . ASP A 1 290 ? 4.934 -16.867 -6.294 1.00 75.94 290 ASP A CA 1
ATOM 2204 C C . ASP A 1 290 ? 5.852 -18.052 -6.629 1.00 75.94 290 ASP A C 1
ATOM 2206 O O . ASP A 1 290 ? 5.900 -18.494 -7.782 1.00 75.94 290 ASP A O 1
ATOM 2210 N N . PRO A 1 291 ? 6.581 -18.597 -5.635 1.00 78.69 291 PRO A N 1
ATOM 2211 C CA . PRO A 1 291 ? 7.457 -19.747 -5.836 1.00 78.69 291 PRO A CA 1
ATOM 2212 C C . PRO A 1 291 ? 6.732 -20.967 -6.403 1.00 78.69 291 PRO A C 1
ATOM 2214 O O . PRO A 1 291 ? 7.375 -21.833 -7.002 1.00 78.69 291 PRO A O 1
ATOM 2217 N N . GLU A 1 292 ? 5.406 -21.049 -6.236 1.00 77.44 292 GLU A N 1
ATOM 2218 C CA . GLU A 1 292 ? 4.609 -22.156 -6.733 1.00 77.44 292 GLU A CA 1
ATOM 2219 C C . GLU A 1 292 ? 4.125 -21.970 -8.176 1.00 77.44 292 GLU A C 1
ATOM 2221 O O . GLU A 1 292 ? 3.859 -22.976 -8.849 1.00 77.44 292 GLU A O 1
ATOM 2226 N N . ALA A 1 293 ? 4.100 -20.735 -8.682 1.00 78.25 293 ALA A N 1
ATOM 2227 C CA . ALA A 1 293 ? 3.639 -20.417 -10.026 1.00 78.25 293 ALA A CA 1
ATOM 2228 C C . ALA A 1 293 ? 4.454 -21.127 -11.114 1.00 78.25 293 ALA A C 1
ATOM 2230 O O . ALA A 1 293 ? 5.689 -21.128 -11.140 1.00 78.25 293 ALA A O 1
ATOM 2231 N N . ALA A 1 294 ? 3.738 -21.703 -12.078 1.00 83.50 294 ALA A N 1
ATOM 2232 C CA . ALA A 1 294 ? 4.348 -22.191 -13.304 1.00 83.50 294 ALA A CA 1
ATOM 2233 C C . ALA A 1 294 ? 4.729 -21.008 -14.207 1.00 83.50 294 ALA A C 1
ATOM 2235 O O . ALA A 1 294 ? 3.936 -20.091 -14.413 1.00 83.50 294 ALA A O 1
ATOM 2236 N N . PHE A 1 295 ? 5.921 -21.067 -14.797 1.00 89.12 295 PHE A N 1
ATOM 2237 C CA . PHE A 1 295 ? 6.367 -20.141 -15.834 1.00 89.12 295 PHE A CA 1
ATOM 2238 C C . PHE A 1 295 ? 7.184 -20.887 -16.893 1.00 89.12 295 PHE A C 1
ATOM 2240 O O . PHE A 1 295 ? 7.700 -21.981 -16.640 1.00 89.12 295 PHE A O 1
ATOM 2247 N N . ALA A 1 296 ? 7.294 -20.277 -18.070 1.00 90.19 296 ALA A N 1
ATOM 2248 C CA . ALA A 1 296 ? 8.204 -20.683 -19.129 1.00 90.19 296 ALA A CA 1
ATOM 2249 C C . ALA A 1 296 ? 8.883 -19.423 -19.669 1.00 90.19 296 ALA A C 1
ATOM 2251 O O . ALA A 1 296 ? 8.217 -18.528 -20.189 1.00 90.19 296 ALA A O 1
ATOM 2252 N N . LEU A 1 297 ? 10.195 -19.346 -19.490 1.00 88.38 297 LEU A N 1
ATOM 2253 C CA . LEU A 1 297 ? 11.030 -18.225 -19.888 1.00 88.38 297 LEU A CA 1
ATOM 2254 C C . LEU A 1 297 ? 11.870 -18.659 -21.084 1.00 88.38 297 LEU A C 1
ATOM 2256 O O . LEU A 1 297 ? 12.553 -19.671 -21.003 1.00 88.38 297 LEU A O 1
ATOM 2260 N N . THR A 1 298 ? 11.787 -17.926 -22.187 1.00 89.75 298 THR A N 1
ATOM 2261 C CA . THR A 1 298 ? 12.562 -18.199 -23.405 1.00 89.75 298 THR A CA 1
ATOM 2262 C C . THR A 1 298 ? 13.630 -17.120 -23.522 1.00 89.75 298 THR A C 1
ATOM 2264 O O . THR A 1 298 ? 13.268 -15.946 -23.535 1.00 89.75 298 THR A O 1
ATOM 2267 N N . LEU A 1 299 ? 14.908 -17.507 -23.515 1.00 90.31 299 LEU A N 1
ATOM 2268 C CA . LEU A 1 299 ? 16.055 -16.591 -23.463 1.00 90.31 299 LEU A CA 1
ATOM 2269 C C . LEU A 1 299 ? 17.020 -16.867 -24.607 1.00 90.31 299 LEU A C 1
ATOM 2271 O O . LEU A 1 299 ? 17.348 -18.026 -24.865 1.00 90.31 299 LEU A O 1
ATOM 2275 N N . SER A 1 300 ? 17.521 -15.817 -25.245 1.00 88.75 300 SER A N 1
ATOM 2276 C CA . SER A 1 300 ? 18.573 -15.904 -26.259 1.00 88.75 300 SER A CA 1
ATOM 2277 C C . SER A 1 300 ? 19.956 -15.593 -25.675 1.00 88.75 300 SER A C 1
ATOM 2279 O O . SER A 1 300 ? 20.103 -15.240 -24.508 1.00 88.75 300 SER A O 1
ATOM 2281 N N . ASP A 1 301 ? 20.995 -15.688 -26.503 1.00 86.50 301 ASP A N 1
ATOM 2282 C CA . ASP A 1 301 ? 22.360 -15.281 -26.153 1.00 86.50 301 ASP A CA 1
ATOM 2283 C C . ASP A 1 301 ? 22.566 -13.753 -26.077 1.00 86.50 301 ASP A C 1
ATOM 2285 O O . ASP A 1 301 ? 23.640 -13.291 -25.675 1.00 86.50 301 ASP A O 1
ATOM 2289 N N . THR A 1 302 ? 21.543 -12.970 -26.438 1.00 85.56 302 THR A N 1
ATOM 2290 C CA . THR A 1 302 ? 21.524 -11.506 -26.314 1.00 85.56 302 THR A CA 1
ATOM 2291 C C . THR A 1 302 ? 20.865 -11.021 -25.027 1.00 85.56 302 THR A C 1
ATOM 2293 O O . THR A 1 302 ? 20.938 -9.829 -24.738 1.00 85.56 302 THR A O 1
ATOM 2296 N N . ASP A 1 303 ? 20.206 -11.909 -24.279 1.00 89.19 303 ASP A N 1
ATOM 2297 C CA . ASP A 1 303 ? 19.532 -11.556 -23.034 1.00 89.19 303 ASP A CA 1
ATOM 2298 C C . ASP A 1 303 ? 20.500 -11.512 -21.848 1.00 89.19 303 ASP A C 1
ATOM 2300 O O . ASP A 1 303 ? 21.372 -12.372 -21.673 1.00 89.19 303 ASP A O 1
ATOM 2304 N N . TYR A 1 304 ? 20.285 -10.530 -20.980 1.00 90.50 304 TYR A N 1
ATOM 2305 C CA . TYR A 1 304 ? 21.043 -10.325 -19.756 1.00 90.50 304 TYR A CA 1
ATOM 2306 C C . TYR A 1 304 ? 20.262 -10.801 -18.541 1.00 90.50 304 TYR A C 1
ATOM 2308 O O . TYR A 1 304 ? 19.102 -10.446 -18.334 1.00 90.50 304 TYR A O 1
ATOM 2316 N N . VAL A 1 305 ? 20.929 -11.542 -17.670 1.00 92.31 305 VAL A N 1
ATOM 2317 C CA . VAL A 1 305 ? 20.493 -11.750 -16.293 1.00 92.31 305 VAL A CA 1
ATOM 2318 C C . VAL A 1 305 ? 21.036 -10.590 -15.476 1.00 92.31 305 VAL A C 1
ATOM 2320 O O . VAL A 1 305 ? 22.242 -10.364 -15.460 1.00 92.31 305 VAL A O 1
ATOM 2323 N N . VAL A 1 306 ? 20.160 -9.842 -14.809 1.00 91.75 306 VAL A N 1
ATOM 2324 C CA . VAL A 1 306 ? 20.542 -8.679 -13.998 1.00 91.75 306 VAL A CA 1
ATOM 2325 C C . VAL A 1 306 ? 20.128 -8.913 -12.554 1.00 91.75 306 VAL A C 1
ATOM 2327 O O . VAL A 1 306 ? 18.932 -9.030 -12.256 1.00 91.75 306 VAL A O 1
ATOM 2330 N N . GLY A 1 307 ? 21.110 -8.967 -11.655 1.00 90.31 307 GLY A N 1
ATOM 2331 C CA . GLY A 1 307 ? 20.872 -9.098 -10.221 1.00 90.31 307 GLY A CA 1
ATOM 2332 C C . GLY A 1 307 ? 20.099 -7.898 -9.678 1.00 90.31 307 GLY A C 1
ATOM 2333 O O . GLY A 1 307 ? 20.314 -6.759 -10.087 1.00 90.31 307 GLY A O 1
ATOM 2334 N N . GLN A 1 308 ? 19.153 -8.151 -8.781 1.00 88.44 308 GLN A N 1
ATOM 2335 C CA . GLN A 1 308 ? 18.472 -7.100 -8.025 1.00 88.44 308 GLN A CA 1
ATOM 2336 C C . GLN A 1 308 ? 19.276 -6.757 -6.763 1.00 88.44 308 GLN A C 1
ATOM 2338 O O . GLN A 1 308 ? 20.252 -7.436 -6.439 1.00 88.44 308 GLN A O 1
ATOM 2343 N N . LYS A 1 309 ? 18.879 -5.703 -6.034 1.00 86.19 309 LYS A N 1
ATOM 2344 C CA . LYS A 1 309 ? 19.556 -5.339 -4.781 1.00 86.19 309 LYS A CA 1
ATOM 2345 C C . LYS A 1 309 ? 19.525 -6.518 -3.816 1.00 86.19 309 LYS A C 1
ATOM 2347 O O . LYS A 1 309 ? 18.470 -7.063 -3.491 1.00 86.19 309 LYS A O 1
ATOM 2352 N N . PHE A 1 310 ? 20.705 -6.891 -3.358 1.00 87.00 310 PHE A N 1
ATOM 2353 C CA . PHE A 1 310 ? 20.900 -8.040 -2.499 1.00 87.00 310 PHE A CA 1
ATOM 2354 C C . PHE A 1 310 ? 21.999 -7.735 -1.493 1.00 87.00 310 PHE A C 1
ATOM 2356 O O . PHE A 1 310 ? 23.001 -7.099 -1.828 1.00 87.00 310 PHE A O 1
ATOM 2363 N N . ILE A 1 311 ? 21.787 -8.177 -0.260 1.00 88.12 311 ILE A N 1
ATOM 2364 C CA . ILE A 1 311 ? 22.694 -7.975 0.861 1.00 88.12 311 ILE A CA 1
ATOM 2365 C C . ILE A 1 311 ? 22.845 -9.305 1.587 1.00 88.12 311 ILE A C 1
ATOM 2367 O O . ILE A 1 311 ? 21.859 -9.950 1.944 1.00 88.12 311 ILE A O 1
ATOM 2371 N N . LYS A 1 312 ? 24.088 -9.692 1.848 1.00 88.00 312 LYS A N 1
ATOM 2372 C CA . LYS A 1 312 ? 24.423 -10.750 2.794 1.00 88.00 312 LYS A CA 1
ATOM 2373 C C . LYS A 1 312 ? 24.726 -10.090 4.133 1.00 88.00 312 LYS A C 1
ATOM 2375 O O . LYS A 1 312 ? 25.632 -9.268 4.231 1.00 88.00 312 LYS A O 1
ATOM 2380 N N . LEU A 1 313 ? 23.933 -10.412 5.145 1.00 86.81 313 LEU A N 1
ATOM 2381 C CA . LEU A 1 313 ? 24.068 -9.866 6.487 1.00 86.81 313 LEU A CA 1
ATOM 2382 C C . LEU A 1 313 ? 24.525 -10.979 7.426 1.00 86.81 313 LEU A C 1
ATOM 2384 O O . LEU A 1 313 ? 23.845 -11.993 7.580 1.00 86.81 313 LEU A O 1
ATOM 2388 N N . ILE A 1 314 ? 25.690 -10.794 8.029 1.00 88.94 314 ILE A N 1
ATOM 2389 C CA . ILE A 1 314 ? 26.292 -11.722 8.979 1.00 88.94 314 ILE A CA 1
ATOM 2390 C C . ILE A 1 314 ? 26.220 -11.056 10.350 1.00 88.94 314 ILE A C 1
ATOM 2392 O O . ILE A 1 314 ? 26.774 -9.977 10.555 1.00 88.94 314 ILE A O 1
ATOM 2396 N N . SER A 1 315 ? 25.528 -11.690 11.297 1.00 88.19 315 SER A N 1
ATOM 2397 C CA . SER A 1 315 ? 25.511 -11.245 12.689 1.00 88.19 315 SER A CA 1
ATOM 2398 C C . SER A 1 315 ? 26.178 -12.275 13.590 1.00 88.19 315 SER A C 1
ATOM 2400 O O . SER A 1 315 ? 25.850 -13.465 13.553 1.00 88.19 315 SER A O 1
ATOM 2402 N N . ARG A 1 316 ? 27.127 -11.815 14.408 1.00 89.00 316 ARG A N 1
ATOM 2403 C CA . ARG A 1 316 ? 27.858 -12.643 15.373 1.00 89.00 316 ARG A CA 1
ATOM 2404 C C . ARG A 1 316 ? 27.463 -12.235 16.779 1.00 89.00 316 ARG A C 1
ATOM 2406 O O . ARG A 1 316 ? 27.878 -11.186 17.252 1.00 89.00 316 ARG A O 1
ATOM 2413 N N . GLY A 1 317 ? 26.676 -13.058 17.459 1.00 86.31 317 GLY A N 1
ATOM 2414 C CA . GLY A 1 317 ? 26.306 -12.827 18.852 1.00 86.31 317 GLY A CA 1
ATOM 2415 C C . GLY A 1 317 ? 27.282 -13.511 19.801 1.00 86.31 317 GLY A C 1
ATOM 2416 O O . GLY A 1 317 ? 27.651 -14.671 19.606 1.00 86.31 317 GLY A O 1
ATOM 2417 N N . SER A 1 318 ? 27.706 -12.793 20.836 1.00 84.00 318 SER A N 1
ATOM 2418 C CA . SER A 1 318 ? 28.702 -13.237 21.807 1.00 84.00 318 SER A CA 1
ATOM 2419 C C . SER A 1 318 ? 28.160 -13.077 23.224 1.00 84.00 318 SER A C 1
ATOM 2421 O O . SER A 1 318 ? 27.789 -11.977 23.639 1.00 84.00 318 SER A O 1
ATOM 2423 N N . ALA A 1 319 ? 28.103 -14.182 23.972 1.00 81.00 319 ALA A N 1
ATOM 2424 C CA . ALA A 1 319 ? 27.590 -14.214 25.340 1.00 81.00 319 ALA A CA 1
ATOM 2425 C C . ALA A 1 319 ? 28.578 -14.900 26.297 1.00 81.00 319 ALA A C 1
ATOM 2427 O O . ALA A 1 319 ? 29.060 -16.010 26.045 1.00 81.00 319 ALA A O 1
ATOM 2428 N N . GLY A 1 320 ? 28.865 -14.243 27.427 1.00 69.12 320 GLY A N 1
ATOM 2429 C CA . GLY A 1 320 ? 29.652 -14.796 28.534 1.00 69.12 320 GLY A CA 1
ATOM 2430 C C . GLY A 1 320 ? 30.771 -13.883 29.045 1.00 69.12 320 GLY A C 1
ATOM 2431 O O . GLY A 1 320 ? 31.297 -13.039 28.328 1.00 69.12 320 GLY A O 1
ATOM 2432 N N . ALA A 1 321 ? 31.159 -14.072 30.311 1.00 61.41 321 ALA A N 1
ATOM 2433 C CA . ALA A 1 321 ? 32.291 -13.371 30.918 1.00 61.41 321 ALA A CA 1
ATOM 2434 C C . ALA A 1 321 ? 33.633 -13.950 30.428 1.00 61.41 321 ALA A C 1
ATOM 2436 O O . ALA A 1 321 ? 33.702 -15.118 30.051 1.00 61.41 321 ALA A O 1
ATOM 2437 N N . SER A 1 322 ? 34.706 -13.156 30.522 1.00 57.03 322 SER A N 1
ATOM 2438 C CA . SER A 1 322 ? 36.070 -13.322 29.964 1.00 57.03 322 SER A CA 1
ATOM 2439 C C . SER A 1 322 ? 36.802 -14.677 30.101 1.00 57.03 322 SER A C 1
ATOM 2441 O O . SER A 1 322 ? 37.930 -14.803 29.633 1.00 57.03 322 SER A O 1
ATOM 2443 N N . SER A 1 323 ? 36.207 -15.702 30.716 1.00 53.44 323 SER A N 1
ATOM 2444 C CA . SER A 1 323 ? 36.758 -17.063 30.826 1.00 53.44 323 SER A CA 1
ATOM 2445 C C . SER A 1 323 ? 35.915 -18.165 30.157 1.00 53.44 323 SER A C 1
ATOM 2447 O O . SER A 1 323 ? 36.381 -19.302 30.085 1.00 53.44 323 SER A O 1
ATOM 2449 N N . ALA A 1 324 ? 34.713 -17.854 29.655 1.00 56.25 324 ALA A N 1
ATOM 2450 C CA . ALA A 1 324 ? 33.861 -18.763 28.883 1.00 56.25 324 ALA A CA 1
ATOM 2451 C C . ALA A 1 324 ? 32.879 -17.948 28.023 1.00 56.25 324 ALA A C 1
ATOM 2453 O O . ALA A 1 324 ? 31.770 -17.643 28.464 1.00 56.25 324 ALA A O 1
ATOM 2454 N N . THR A 1 325 ? 33.316 -17.571 26.821 1.00 61.56 325 THR A N 1
ATOM 2455 C CA . THR A 1 325 ? 32.505 -16.859 25.826 1.00 61.56 325 THR A CA 1
ATOM 2456 C C . THR A 1 325 ? 32.047 -17.853 24.765 1.00 61.56 325 THR A C 1
ATOM 2458 O O . THR A 1 325 ? 32.879 -18.543 24.174 1.00 61.56 325 THR A O 1
ATOM 2461 N N . ALA A 1 326 ? 30.740 -17.939 24.531 1.00 64.81 326 ALA A N 1
ATOM 2462 C CA . ALA A 1 326 ? 30.188 -18.637 23.377 1.00 64.81 326 ALA A CA 1
ATOM 2463 C C . ALA A 1 326 ? 29.852 -17.597 22.305 1.00 64.81 326 ALA A C 1
ATOM 2465 O O . ALA A 1 326 ? 29.158 -16.621 22.591 1.00 64.81 326 ALA A O 1
ATOM 2466 N N . SER A 1 327 ? 30.354 -17.804 21.089 1.00 71.62 327 SER A N 1
ATOM 2467 C CA . SER A 1 327 ? 30.013 -16.990 19.923 1.00 71.62 327 SER A CA 1
ATOM 2468 C C . SER A 1 327 ? 29.220 -17.842 18.941 1.00 71.62 327 SER A C 1
ATOM 2470 O O . SER A 1 327 ? 29.569 -19.001 18.707 1.00 71.62 327 SER A O 1
ATOM 2472 N N . THR A 1 328 ? 28.133 -17.284 18.417 1.00 74.69 328 THR A N 1
ATOM 2473 C CA . THR A 1 328 ? 27.311 -17.897 17.372 1.00 74.69 328 THR A CA 1
ATOM 2474 C C . THR A 1 328 ? 27.208 -16.927 16.208 1.00 74.69 328 THR A C 1
ATOM 2476 O O . THR A 1 328 ? 26.899 -15.755 16.405 1.00 74.69 328 THR A O 1
ATOM 2479 N N . GLU A 1 329 ? 27.467 -17.424 15.004 1.00 81.75 329 GLU A N 1
ATOM 2480 C CA . GLU A 1 329 ? 27.320 -16.676 13.760 1.00 81.75 329 GLU A CA 1
ATOM 2481 C C . GLU A 1 329 ? 26.038 -17.110 13.053 1.00 81.75 329 GLU A C 1
ATOM 2483 O O . GLU A 1 329 ? 25.746 -18.306 12.961 1.00 81.75 329 GLU A O 1
ATOM 2488 N N . VAL A 1 330 ? 25.283 -16.138 12.548 1.00 76.00 330 VAL A N 1
ATOM 2489 C CA . VAL A 1 330 ? 24.135 -16.377 11.678 1.00 76.00 330 VAL A CA 1
ATOM 2490 C C . VAL A 1 330 ? 24.272 -15.485 10.449 1.00 76.00 330 VAL A C 1
ATOM 2492 O O . VAL A 1 330 ? 24.405 -14.269 10.574 1.00 76.00 330 VAL A O 1
ATOM 2495 N N . ALA A 1 331 ? 24.251 -16.097 9.267 1.00 74.56 331 ALA A N 1
ATOM 2496 C CA . ALA A 1 331 ? 24.288 -15.402 7.988 1.00 74.56 331 ALA A CA 1
ATOM 2497 C C . ALA A 1 331 ? 22.910 -15.463 7.327 1.00 74.56 331 ALA A C 1
ATOM 2499 O O . ALA A 1 331 ? 22.309 -16.534 7.223 1.00 74.56 331 ALA A O 1
ATOM 2500 N N . PHE A 1 332 ? 22.428 -14.316 6.868 1.00 70.75 332 PHE A N 1
ATOM 2501 C CA . PHE A 1 332 ? 21.176 -14.181 6.142 1.00 70.75 332 PHE A CA 1
ATOM 2502 C C . PHE A 1 332 ? 21.428 -13.558 4.779 1.00 70.75 332 PHE A C 1
ATOM 2504 O O . PHE A 1 332 ? 22.170 -12.590 4.629 1.00 70.75 332 PHE A O 1
ATOM 2511 N N . GLU A 1 333 ? 20.753 -14.115 3.789 1.00 71.94 333 GLU A N 1
ATOM 2512 C CA . GLU A 1 333 ? 20.754 -13.653 2.413 1.00 71.94 333 GLU A CA 1
ATOM 2513 C C . GLU A 1 333 ? 19.443 -12.911 2.162 1.00 71.94 333 GLU A C 1
ATOM 2515 O O . GLU A 1 333 ? 18.368 -13.513 2.148 1.00 71.94 333 GLU A O 1
ATOM 2520 N N . LEU A 1 334 ? 19.524 -11.588 2.040 1.00 69.25 334 LEU A N 1
ATOM 2521 C CA . LEU A 1 334 ? 18.368 -10.702 1.992 1.00 69.25 334 LEU A CA 1
ATOM 2522 C C . LEU A 1 334 ? 18.317 -10.000 0.640 1.00 69.25 334 LEU A C 1
ATOM 2524 O O . LEU A 1 334 ? 19.192 -9.209 0.287 1.00 69.25 334 LEU A O 1
ATOM 2528 N N . ALA A 1 335 ? 17.247 -10.248 -0.110 1.00 66.69 335 ALA A N 1
ATOM 2529 C CA . ALA A 1 335 ? 16.906 -9.391 -1.230 1.00 66.69 335 ALA A CA 1
ATOM 2530 C C . ALA A 1 335 ? 16.242 -8.115 -0.703 1.00 66.69 335 ALA A C 1
ATOM 2532 O O . ALA A 1 335 ? 15.311 -8.178 0.100 1.00 66.69 335 ALA A O 1
ATOM 2533 N N . VAL A 1 336 ? 16.720 -6.966 -1.166 1.00 65.62 336 VAL A N 1
ATOM 2534 C CA . VAL A 1 336 ? 16.197 -5.660 -0.776 1.00 65.62 336 VAL A CA 1
ATOM 2535 C C . VAL A 1 336 ? 15.393 -5.106 -1.935 1.00 65.62 336 VAL A C 1
ATOM 2537 O O . VAL A 1 336 ? 15.864 -5.063 -3.067 1.00 65.62 336 VAL A O 1
ATOM 2540 N N . GLU A 1 337 ? 14.169 -4.671 -1.678 1.00 56.75 337 GLU A N 1
ATOM 2541 C CA . GLU A 1 337 ? 13.384 -4.018 -2.718 1.00 56.75 337 GLU A CA 1
ATOM 2542 C C . GLU A 1 337 ? 13.857 -2.577 -2.874 1.00 56.75 337 GLU A C 1
ATOM 2544 O O . GLU A 1 337 ? 13.942 -1.815 -1.909 1.00 56.75 337 GLU A O 1
ATOM 2549 N N . SER A 1 338 ? 14.215 -2.198 -4.100 1.00 47.81 338 SER A N 1
ATOM 2550 C CA . SER A 1 338 ? 14.482 -0.800 -4.415 1.00 47.81 338 SER A CA 1
ATOM 2551 C C . SER A 1 338 ? 13.212 0.020 -4.194 1.00 47.81 338 SER A C 1
ATOM 2553 O O . SER A 1 338 ? 12.155 -0.383 -4.680 1.00 47.81 338 SER A O 1
ATOM 2555 N N . SER A 1 339 ? 13.308 1.208 -3.581 1.00 43.50 339 SER A N 1
ATOM 2556 C CA . SER A 1 339 ? 12.190 2.173 -3.543 1.00 43.50 339 SER A CA 1
ATOM 2557 C C . SER A 1 339 ? 11.665 2.571 -4.924 1.00 43.50 339 SER A C 1
ATOM 2559 O O . SER A 1 339 ? 10.607 3.177 -5.016 1.00 43.50 339 SER A O 1
ATOM 2561 N N . GLU A 1 340 ? 12.373 2.203 -5.993 1.00 43.53 340 GLU A N 1
ATOM 2562 C CA . GLU A 1 340 ? 11.922 2.329 -7.380 1.00 43.53 340 GLU A CA 1
ATOM 2563 C C . GLU A 1 340 ? 10.668 1.484 -7.675 1.00 43.53 340 GLU A C 1
ATOM 2565 O O . GLU A 1 340 ? 9.969 1.772 -8.640 1.00 43.53 340 GLU A O 1
ATOM 2570 N N . GLU A 1 341 ? 10.364 0.477 -6.843 1.00 39.31 341 GLU A N 1
ATOM 2571 C CA . GLU A 1 341 ? 9.160 -0.368 -6.932 1.00 39.31 341 GLU A CA 1
ATOM 2572 C C . GLU A 1 341 ? 8.425 -0.521 -5.588 1.00 39.31 341 GLU A C 1
ATOM 2574 O O . GLU A 1 341 ? 7.439 -1.256 -5.516 1.00 39.31 341 GLU A O 1
ATOM 2579 N N . ALA A 1 342 ? 8.863 0.175 -4.526 1.00 37.12 342 ALA A N 1
ATOM 2580 C CA . ALA A 1 342 ? 8.107 0.225 -3.279 1.00 37.12 342 ALA A CA 1
ATOM 2581 C C . ALA A 1 342 ? 6.759 0.866 -3.596 1.00 37.12 342 ALA A C 1
ATOM 2583 O O . ALA A 1 342 ? 6.696 2.070 -3.838 1.00 37.12 342 ALA A O 1
ATOM 2584 N N . GLY A 1 343 ? 5.722 0.023 -3.670 1.00 40.66 343 GLY A N 1
ATOM 2585 C CA . GLY A 1 343 ? 4.384 0.400 -4.092 1.00 40.66 343 GLY A CA 1
ATOM 2586 C C . GLY A 1 343 ? 4.004 1.710 -3.434 1.00 40.66 343 GLY A C 1
ATOM 2587 O O . GLY A 1 343 ? 3.883 1.774 -2.210 1.00 40.66 343 GLY A O 1
ATOM 2588 N N . GLU A 1 344 ? 3.884 2.756 -4.250 1.00 41.84 344 GLU A N 1
ATOM 2589 C CA . GLU A 1 344 ? 3.418 4.048 -3.784 1.00 41.84 344 GLU A CA 1
ATOM 2590 C C . GLU A 1 344 ? 2.124 3.781 -3.007 1.00 41.84 344 GLU A C 1
ATOM 2592 O O . GLU A 1 344 ? 1.192 3.148 -3.524 1.00 41.84 344 GLU A O 1
ATOM 2597 N N . GLY A 1 345 ? 2.103 4.168 -1.725 1.00 52.84 345 GLY A N 1
ATOM 2598 C CA . GLY A 1 345 ? 0.897 4.091 -0.906 1.00 52.84 345 GLY A CA 1
ATOM 2599 C C . GLY A 1 345 ? -0.274 4.703 -1.671 1.00 52.84 345 GLY A C 1
ATOM 2600 O O . GLY A 1 345 ? -0.055 5.559 -2.519 1.00 52.84 345 GLY A O 1
ATOM 2601 N N . VAL A 1 346 ? -1.496 4.232 -1.401 1.00 58.09 346 VAL A N 1
ATOM 2602 C CA . VAL A 1 346 ? -2.756 4.585 -2.088 1.00 58.09 346 VAL A CA 1
ATOM 2603 C C . VAL A 1 346 ? -2.586 5.620 -3.231 1.00 58.09 346 VAL A C 1
ATOM 2605 O O . VAL A 1 346 ? -2.519 6.821 -2.950 1.00 58.09 346 VAL A O 1
ATOM 2608 N N . PRO A 1 347 ? -2.581 5.213 -4.520 1.00 70.31 347 PRO A N 1
ATOM 2609 C CA . PRO A 1 347 ? -2.187 6.095 -5.631 1.00 70.31 347 PRO A CA 1
ATOM 2610 C C . PRO A 1 347 ? -3.112 7.309 -5.811 1.00 70.31 347 PRO A C 1
ATOM 2612 O O . PRO A 1 347 ? -2.817 8.239 -6.556 1.00 70.31 347 PRO A O 1
ATOM 2615 N N . CYS A 1 348 ? -4.278 7.306 -5.160 1.00 90.75 348 CYS A N 1
ATOM 2616 C CA . CYS A 1 348 ? -5.241 8.391 -5.236 1.00 90.75 348 CYS A CA 1
ATOM 2617 C C . CYS A 1 348 ? -6.189 8.415 -4.033 1.00 90.75 348 CYS A C 1
ATOM 2619 O O . CYS A 1 348 ? -6.497 7.383 -3.444 1.00 90.75 348 CYS A O 1
ATOM 2621 N N . GLY A 1 349 ? -6.737 9.588 -3.715 1.00 93.94 349 GLY A N 1
ATOM 2622 C CA . GLY A 1 349 ? -7.732 9.704 -2.650 1.00 93.94 349 GLY A CA 1
ATOM 2623 C C . GLY A 1 349 ? -9.127 9.217 -3.032 1.00 93.94 349 GLY A C 1
ATOM 2624 O O . GLY A 1 349 ? -9.934 8.881 -2.161 1.00 93.94 349 GLY A O 1
ATOM 2625 N N . VAL A 1 350 ? -9.420 9.176 -4.335 1.00 97.81 350 VAL A N 1
ATOM 2626 C CA . VAL A 1 350 ? -10.678 8.658 -4.878 1.00 97.81 350 VAL A CA 1
ATOM 2627 C C . VAL A 1 350 ? -10.389 7.665 -5.993 1.00 97.81 350 VAL A C 1
ATOM 2629 O O . VAL A 1 350 ? -10.024 8.059 -7.102 1.00 97.81 350 VAL A O 1
ATOM 2632 N N . PHE A 1 351 ? -10.633 6.388 -5.717 1.00 97.31 351 PHE A N 1
ATOM 2633 C CA . PHE A 1 351 ? -10.500 5.301 -6.675 1.00 97.31 351 PHE A CA 1
ATOM 2634 C C . PHE A 1 351 ? -11.863 4.713 -7.045 1.00 97.31 351 PHE A C 1
ATOM 2636 O O . PHE A 1 351 ? -12.666 4.355 -6.181 1.00 97.31 351 PHE A O 1
ATOM 2643 N N . GLY A 1 352 ? -12.107 4.559 -8.346 1.00 96.94 352 GLY A N 1
ATOM 2644 C CA . GLY A 1 352 ? -13.251 3.823 -8.876 1.00 96.94 352 GLY A CA 1
ATOM 2645 C C . GLY A 1 352 ? -12.817 2.837 -9.950 1.00 96.94 352 GLY A C 1
ATOM 2646 O O . GLY A 1 352 ? -12.523 3.259 -11.063 1.00 96.94 352 GLY A O 1
ATOM 2647 N N . ASN A 1 353 ? -12.846 1.528 -9.689 1.00 95.25 353 ASN A N 1
ATOM 2648 C CA . ASN A 1 353 ? -12.397 0.519 -10.661 1.00 95.25 353 ASN A CA 1
ATOM 2649 C C . ASN A 1 353 ? -13.080 0.666 -12.037 1.00 95.25 353 ASN A C 1
ATOM 2651 O O . ASN A 1 353 ? -12.440 0.607 -13.080 1.00 95.25 353 ASN A O 1
ATOM 2655 N N . THR A 1 354 ? -14.398 0.876 -12.057 1.00 96.00 354 THR A N 1
ATOM 2656 C CA . THR A 1 354 ? -15.166 1.008 -13.305 1.00 96.00 354 THR A CA 1
ATOM 2657 C C . THR A 1 354 ? -15.422 2.458 -13.701 1.00 96.00 354 THR A C 1
ATOM 2659 O O . THR A 1 354 ? -15.468 2.763 -14.892 1.00 96.00 354 THR A O 1
ATOM 2662 N N . TYR A 1 355 ? -15.678 3.338 -12.733 1.00 97.31 355 TYR A N 1
ATOM 2663 C CA . TYR A 1 355 ? -16.139 4.686 -13.052 1.00 97.31 355 TYR A CA 1
ATOM 2664 C C . TYR A 1 355 ? -15.905 5.662 -11.899 1.00 97.31 355 TYR A C 1
ATOM 2666 O O . TYR A 1 355 ? -16.348 5.410 -10.779 1.00 97.31 355 TYR A O 1
ATOM 2674 N N . VAL A 1 356 ? -15.298 6.810 -12.191 1.00 98.56 356 VAL A N 1
ATOM 2675 C CA . VAL A 1 356 ? -15.299 7.985 -11.309 1.00 98.56 356 VAL A CA 1
ATOM 2676 C C . VAL A 1 356 ? -15.983 9.137 -12.033 1.00 98.56 356 VAL A C 1
ATOM 2678 O O . VAL A 1 356 ? -15.608 9.499 -13.146 1.00 98.56 356 VAL A O 1
ATOM 2681 N N . GLU A 1 357 ? -16.990 9.742 -11.410 1.00 98.56 357 GLU A N 1
ATOM 2682 C CA . GLU A 1 357 ? -17.654 10.926 -11.950 1.00 98.56 357 GLU A CA 1
ATOM 2683 C C . GLU A 1 357 ? -17.730 12.053 -10.936 1.00 98.56 357 GLU A C 1
ATOM 2685 O O . GLU A 1 357 ? -18.239 11.885 -9.830 1.00 98.56 357 GLU A O 1
ATOM 2690 N N . ILE A 1 358 ? -17.317 13.239 -11.379 1.00 98.56 358 ILE A N 1
ATOM 2691 C CA . ILE A 1 358 ? -17.457 14.480 -10.625 1.00 98.56 358 ILE A CA 1
ATOM 2692 C C . ILE A 1 358 ? -18.419 15.386 -11.385 1.00 98.56 358 ILE A C 1
ATOM 2694 O O . ILE A 1 358 ? -18.126 15.872 -12.480 1.00 98.56 358 ILE A O 1
ATOM 2698 N N . LYS A 1 359 ? -19.607 15.591 -10.814 1.00 98.44 359 LYS A N 1
ATOM 2699 C CA . LYS A 1 359 ? -20.649 16.460 -11.366 1.00 98.44 359 LYS A CA 1
ATOM 2700 C C . LYS A 1 359 ? -20.293 17.944 -11.192 1.00 98.44 359 LYS A C 1
ATOM 2702 O O . LYS A 1 359 ? -19.195 18.313 -10.783 1.00 98.44 359 LYS A O 1
ATOM 2707 N N . ASN A 1 360 ? -21.225 18.820 -11.566 1.00 98.06 360 ASN A N 1
ATOM 2708 C CA . ASN A 1 360 ? -20.963 20.251 -11.643 1.00 98.06 360 ASN A CA 1
ATOM 2709 C C . ASN A 1 360 ? -20.570 20.809 -10.272 1.00 98.06 360 ASN A C 1
ATOM 2711 O O . ASN A 1 360 ? -21.289 20.598 -9.299 1.00 98.06 360 ASN A O 1
ATOM 2715 N N . PHE A 1 361 ? -19.479 21.572 -10.203 1.00 98.00 361 PHE A N 1
ATOM 2716 C CA . PHE A 1 361 ? -18.952 22.134 -8.949 1.00 98.00 361 PHE A CA 1
ATOM 2717 C C . PHE A 1 361 ? -18.519 21.107 -7.887 1.00 98.00 361 PHE A C 1
ATOM 2719 O O . PHE A 1 361 ? -18.230 21.514 -6.760 1.00 98.00 361 PHE A O 1
ATOM 2726 N N . GLY A 1 362 ? -18.488 19.808 -8.205 1.00 98.19 362 GLY A N 1
ATOM 2727 C CA . GLY A 1 362 ? -17.906 18.801 -7.318 1.00 98.19 362 GLY A CA 1
ATOM 2728 C C . GLY A 1 362 ? -16.396 19.012 -7.185 1.00 98.19 362 GLY A C 1
ATOM 2729 O O . GLY A 1 362 ? -15.756 19.493 -8.124 1.00 98.19 362 GLY A O 1
ATOM 2730 N N . LYS A 1 363 ? -15.828 18.705 -6.018 1.00 98.44 363 LYS A N 1
ATOM 2731 C CA . LYS A 1 363 ? -14.413 18.964 -5.726 1.00 98.44 363 LYS A CA 1
ATOM 2732 C C . LYS A 1 363 ? -13.748 17.750 -5.094 1.00 98.44 363 LYS A C 1
ATOM 2734 O O . LYS A 1 363 ? -14.317 17.162 -4.180 1.00 98.44 363 LYS A O 1
ATOM 2739 N N . VAL A 1 364 ? -12.532 17.453 -5.530 1.00 98.25 364 VAL A N 1
ATOM 2740 C CA . VAL A 1 364 ? -11.587 16.586 -4.826 1.00 98.25 364 VAL A CA 1
ATOM 2741 C C . VAL A 1 364 ? -10.363 17.423 -4.483 1.00 98.25 364 VAL A C 1
ATOM 2743 O O . VAL A 1 364 ? -9.803 18.108 -5.340 1.00 98.25 364 VAL A O 1
ATOM 2746 N N . LYS A 1 365 ? -10.014 17.424 -3.205 1.00 98.06 365 LYS A N 1
ATOM 2747 C CA . LYS A 1 365 ? -8.889 18.139 -2.602 1.00 98.06 365 LYS A CA 1
ATOM 2748 C C . LYS A 1 365 ? -8.101 17.175 -1.730 1.00 98.06 365 LYS A C 1
ATOM 2750 O O . LYS A 1 365 ? -8.508 16.025 -1.600 1.00 98.06 365 LYS A O 1
ATOM 2755 N N . SER A 1 366 ? -7.039 17.644 -1.101 1.00 96.06 366 SER A N 1
ATOM 2756 C CA . SER A 1 366 ? -6.274 16.873 -0.129 1.00 96.06 366 SER A CA 1
ATOM 2757 C C . SER A 1 366 ? -5.910 17.711 1.089 1.00 96.06 366 SER A C 1
ATOM 2759 O O . SER A 1 366 ? -5.909 18.936 1.031 1.00 96.06 366 SER A O 1
ATOM 2761 N N . TYR A 1 367 ? -5.629 17.057 2.202 1.00 96.69 367 TYR A N 1
ATOM 2762 C CA . TYR A 1 367 ? -5.150 17.647 3.445 1.00 96.69 367 TYR A CA 1
ATOM 2763 C C . TYR A 1 367 ? -4.448 16.572 4.272 1.00 96.69 367 TYR A C 1
ATOM 2765 O O . TYR A 1 367 ? -4.486 15.411 3.893 1.00 96.69 367 TYR A O 1
ATOM 2773 N N . ASN A 1 368 ? -3.837 16.932 5.396 1.00 93.62 368 ASN A N 1
ATOM 2774 C CA . ASN A 1 368 ? -3.272 15.964 6.329 1.00 93.62 368 ASN A CA 1
ATOM 2775 C C . ASN A 1 368 ? -3.910 16.192 7.702 1.00 93.62 368 ASN A C 1
ATOM 2777 O O . ASN A 1 368 ? -3.664 17.227 8.324 1.00 93.62 368 ASN A O 1
ATOM 2781 N N . SER A 1 369 ? -4.724 15.252 8.178 1.00 93.81 369 SER A N 1
ATOM 2782 C CA . SER A 1 369 ? -5.468 15.412 9.435 1.00 93.81 369 SER A CA 1
ATOM 2783 C C . SER A 1 369 ? -4.588 15.521 10.679 1.00 93.81 369 SER A C 1
ATOM 2785 O O . SER A 1 369 ? -5.011 16.124 11.665 1.00 93.81 369 SER A O 1
ATOM 2787 N N . THR A 1 370 ? -3.362 14.997 10.630 1.00 88.69 370 THR A N 1
ATOM 2788 C CA . THR A 1 370 ? -2.404 15.061 11.745 1.00 88.69 370 THR A CA 1
ATOM 2789 C C . THR A 1 370 ? -1.801 16.456 11.927 1.00 88.69 370 THR A C 1
ATOM 2791 O O . THR A 1 370 ? -1.373 16.803 13.026 1.00 88.69 370 THR A O 1
ATOM 2794 N N . THR A 1 371 ? -1.794 17.282 10.872 1.00 90.62 371 THR A N 1
ATOM 2795 C CA . THR A 1 371 ? -1.186 18.627 10.887 1.00 90.62 371 THR A CA 1
ATOM 2796 C C . THR A 1 371 ? -2.197 19.758 10.687 1.00 90.62 371 THR A C 1
ATOM 2798 O O . THR A 1 371 ? -2.028 20.826 11.272 1.00 90.62 371 THR A O 1
ATOM 2801 N N . ASP A 1 372 ? -3.267 19.533 9.920 1.00 90.88 372 ASP A N 1
ATOM 2802 C CA . ASP A 1 372 ? -4.369 20.478 9.707 1.00 90.88 372 ASP A CA 1
ATOM 2803 C C . ASP A 1 372 ? -5.729 19.751 9.751 1.00 90.88 372 ASP A C 1
ATOM 2805 O O . ASP A 1 372 ? -6.328 19.474 8.711 1.00 90.88 372 ASP A O 1
ATOM 2809 N N . PRO A 1 373 ? -6.262 19.434 10.946 1.00 87.75 373 PRO A N 1
ATOM 2810 C CA . PRO A 1 373 ? -7.524 18.702 11.085 1.00 87.75 373 PRO A CA 1
ATOM 2811 C C . PRO A 1 373 ? -8.751 19.464 10.551 1.00 87.75 373 PRO A C 1
ATOM 2813 O O . PRO A 1 373 ? -9.819 18.874 10.412 1.00 87.75 373 PRO A O 1
ATOM 2816 N N . ASN A 1 374 ? -8.635 20.765 10.252 1.00 90.00 374 ASN A N 1
ATOM 2817 C CA . ASN A 1 374 ? -9.719 21.588 9.709 1.00 90.00 374 ASN A CA 1
ATOM 2818 C C . ASN A 1 374 ? -9.242 22.328 8.451 1.00 90.00 374 ASN A C 1
ATOM 2820 O O . ASN A 1 374 ? -9.074 23.553 8.482 1.00 90.00 374 ASN A O 1
ATOM 2824 N N . PRO A 1 375 ? -9.060 21.607 7.332 1.00 90.12 375 PRO A N 1
ATOM 2825 C CA . PRO A 1 375 ? -8.277 22.100 6.216 1.00 90.12 375 PRO A CA 1
ATOM 2826 C C . PRO A 1 375 ? -8.839 23.372 5.594 1.00 90.12 375 PRO A C 1
ATOM 2828 O O . PRO A 1 375 ? -9.987 23.430 5.136 1.00 90.12 375 PRO A O 1
ATOM 2831 N N . SER A 1 376 ? -7.988 24.395 5.538 1.00 88.12 376 SER A N 1
ATOM 2832 C CA . SER A 1 376 ? -8.283 25.662 4.853 1.00 88.12 376 SER A CA 1
ATOM 2833 C C . SER A 1 376 ? -7.628 25.752 3.470 1.00 88.12 376 SER A C 1
ATOM 2835 O O . SER A 1 376 ? -8.173 26.385 2.556 1.00 88.12 376 SER A O 1
ATOM 2837 N N . SER A 1 377 ? -6.503 25.061 3.290 1.00 89.25 377 SER A N 1
ATOM 2838 C CA . SER A 1 377 ? -5.763 24.900 2.039 1.00 89.25 377 SER A CA 1
ATOM 2839 C C . SER A 1 377 ? -5.676 23.422 1.657 1.00 89.25 377 SER A C 1
ATOM 2841 O O . SER A 1 377 ? -6.128 22.552 2.395 1.00 89.25 377 SER A O 1
ATOM 2843 N N . SER A 1 378 ? -5.179 23.154 0.452 1.00 92.94 378 SER A N 1
ATOM 2844 C CA . SER A 1 378 ? -5.032 21.799 -0.075 1.00 92.94 378 SER A CA 1
ATOM 2845 C C . SER A 1 378 ? -3.553 21.463 -0.243 1.00 92.94 378 SER A C 1
ATOM 2847 O O . SER A 1 378 ? -2.771 22.369 -0.539 1.00 92.94 378 SER A O 1
ATOM 2849 N N . THR A 1 379 ? -3.164 20.200 -0.053 1.00 90.38 379 THR A N 1
ATOM 2850 C CA . THR A 1 379 ? -1.751 19.771 -0.162 1.00 90.38 379 THR A CA 1
ATOM 2851 C C . THR A 1 379 ? -1.283 19.532 -1.601 1.00 90.38 379 THR A C 1
ATOM 2853 O O . THR A 1 379 ? -0.093 19.336 -1.810 1.00 90.38 379 THR A O 1
ATOM 2856 N N . GLY A 1 380 ? -2.176 19.568 -2.599 1.00 91.31 380 GLY A N 1
ATOM 2857 C CA . GLY A 1 380 ? -1.850 19.270 -4.002 1.00 91.31 380 GLY A CA 1
ATOM 2858 C C . GLY A 1 380 ? -1.995 17.795 -4.387 1.00 91.31 380 GLY A C 1
ATOM 2859 O O . GLY A 1 380 ? -1.810 17.441 -5.545 1.00 91.31 380 GLY A O 1
ATOM 2860 N N . GLU A 1 381 ? -2.367 16.932 -3.443 1.00 90.88 381 GLU A N 1
ATOM 2861 C CA . GLU A 1 381 ? -2.395 15.472 -3.598 1.00 90.88 381 GLU A CA 1
ATOM 2862 C C . GLU A 1 381 ? -3.817 14.905 -3.741 1.00 90.88 381 GLU A C 1
ATOM 2864 O O . GLU A 1 381 ? -4.091 13.741 -3.453 1.00 90.88 381 GLU A O 1
ATOM 2869 N N . GLY A 1 382 ? -4.775 15.735 -4.158 1.00 94.38 382 GLY A N 1
ATOM 2870 C CA . GLY A 1 382 ? -6.167 15.334 -4.370 1.00 94.38 382 GLY A CA 1
ATOM 2871 C C . GLY A 1 382 ? -6.356 14.522 -5.653 1.00 94.38 382 GLY A C 1
ATOM 2872 O O . GLY A 1 382 ? -7.191 14.906 -6.474 1.00 94.38 382 GLY A O 1
ATOM 2873 N N . HIS A 1 383 ? -5.558 13.469 -5.862 1.00 96.19 383 HIS A N 1
ATOM 2874 C CA . HIS A 1 383 ? -5.590 12.651 -7.075 1.00 96.19 383 HIS A CA 1
ATOM 2875 C C . HIS A 1 383 ? -6.874 11.815 -7.139 1.00 96.19 383 HIS A C 1
ATOM 2877 O O . HIS A 1 383 ? -7.405 11.361 -6.117 1.00 96.19 383 HIS A O 1
ATOM 2883 N N . ILE A 1 384 ? -7.349 11.567 -8.359 1.00 97.75 384 ILE A N 1
ATOM 2884 C CA . ILE A 1 384 ? -8.447 10.636 -8.642 1.00 97.75 384 ILE A CA 1
ATOM 2885 C C . ILE A 1 384 ? -7.989 9.582 -9.644 1.00 97.75 384 ILE A C 1
ATOM 2887 O O . ILE A 1 384 ? -7.232 9.900 -10.557 1.00 97.75 384 ILE A O 1
ATOM 2891 N N . CYS A 1 385 ? -8.482 8.351 -9.516 1.00 96.75 385 CYS A N 1
ATOM 2892 C CA . CYS A 1 385 ? -8.103 7.256 -10.405 1.00 96.75 385 CYS A CA 1
ATOM 2893 C C . CYS A 1 385 ? -9.284 6.363 -10.803 1.00 96.75 385 CYS A C 1
ATOM 2895 O O . CYS A 1 385 ? -10.196 6.098 -10.015 1.00 96.75 385 CYS A O 1
ATOM 2897 N N . SER A 1 386 ? -9.248 5.854 -12.036 1.00 97.56 386 SER A N 1
ATOM 2898 C CA . SER A 1 386 ? -10.095 4.746 -12.478 1.00 97.56 386 SER A CA 1
ATOM 2899 C C . SER A 1 386 ? -9.368 3.841 -13.464 1.00 97.56 386 SER A C 1
ATOM 2901 O O . SER A 1 386 ? -8.697 4.334 -14.364 1.00 97.56 386 SER A O 1
ATOM 2903 N N . ASN A 1 387 ? -9.597 2.526 -13.387 1.00 94.56 387 ASN A N 1
ATOM 2904 C CA . ASN A 1 387 ? -9.104 1.585 -14.401 1.00 94.56 387 ASN A CA 1
ATOM 2905 C C . ASN A 1 387 ? -9.878 1.649 -15.725 1.00 94.56 387 ASN A C 1
ATOM 2907 O O . ASN A 1 387 ? -9.418 1.116 -16.728 1.00 94.56 387 ASN A O 1
ATOM 2911 N N . LYS A 1 388 ? -11.085 2.230 -15.743 1.00 96.50 388 LYS A N 1
ATOM 2912 C CA . LYS A 1 388 ? -11.949 2.213 -16.935 1.00 96.50 388 LYS A CA 1
ATOM 2913 C C . LYS A 1 388 ? -12.394 3.588 -17.384 1.00 96.50 388 LYS A C 1
ATOM 2915 O O . LYS A 1 388 ? -12.372 3.851 -18.586 1.00 96.50 388 LYS A O 1
ATOM 2920 N N . HIS A 1 389 ? -12.849 4.450 -16.476 1.00 98.25 389 HIS A N 1
ATOM 2921 C CA . HIS A 1 389 ? -13.371 5.740 -16.906 1.00 98.25 389 HIS A CA 1
ATOM 2922 C C . HIS A 1 389 ? -13.384 6.812 -15.820 1.00 98.25 389 HIS A C 1
ATOM 2924 O O . HIS A 1 389 ? -13.899 6.597 -14.723 1.00 98.25 389 HIS A O 1
ATOM 2930 N N . VAL A 1 390 ? -12.949 8.017 -16.185 1.00 98.50 390 VAL A N 1
ATOM 2931 C CA . VAL A 1 390 ? -13.141 9.233 -15.386 1.00 98.50 390 VAL A CA 1
ATOM 2932 C C . VAL A 1 390 ? -13.938 10.257 -16.190 1.00 98.50 390 VAL A C 1
ATOM 2934 O O . VAL A 1 390 ? -13.613 10.535 -17.344 1.00 98.50 390 VAL A O 1
ATOM 2937 N N . ASN A 1 391 ? -14.978 10.834 -15.582 1.00 98.56 391 ASN A N 1
ATOM 2938 C CA . ASN A 1 391 ? -15.832 11.849 -16.200 1.00 98.56 391 ASN A CA 1
ATOM 2939 C C . ASN A 1 391 ? -15.940 13.116 -15.344 1.00 98.56 391 ASN A C 1
ATOM 2941 O O . ASN A 1 391 ? -16.550 13.098 -14.270 1.00 98.56 391 ASN A O 1
ATOM 2945 N N . LEU A 1 392 ? -15.415 14.235 -15.845 1.00 98.62 392 LEU A N 1
ATOM 2946 C CA . LEU A 1 392 ? -15.488 15.531 -15.166 1.00 98.62 392 LEU A CA 1
ATOM 2947 C C . LEU A 1 392 ? -16.522 16.457 -15.816 1.00 98.62 392 LEU A C 1
ATOM 2949 O O . LEU A 1 392 ? -16.500 16.721 -17.020 1.00 98.62 392 LEU A O 1
ATOM 2953 N N . LYS A 1 393 ? -17.451 16.987 -15.018 1.00 98.44 393 LYS A N 1
ATOM 2954 C CA . LYS A 1 393 ? -18.470 17.938 -15.485 1.00 98.44 393 LYS A CA 1
ATOM 2955 C C . LYS A 1 393 ? -18.051 19.394 -15.255 1.00 98.44 393 LYS A C 1
ATOM 2957 O O . LYS A 1 393 ? -16.944 19.701 -14.816 1.00 98.44 393 LYS A O 1
ATOM 2962 N N . ASN A 1 394 ? -18.946 20.319 -15.592 1.00 98.12 394 ASN A N 1
ATOM 2963 C CA . ASN A 1 394 ? -18.639 21.741 -15.640 1.00 98.12 394 ASN A CA 1
ATOM 2964 C C . ASN A 1 394 ? -18.229 22.273 -14.259 1.00 98.12 394 ASN A C 1
ATOM 2966 O O . ASN A 1 394 ? -18.982 22.131 -13.294 1.00 98.12 394 ASN A O 1
ATOM 2970 N N . LYS A 1 395 ? -17.072 22.940 -14.178 1.00 98.19 395 LYS A N 1
ATOM 2971 C CA . LYS A 1 395 ? -16.509 23.475 -12.929 1.00 98.19 395 LYS A CA 1
ATOM 2972 C C . LYS A 1 395 ? -16.238 22.413 -11.853 1.00 98.19 395 LYS A C 1
ATOM 2974 O O . LYS A 1 395 ? -16.184 22.760 -10.675 1.00 98.19 395 LYS A O 1
ATOM 2979 N N . ALA A 1 396 ? -16.102 21.140 -12.230 1.00 98.44 396 ALA A N 1
ATOM 2980 C CA . ALA A 1 396 ? -15.480 20.156 -11.350 1.00 98.44 396 ALA A CA 1
ATOM 2981 C C . ALA A 1 396 ? -14.042 20.601 -11.024 1.00 98.44 396 ALA A C 1
ATOM 2983 O O . ALA A 1 396 ? -13.390 21.210 -11.872 1.00 98.44 396 ALA A O 1
ATOM 2984 N N . TYR A 1 397 ? -13.566 20.331 -9.811 1.00 98.50 397 TYR A N 1
ATOM 2985 C CA . TYR A 1 397 ? -12.222 20.696 -9.356 1.00 98.50 397 TYR A CA 1
ATOM 2986 C C . TYR A 1 397 ? -11.484 19.459 -8.846 1.00 98.50 397 TYR A C 1
ATOM 2988 O O . TYR A 1 397 ? -12.022 18.745 -8.002 1.00 98.50 397 TYR A O 1
ATOM 2996 N N . VAL A 1 398 ? -10.265 19.235 -9.322 1.00 98.25 398 VAL A N 1
ATOM 2997 C CA . VAL A 1 398 ? -9.357 18.178 -8.859 1.00 98.25 398 VAL A CA 1
ATOM 2998 C C . VAL A 1 398 ? -8.024 18.833 -8.523 1.00 98.25 398 VAL A C 1
ATOM 3000 O O . VAL A 1 398 ? -7.435 19.510 -9.367 1.00 98.25 398 VAL A O 1
ATOM 3003 N N . ASP A 1 399 ? -7.588 18.686 -7.276 1.00 96.31 399 ASP A N 1
ATOM 3004 C CA . ASP A 1 399 ? -6.366 19.329 -6.789 1.00 96.31 399 ASP A CA 1
ATOM 3005 C C . ASP A 1 399 ? -5.076 18.584 -7.148 1.00 96.31 399 ASP A C 1
ATOM 3007 O O . ASP A 1 399 ? -4.022 19.204 -7.156 1.00 96.31 399 ASP A O 1
ATOM 3011 N N . GLY A 1 400 ? -5.166 17.290 -7.464 1.00 94.50 400 GLY A N 1
ATOM 3012 C CA . GLY A 1 400 ? -4.044 16.478 -7.937 1.00 94.50 400 GLY A CA 1
ATOM 3013 C C . GLY A 1 400 ? -4.199 16.069 -9.402 1.00 94.50 400 GLY A C 1
ATOM 3014 O O . GLY A 1 400 ? -4.765 16.802 -10.221 1.00 94.50 400 GLY A O 1
ATOM 3015 N N . ASP A 1 401 ? -3.710 14.874 -9.714 1.00 95.38 401 ASP A N 1
ATOM 3016 C CA . ASP A 1 401 ? -3.779 14.258 -11.041 1.00 95.38 401 ASP A CA 1
ATOM 3017 C C . ASP A 1 401 ? -5.103 13.528 -11.287 1.00 95.38 401 ASP A C 1
ATOM 3019 O O . ASP A 1 401 ? -5.814 13.107 -10.369 1.00 95.38 401 ASP A O 1
ATOM 3023 N N . VAL A 1 402 ? -5.406 13.328 -12.568 1.00 97.31 402 VAL A N 1
ATOM 3024 C CA . VAL A 1 402 ? -6.454 12.422 -13.036 1.00 97.31 402 VAL A CA 1
ATOM 3025 C C . VAL A 1 402 ? -5.789 11.211 -13.669 1.00 97.31 402 VAL A C 1
ATOM 3027 O O . VAL A 1 402 ? -5.402 11.240 -14.838 1.00 97.31 402 VAL A O 1
ATOM 3030 N N . MET A 1 403 ? -5.669 10.146 -12.887 1.00 95.12 403 MET A N 1
ATOM 3031 C CA . MET A 1 403 ? -5.033 8.901 -13.289 1.00 95.12 403 MET A CA 1
ATOM 3032 C C . MET A 1 403 ? -6.024 7.968 -13.982 1.00 95.12 403 MET A C 1
ATOM 3034 O O . MET A 1 403 ? -7.174 7.812 -13.561 1.00 95.12 403 MET A O 1
ATOM 3038 N N . ILE A 1 404 ? -5.571 7.330 -15.052 1.00 96.12 404 ILE A N 1
ATOM 3039 C CA . ILE A 1 404 ? -6.334 6.341 -15.803 1.00 96.12 404 ILE A CA 1
ATOM 3040 C C . ILE A 1 404 ? -5.504 5.065 -15.854 1.00 96.12 404 ILE A C 1
ATOM 3042 O O . ILE A 1 404 ? -4.381 5.090 -16.344 1.00 96.12 404 ILE A O 1
ATOM 3046 N N . GLY A 1 405 ? -6.051 3.968 -15.340 1.00 90.69 405 GLY A N 1
ATOM 3047 C CA . GLY A 1 405 ? -5.446 2.641 -15.410 1.00 90.69 405 GLY A CA 1
ATOM 3048 C C . GLY A 1 405 ? -5.868 1.865 -16.656 1.00 90.69 405 GLY A C 1
ATOM 3049 O O . GLY A 1 405 ? -6.691 2.322 -17.458 1.00 90.69 405 GLY A O 1
ATOM 3050 N N . LYS A 1 406 ? -5.327 0.654 -16.790 1.00 89.88 406 LYS A N 1
ATOM 3051 C CA . LYS A 1 406 ? -5.764 -0.334 -17.783 1.00 89.88 406 LYS A CA 1
ATOM 3052 C C . LYS A 1 406 ? -6.904 -1.193 -17.236 1.00 89.88 406 LYS A C 1
ATOM 3054 O O . LYS A 1 406 ? -6.969 -1.497 -16.044 1.00 89.88 406 LYS A O 1
ATOM 3059 N N . ASP A 1 407 ? -7.792 -1.638 -18.113 1.00 89.31 407 ASP A N 1
ATOM 3060 C CA . ASP A 1 407 ? -8.826 -2.610 -17.779 1.00 89.31 407 ASP A CA 1
ATOM 3061 C C . ASP A 1 407 ? -8.262 -4.055 -17.730 1.00 89.31 407 ASP A C 1
ATOM 3063 O O . ASP A 1 407 ? -7.081 -4.272 -18.013 1.00 89.31 407 ASP A O 1
ATOM 3067 N N . PRO A 1 408 ? -9.064 -5.081 -17.369 1.00 85.81 408 PRO A N 1
ATOM 3068 C CA . PRO A 1 408 ? -8.583 -6.466 -17.320 1.00 85.81 408 PRO A CA 1
ATOM 3069 C C . PRO A 1 408 ? -8.087 -7.037 -18.658 1.00 85.81 408 PRO A C 1
ATOM 3071 O O . PRO A 1 408 ? -7.420 -8.065 -18.651 1.00 85.81 408 PRO A O 1
ATOM 3074 N N . SER A 1 409 ? -8.420 -6.410 -19.791 1.00 85.75 409 SER A N 1
ATOM 3075 C CA . SER A 1 409 ? -7.917 -6.787 -21.118 1.00 85.75 409 SER A CA 1
ATOM 3076 C C . SER A 1 409 ? -6.615 -6.069 -21.495 1.00 85.75 409 SER A C 1
ATOM 3078 O O . SER A 1 409 ? -6.074 -6.310 -22.571 1.00 85.75 409 SER A O 1
ATOM 3080 N N . GLY A 1 410 ? -6.110 -5.190 -20.621 1.00 85.94 410 GLY A N 1
ATOM 3081 C CA . GLY A 1 410 ? -4.940 -4.352 -20.872 1.00 85.94 410 GLY A CA 1
ATOM 3082 C C . GLY A 1 410 ? -5.250 -3.078 -21.662 1.00 85.94 410 GLY A C 1
ATOM 3083 O O . GLY A 1 410 ? -4.335 -2.306 -21.945 1.00 85.94 410 GLY A O 1
ATOM 3084 N N . ALA A 1 411 ? -6.517 -2.826 -22.009 1.00 90.75 411 ALA A N 1
ATOM 3085 C CA . ALA A 1 411 ? -6.910 -1.616 -22.715 1.00 90.75 411 ALA A CA 1
ATOM 3086 C C . ALA A 1 411 ? -6.903 -0.419 -21.760 1.00 90.75 411 ALA A C 1
ATOM 3088 O O . ALA A 1 411 ? -7.457 -0.484 -20.662 1.00 90.75 411 ALA A O 1
ATOM 3089 N N . GLN A 1 412 ? -6.299 0.687 -22.188 1.00 94.69 412 GLN A N 1
ATOM 3090 C CA . GLN A 1 412 ? -6.290 1.923 -21.413 1.00 94.69 412 GLN A CA 1
ATOM 3091 C C . GLN A 1 412 ? -7.722 2.438 -21.205 1.00 94.69 412 GLN A C 1
ATOM 3093 O O . GLN A 1 412 ? -8.514 2.480 -22.153 1.00 94.69 412 GLN A O 1
ATOM 3098 N N . GLY A 1 413 ? -8.054 2.852 -19.981 1.00 95.00 413 GLY A N 1
ATOM 3099 C CA . GLY A 1 413 ? -9.327 3.502 -19.684 1.00 95.00 413 GLY A CA 1
ATOM 3100 C C . GLY A 1 413 ? -9.508 4.840 -20.418 1.00 95.00 413 GLY A C 1
ATOM 3101 O O . GLY A 1 413 ? -8.623 5.336 -21.116 1.00 95.00 413 GLY A O 1
ATOM 3102 N N . ALA A 1 414 ? -10.673 5.464 -20.245 1.00 97.44 414 ALA A N 1
ATOM 3103 C CA . ALA A 1 414 ? -11.009 6.724 -20.905 1.00 97.44 414 ALA A CA 1
ATOM 3104 C C . ALA A 1 414 ? -11.194 7.885 -19.919 1.00 97.44 414 ALA A C 1
ATOM 3106 O O . ALA A 1 414 ? -11.924 7.787 -18.935 1.00 97.44 414 ALA A O 1
ATOM 3107 N N . TYR A 1 415 ? -10.609 9.034 -20.245 1.00 97.88 415 TYR A N 1
ATOM 3108 C CA . TYR A 1 415 ? -10.895 10.305 -19.588 1.00 97.88 415 TYR A CA 1
ATOM 3109 C C . TYR A 1 415 ? -11.819 11.143 -20.473 1.00 97.88 415 TYR A C 1
ATOM 3111 O O . TYR A 1 415 ? -11.500 11.423 -21.629 1.00 97.88 415 TYR A O 1
ATOM 3119 N N . THR A 1 416 ? -12.975 11.548 -19.944 1.00 98.31 416 THR A N 1
ATOM 3120 C CA . THR A 1 416 ? -13.889 12.471 -20.627 1.00 98.31 416 THR A CA 1
ATOM 3121 C C . THR A 1 416 ? -14.216 13.668 -19.752 1.00 98.31 416 THR A C 1
ATOM 3123 O O . THR A 1 416 ? -14.255 13.589 -18.524 1.00 98.31 416 THR A O 1
ATOM 3126 N N . HIS A 1 417 ? -14.494 14.803 -20.387 1.00 97.94 417 HIS A N 1
ATOM 3127 C CA . HIS A 1 417 ? -15.016 15.957 -19.679 1.00 97.94 417 HIS A CA 1
ATOM 3128 C C . HIS A 1 417 ? -16.058 16.715 -20.496 1.00 97.94 417 HIS A C 1
ATOM 3130 O O . HIS A 1 417 ? -16.120 16.630 -21.721 1.00 97.94 417 HIS A O 1
ATOM 3136 N N . SER A 1 418 ? -16.896 17.477 -19.798 1.00 97.00 418 SER A N 1
ATOM 3137 C CA . SER A 1 418 ? -17.856 18.399 -20.407 1.00 97.00 418 SER A CA 1
ATOM 3138 C C . SER A 1 418 ? -17.860 19.727 -19.657 1.00 97.00 418 SER A C 1
ATOM 3140 O O . SER A 1 418 ? -17.921 19.738 -18.427 1.00 97.00 418 SER A O 1
ATOM 3142 N N . GLY A 1 419 ? -17.845 20.840 -20.390 1.00 95.50 419 GLY A N 1
ATOM 3143 C CA . GLY A 1 419 ? -17.651 22.170 -19.811 1.00 95.50 419 GLY A CA 1
ATOM 3144 C C . GLY A 1 419 ? -16.185 22.420 -19.457 1.00 95.50 419 GLY A C 1
ATOM 3145 O O . GLY A 1 419 ? -15.294 21.913 -20.134 1.00 95.50 419 GLY A O 1
ATOM 3146 N N . TRP A 1 420 ? -15.954 23.194 -18.396 1.00 96.81 420 TRP A N 1
ATOM 3147 C CA . TRP A 1 420 ? -14.622 23.666 -18.006 1.00 96.81 420 TRP A CA 1
ATOM 3148 C C . TRP A 1 420 ? -14.250 23.152 -16.604 1.00 96.81 420 TRP A C 1
ATOM 3150 O O . TRP A 1 420 ? -14.432 23.888 -15.628 1.00 96.81 420 TRP A O 1
ATOM 3160 N N . PRO A 1 421 ? -13.842 21.878 -16.444 1.00 98.00 421 PRO A N 1
ATOM 3161 C CA . PRO A 1 421 ? -13.268 21.418 -15.183 1.00 98.00 421 PRO A CA 1
ATOM 3162 C C . PRO A 1 421 ? -11.902 22.078 -14.941 1.00 98.00 421 PRO A C 1
ATOM 3164 O O . PRO A 1 421 ? -11.256 22.569 -15.864 1.00 98.00 421 PRO A O 1
ATOM 3167 N N . THR A 1 422 ? -11.459 22.096 -13.690 1.00 98.31 422 THR A N 1
ATOM 3168 C CA . THR A 1 422 ? -10.116 22.521 -13.289 1.00 98.31 422 THR A CA 1
ATOM 3169 C C . THR A 1 422 ? -9.399 21.325 -12.686 1.00 98.31 422 THR A C 1
ATOM 3171 O O . THR A 1 422 ? -9.849 20.800 -11.672 1.00 98.31 422 THR A O 1
ATOM 3174 N N . VAL A 1 423 ? -8.294 20.917 -13.299 1.00 97.69 423 VAL A N 1
ATOM 3175 C CA . VAL A 1 423 ? -7.354 19.941 -12.742 1.00 97.69 423 VAL A CA 1
ATOM 3176 C C . VAL A 1 423 ? -6.039 20.677 -12.520 1.00 97.69 423 VAL A C 1
ATOM 3178 O O . VAL A 1 423 ? -5.615 21.429 -13.398 1.00 97.69 423 VAL A O 1
ATOM 3181 N N . LYS A 1 424 ? -5.453 20.547 -11.330 1.00 95.19 424 LYS A N 1
ATOM 3182 C CA . LYS A 1 424 ? -4.180 21.196 -10.991 1.00 95.19 424 LYS A CA 1
ATOM 3183 C C . LYS A 1 424 ? -2.966 20.365 -11.405 1.00 95.19 424 LYS A C 1
ATOM 3185 O O . LYS A 1 424 ? -1.975 20.966 -11.809 1.00 95.19 424 LYS A O 1
ATOM 3190 N N . GLY A 1 425 ? -3.069 19.038 -11.333 1.00 92.50 425 GLY A N 1
ATOM 3191 C CA . GLY A 1 425 ? -2.076 18.102 -11.855 1.00 92.50 425 GLY A CA 1
ATOM 3192 C C . GLY A 1 425 ? -2.295 17.731 -13.328 1.00 92.50 425 GLY A C 1
ATOM 3193 O O . GLY A 1 425 ? -2.925 18.455 -14.104 1.00 92.50 425 GLY A O 1
ATOM 3194 N N . THR A 1 426 ? -1.780 16.567 -13.705 1.00 90.94 426 THR A N 1
ATOM 3195 C CA . THR A 1 426 ? -1.831 15.970 -15.043 1.00 90.94 426 THR A CA 1
ATOM 3196 C C . THR A 1 426 ? -3.182 15.298 -15.304 1.00 90.94 426 THR A C 1
ATOM 3198 O O . THR A 1 426 ? -3.693 14.559 -14.464 1.00 90.94 426 THR A O 1
ATOM 3201 N N . ALA A 1 427 ? -3.772 15.517 -16.487 1.00 93.75 427 ALA A N 1
ATOM 3202 C CA . ALA A 1 427 ? -5.020 14.867 -16.898 1.00 93.75 427 ALA A CA 1
ATOM 3203 C C . ALA A 1 427 ? -5.101 14.616 -18.421 1.00 93.75 427 ALA A C 1
ATOM 3205 O O . ALA A 1 427 ? -5.164 15.586 -19.181 1.00 93.75 427 ALA A O 1
ATOM 3206 N N . PRO A 1 428 ? -5.206 13.354 -18.882 1.00 95.31 428 PRO A N 1
ATOM 3207 C CA . PRO A 1 428 ? -5.037 12.123 -18.108 1.00 95.31 428 PRO A CA 1
ATOM 3208 C C . PRO A 1 428 ? -3.554 11.805 -17.854 1.00 95.31 428 PRO A C 1
ATOM 3210 O O . PRO A 1 428 ? -2.715 12.016 -18.727 1.00 95.31 428 PRO A O 1
ATOM 3213 N N . LEU A 1 429 ? -3.250 11.242 -16.686 1.00 91.06 429 LEU A N 1
ATOM 3214 C CA . LEU A 1 429 ? -2.010 10.512 -16.422 1.00 91.06 429 LEU A CA 1
ATOM 3215 C C . LEU A 1 429 ? -2.289 9.017 -16.624 1.00 91.06 429 LEU A C 1
ATOM 3217 O O . LEU A 1 429 ? -3.090 8.434 -15.896 1.00 91.06 429 LEU A O 1
ATOM 3221 N N . ASN A 1 430 ? -1.684 8.399 -17.636 1.00 88.00 430 ASN A N 1
ATOM 3222 C CA . ASN A 1 430 ? -1.858 6.965 -17.870 1.00 88.00 430 ASN A CA 1
ATOM 3223 C C . ASN A 1 430 ? -0.945 6.174 -16.932 1.00 88.00 430 ASN A C 1
ATOM 3225 O O . ASN A 1 430 ? 0.262 6.399 -16.925 1.00 88.00 430 ASN A O 1
ATOM 3229 N N . ILE A 1 431 ? -1.529 5.241 -16.190 1.00 84.56 431 ILE A N 1
ATOM 3230 C CA . ILE A 1 431 ? -0.839 4.320 -15.289 1.00 84.56 431 ILE A CA 1
ATOM 3231 C C . ILE A 1 431 ? -1.203 2.874 -15.644 1.00 84.56 431 ILE A C 1
ATOM 3233 O O . ILE A 1 431 ? -2.122 2.621 -16.433 1.00 84.56 431 ILE A O 1
ATOM 3237 N N . ASP A 1 432 ? -0.492 1.916 -15.057 1.00 87.00 432 ASP A N 1
ATOM 3238 C CA . ASP A 1 432 ? -0.889 0.515 -15.135 1.00 87.00 432 ASP A CA 1
ATOM 3239 C C . ASP A 1 432 ? -2.197 0.242 -14.381 1.00 87.00 432 ASP A C 1
ATOM 3241 O O . ASP A 1 432 ? -2.781 1.101 -13.717 1.00 87.00 432 ASP A O 1
ATOM 3245 N N . ARG A 1 433 ? -2.733 -0.967 -14.563 1.00 87.00 433 ARG A N 1
ATOM 3246 C CA . ARG A 1 433 ? -3.959 -1.379 -13.881 1.00 87.00 433 ARG A CA 1
ATOM 3247 C C . ARG A 1 433 ? -3.722 -1.401 -12.374 1.00 87.00 433 ARG A C 1
ATOM 3249 O O . ARG A 1 433 ? -2.892 -2.160 -11.892 1.00 87.00 433 ARG A O 1
ATOM 3256 N N . VAL A 1 434 ? -4.537 -0.654 -11.642 1.00 87.25 434 VAL A N 1
ATOM 3257 C CA . VAL A 1 434 ? -4.604 -0.745 -10.183 1.00 87.25 434 VAL A CA 1
ATOM 3258 C C . VAL A 1 434 ? -5.459 -1.961 -9.826 1.00 87.25 434 VAL A C 1
ATOM 3260 O O . VAL A 1 434 ? -6.552 -2.123 -10.383 1.00 87.25 434 VAL A O 1
ATOM 3263 N N . ASP A 1 435 ? -4.999 -2.836 -8.929 1.00 88.50 435 ASP A N 1
ATOM 3264 C CA . ASP A 1 435 ? -5.839 -3.933 -8.434 1.00 88.50 435 ASP A CA 1
ATOM 3265 C C . ASP A 1 435 ? -7.108 -3.339 -7.802 1.00 88.50 435 ASP A C 1
ATOM 3267 O O . ASP A 1 435 ? -7.002 -2.477 -6.936 1.00 88.50 435 ASP A O 1
ATOM 3271 N N . PRO A 1 436 ? -8.325 -3.706 -8.237 1.00 90.81 436 PRO A N 1
ATOM 3272 C CA . PRO A 1 436 ? -9.529 -3.207 -7.595 1.00 90.81 436 PRO A CA 1
ATOM 3273 C C . PRO A 1 436 ? -9.734 -3.688 -6.158 1.00 90.81 436 PRO A C 1
ATOM 3275 O O . PRO A 1 436 ? -10.443 -2.993 -5.432 1.00 90.81 436 PRO A O 1
ATOM 3278 N N . ASP A 1 437 ? -9.170 -4.830 -5.756 1.00 91.94 437 ASP A N 1
ATOM 3279 C CA . ASP A 1 437 ? -9.397 -5.462 -4.448 1.00 91.94 437 ASP A CA 1
ATOM 3280 C C . ASP A 1 437 ? -8.090 -5.914 -3.758 1.00 91.94 437 ASP A C 1
ATOM 3282 O O . ASP A 1 437 ? -7.953 -7.086 -3.402 1.00 91.94 437 ASP A O 1
ATOM 3286 N N . PRO A 1 438 ? -7.125 -5.002 -3.520 1.00 86.94 438 PRO A N 1
ATOM 3287 C CA . PRO A 1 438 ? -5.828 -5.354 -2.934 1.00 86.94 438 PRO A CA 1
ATOM 3288 C C . PRO A 1 438 ? -5.914 -5.958 -1.524 1.00 86.94 438 PRO A C 1
ATOM 3290 O O . PRO A 1 438 ? -5.006 -6.659 -1.101 1.00 86.94 438 PRO A O 1
ATOM 3293 N N . LEU A 1 439 ? -6.988 -5.700 -0.767 1.00 85.56 439 LEU A N 1
ATOM 3294 C CA . LEU A 1 439 ? -7.177 -6.273 0.573 1.00 85.56 439 LEU A CA 1
ATOM 3295 C C . LEU A 1 439 ? -7.924 -7.617 0.540 1.00 85.56 439 LEU A C 1
ATOM 3297 O O . LEU A 1 439 ? -8.102 -8.252 1.581 1.00 85.56 439 LEU A O 1
ATOM 3301 N N . GLY A 1 440 ? -8.384 -8.059 -0.634 1.00 89.69 440 GLY A N 1
ATOM 3302 C CA . GLY A 1 440 ? -9.092 -9.323 -0.802 1.00 89.69 440 GLY A CA 1
ATOM 3303 C C . GLY A 1 440 ? -10.432 -9.373 -0.066 1.00 89.69 440 GLY A C 1
ATOM 3304 O O . GLY A 1 440 ? -10.727 -10.343 0.641 1.00 89.69 440 GLY A O 1
ATOM 3305 N N . ALA A 1 441 ? -11.260 -8.337 -0.219 1.00 88.31 441 ALA A N 1
ATOM 3306 C CA . ALA A 1 441 ? -12.625 -8.274 0.302 1.00 88.31 441 ALA A CA 1
ATOM 3307 C C . ALA A 1 441 ? -13.507 -9.426 -0.204 1.00 88.31 441 ALA A C 1
ATOM 3309 O O . ALA A 1 441 ? -14.449 -9.822 0.487 1.00 88.31 441 ALA A O 1
ATOM 3310 N N . VAL A 1 442 ? -13.208 -9.977 -1.388 1.00 84.44 442 VAL A N 1
ATOM 3311 C CA . VAL A 1 442 ? -13.835 -11.198 -1.909 1.00 84.44 442 VAL A CA 1
ATOM 3312 C C . VAL A 1 442 ? -12.769 -12.277 -2.102 1.00 84.44 442 VAL A C 1
ATOM 3314 O O . VAL A 1 442 ? -12.045 -12.289 -3.088 1.00 84.44 442 VAL A O 1
ATOM 3317 N N . GLY A 1 443 ? -12.703 -13.219 -1.159 1.00 79.62 443 GLY A N 1
ATOM 3318 C CA . GLY A 1 443 ? -11.848 -14.408 -1.252 1.00 79.62 443 GLY A CA 1
ATOM 3319 C C . GLY A 1 443 ? -10.431 -14.284 -0.677 1.00 79.62 443 GLY A C 1
ATOM 3320 O O . GLY A 1 443 ? -9.691 -15.258 -0.770 1.00 79.62 443 GLY A O 1
ATOM 3321 N N . GLY A 1 444 ? -10.055 -13.150 -0.070 1.00 86.75 444 GLY A N 1
ATOM 3322 C CA . GLY A 1 444 ? -8.756 -12.958 0.592 1.00 86.75 444 GLY A CA 1
ATOM 3323 C C . GLY A 1 444 ? -8.837 -12.806 2.117 1.00 86.75 444 GLY A C 1
ATOM 3324 O O . GLY A 1 444 ? -9.795 -13.246 2.757 1.00 86.75 444 GLY A O 1
ATOM 3325 N N . SER A 1 445 ? -7.816 -12.179 2.710 1.00 86.81 445 SER A N 1
ATOM 3326 C CA . SER A 1 445 ? -7.696 -11.995 4.167 1.00 86.81 445 SER A CA 1
ATOM 3327 C C . SER A 1 445 ? -8.829 -11.147 4.743 1.00 86.81 445 SER A C 1
ATOM 3329 O O . SER A 1 445 ? -9.399 -11.505 5.775 1.00 86.81 445 SER A O 1
ATOM 3331 N N . LEU A 1 446 ? -9.234 -10.075 4.051 1.00 88.50 446 LEU A N 1
ATOM 3332 C CA . LEU A 1 446 ? -10.366 -9.263 4.485 1.00 88.50 446 LEU A CA 1
ATOM 3333 C C . LEU A 1 446 ? -11.677 -10.061 4.441 1.00 88.50 446 LEU A C 1
ATOM 3335 O O . LEU A 1 446 ? -12.481 -9.957 5.364 1.00 88.50 446 LEU A O 1
ATOM 3339 N N . ALA A 1 447 ? -11.887 -10.916 3.435 1.00 90.00 447 ALA A N 1
ATOM 3340 C CA . ALA A 1 447 ? -13.049 -11.807 3.402 1.00 90.00 447 ALA A CA 1
ATOM 3341 C C . ALA A 1 447 ? -13.084 -12.779 4.599 1.00 90.00 447 ALA A C 1
ATOM 3343 O O . ALA A 1 447 ? -14.158 -13.023 5.155 1.00 90.00 447 ALA A O 1
ATOM 3344 N N . ALA A 1 448 ? -11.926 -13.297 5.027 1.00 91.19 448 ALA A N 1
ATOM 3345 C CA . ALA A 1 448 ? -11.818 -14.122 6.231 1.00 91.19 448 ALA A CA 1
ATOM 3346 C C . ALA A 1 448 ? -12.173 -13.328 7.501 1.00 91.19 448 ALA A C 1
ATOM 3348 O O . ALA A 1 448 ? -12.966 -13.807 8.312 1.00 91.19 448 ALA A O 1
ATOM 3349 N N . ALA A 1 449 ? -11.692 -12.086 7.621 1.00 93.00 449 ALA A N 1
ATOM 3350 C CA . ALA A 1 449 ? -12.048 -11.191 8.724 1.00 93.00 449 ALA A CA 1
ATOM 3351 C C . ALA A 1 449 ? -13.562 -10.913 8.780 1.00 93.00 449 ALA A C 1
ATOM 3353 O O . ALA A 1 449 ? -14.167 -10.915 9.848 1.00 93.00 449 ALA A O 1
ATOM 3354 N N . PHE A 1 450 ? -14.222 -10.754 7.628 1.00 94.56 450 PHE A N 1
ATOM 3355 C CA . PHE A 1 450 ? -15.683 -10.648 7.576 1.00 94.56 450 PHE A CA 1
ATOM 3356 C C . PHE A 1 450 ? -16.396 -11.892 8.120 1.00 94.56 450 PHE A C 1
ATOM 3358 O O . PHE A 1 450 ? -17.412 -11.757 8.803 1.00 94.56 450 PHE A O 1
ATOM 3365 N N . ALA A 1 451 ? -15.893 -13.091 7.818 1.00 94.06 451 ALA A N 1
ATOM 3366 C CA . ALA A 1 451 ? -16.457 -14.330 8.348 1.00 94.06 451 ALA A CA 1
ATOM 3367 C C . ALA A 1 451 ? -16.261 -14.425 9.870 1.00 94.06 451 ALA A C 1
ATOM 3369 O O . ALA A 1 451 ? -17.210 -14.743 10.585 1.00 94.06 451 ALA A O 1
ATOM 3370 N N . GLU A 1 452 ? -15.073 -14.081 10.367 1.00 95.94 452 GLU A N 1
ATOM 3371 C CA . GLU A 1 452 ? -14.749 -14.062 11.796 1.00 95.94 452 GLU A CA 1
ATOM 3372 C C . GLU A 1 452 ? -15.619 -13.063 12.571 1.00 95.94 452 GLU A C 1
ATOM 3374 O O . GLU A 1 452 ? -16.354 -13.440 13.490 1.00 95.94 452 GLU A O 1
ATOM 3379 N N . TYR A 1 453 ? -15.605 -11.793 12.164 1.00 96.56 453 TYR A N 1
ATOM 3380 C CA . TYR A 1 453 ? -16.292 -10.724 12.885 1.00 96.56 453 TYR A CA 1
ATOM 3381 C C . TYR A 1 453 ? -17.814 -10.783 12.734 1.00 96.56 453 TYR A C 1
ATOM 3383 O O . TYR A 1 453 ? -18.537 -10.217 13.550 1.00 96.56 453 TYR A O 1
ATOM 3391 N N . SER A 1 454 ? -18.349 -11.550 11.779 1.00 96.00 454 SER A N 1
ATOM 3392 C CA . SER A 1 454 ? -19.785 -11.861 11.772 1.00 96.00 454 SER A CA 1
ATOM 3393 C C . SER A 1 454 ? -20.247 -12.621 13.026 1.00 96.00 454 SER A C 1
ATOM 3395 O O . SER A 1 454 ? -21.426 -12.559 13.380 1.00 96.00 454 SER A O 1
ATOM 3397 N N . VAL A 1 455 ? -19.319 -13.295 13.717 1.00 96.12 455 VAL A N 1
ATOM 3398 C CA . VAL A 1 455 ? -19.569 -14.074 14.938 1.00 96.12 455 VAL A CA 1
ATOM 3399 C C . VAL A 1 455 ? -18.936 -13.419 16.168 1.00 96.12 455 VAL A C 1
ATOM 3401 O O . VAL A 1 455 ? -19.563 -13.381 17.224 1.00 96.12 455 VAL A O 1
ATOM 3404 N N . SER A 1 456 ? -17.709 -12.910 16.038 1.00 96.00 456 SER A N 1
ATOM 3405 C CA . SER A 1 456 ? -16.894 -12.371 17.133 1.00 96.00 456 SER A CA 1
ATOM 3406 C C . SER A 1 456 ? -16.536 -10.907 16.872 1.00 96.00 456 SER A C 1
ATOM 3408 O O . SER A 1 456 ? -15.443 -10.614 16.403 1.00 96.00 456 SER A O 1
ATOM 3410 N N . ASN A 1 457 ? -17.452 -9.982 17.151 1.00 97.19 457 ASN A N 1
ATOM 3411 C CA . ASN A 1 457 ? -17.241 -8.541 16.959 1.00 97.19 457 ASN A CA 1
ATOM 3412 C C . ASN A 1 457 ? -17.343 -7.753 18.270 1.00 97.19 457 ASN A C 1
ATOM 3414 O O . ASN A 1 457 ? -17.751 -8.270 19.307 1.00 97.19 457 ASN A O 1
ATOM 3418 N N . ASP A 1 458 ? -17.010 -6.468 18.181 1.00 98.25 458 ASP A N 1
ATOM 3419 C CA . ASP A 1 458 ? -17.020 -5.505 19.281 1.00 98.25 458 ASP A CA 1
ATOM 3420 C C . ASP A 1 458 ? -18.320 -4.683 19.360 1.00 98.25 458 ASP A C 1
ATOM 3422 O O . ASP A 1 458 ? -18.335 -3.587 19.913 1.00 98.25 458 ASP A O 1
ATOM 3426 N N . ASN A 1 459 ? -19.443 -5.185 18.836 1.00 98.44 459 ASN A N 1
ATOM 3427 C CA . ASN A 1 459 ? -20.714 -4.444 18.822 1.00 98.44 459 ASN A CA 1
ATOM 3428 C C . ASN A 1 459 ? -21.209 -4.016 20.218 1.00 98.44 459 ASN A C 1
ATOM 3430 O O . ASN A 1 459 ? -21.900 -2.998 20.334 1.00 98.44 459 ASN A O 1
ATOM 3434 N N . ASP A 1 460 ? -20.827 -4.749 21.266 1.00 98.06 460 ASP A N 1
ATOM 3435 C CA . ASP A 1 460 ? -21.150 -4.438 22.664 1.00 98.06 460 ASP A CA 1
ATOM 3436 C C . ASP A 1 460 ? -20.341 -3.262 23.238 1.00 98.06 460 ASP A C 1
ATOM 3438 O O . ASP A 1 460 ? -20.737 -2.681 24.249 1.00 98.06 460 ASP A O 1
ATOM 3442 N N . LEU A 1 461 ? -19.229 -2.883 22.596 1.00 97.81 461 LEU A N 1
ATOM 3443 C CA . LEU A 1 461 ? -18.407 -1.733 22.982 1.00 97.81 461 LEU A CA 1
ATOM 3444 C C . LEU A 1 461 ? -19.044 -0.397 22.555 1.00 97.81 461 LEU A C 1
ATOM 3446 O O . LEU A 1 461 ? -18.711 0.656 23.101 1.00 97.81 461 LEU A O 1
ATOM 3450 N N . ALA A 1 462 ? -19.983 -0.426 21.604 1.00 98.12 462 ALA A N 1
ATOM 3451 C CA . ALA A 1 462 ? -20.717 0.759 21.181 1.00 98.12 462 ALA A CA 1
ATOM 3452 C C . ALA A 1 462 ? -21.611 1.312 22.304 1.00 98.12 462 ALA A C 1
ATOM 3454 O O . ALA A 1 462 ? -22.120 0.581 23.155 1.00 98.12 462 ALA A O 1
ATOM 3455 N N . VAL A 1 463 ? -21.872 2.620 22.271 1.00 97.62 463 VAL A N 1
ATOM 3456 C CA . VAL A 1 463 ? -22.780 3.287 23.210 1.00 97.62 463 VAL A CA 1
ATOM 3457 C C . VAL A 1 463 ? -23.861 4.063 22.450 1.00 97.62 463 VAL A C 1
ATOM 3459 O O . VAL A 1 463 ? -23.557 5.083 21.828 1.00 97.62 463 VAL A O 1
ATOM 3462 N N . PRO A 1 464 ? -25.138 3.638 22.526 1.00 96.88 464 PRO A N 1
ATOM 3463 C CA . PRO A 1 464 ? -25.594 2.360 23.093 1.00 96.88 464 PRO A CA 1
ATOM 3464 C C . PRO A 1 464 ? -25.067 1.144 22.294 1.00 96.88 464 PRO A C 1
ATOM 3466 O O . PRO A 1 464 ? -24.730 1.323 21.122 1.00 96.88 464 PRO A O 1
ATOM 3469 N N . PRO A 1 465 ? -25.043 -0.074 22.878 1.00 97.38 465 PRO A N 1
ATOM 3470 C CA . PRO A 1 465 ? -24.632 -1.289 22.170 1.00 97.38 465 PRO A CA 1
ATOM 3471 C C . PRO A 1 465 ? -25.432 -1.527 20.887 1.00 97.38 465 PRO A C 1
ATOM 3473 O O . PRO A 1 465 ? -26.641 -1.261 20.836 1.00 97.38 465 PRO A O 1
ATOM 3476 N N . ILE A 1 466 ? -24.773 -2.047 19.851 1.00 97.62 466 ILE A N 1
ATOM 3477 C CA . ILE A 1 466 ? -25.437 -2.370 18.583 1.00 97.62 466 ILE A CA 1
ATOM 3478 C C . ILE A 1 466 ? -26.240 -3.659 18.765 1.00 97.62 466 ILE A C 1
ATOM 3480 O O . ILE A 1 466 ? -25.699 -4.709 19.095 1.00 97.62 466 ILE A O 1
ATOM 3484 N N . THR A 1 467 ? -27.545 -3.597 18.499 1.00 93.88 467 THR A N 1
ATOM 3485 C CA . THR A 1 467 ? -28.441 -4.760 18.580 1.00 93.88 467 THR A CA 1
ATOM 3486 C C . THR A 1 467 ? -28.856 -5.208 17.182 1.00 93.88 467 THR A C 1
ATOM 3488 O O . THR A 1 467 ? -29.208 -4.389 16.337 1.00 93.88 467 THR A O 1
ATOM 3491 N N . GLY A 1 468 ? -28.791 -6.516 16.914 1.00 94.56 468 GLY A N 1
ATOM 3492 C CA . GLY A 1 468 ? -29.191 -7.087 15.620 1.00 94.56 468 GLY A CA 1
ATOM 3493 C C . GLY A 1 468 ? -28.278 -6.728 14.441 1.00 94.56 468 GLY A C 1
ATOM 3494 O O . GLY A 1 468 ? -28.710 -6.851 13.300 1.00 94.56 468 GLY A O 1
ATOM 3495 N N . ASN A 1 469 ? -27.039 -6.294 14.706 1.00 96.38 469 ASN A N 1
ATOM 3496 C CA . ASN A 1 469 ? -26.043 -5.902 13.699 1.00 96.38 469 ASN A CA 1
ATOM 3497 C C . ASN A 1 469 ? -26.510 -4.774 12.756 1.00 96.38 469 ASN A C 1
ATOM 3499 O O . ASN A 1 469 ? -25.989 -4.635 11.654 1.00 96.38 469 ASN A O 1
ATOM 3503 N N . GLU A 1 470 ? -27.467 -3.937 13.162 1.00 96.50 470 GLU A N 1
ATOM 3504 C CA . GLU A 1 470 ? -27.919 -2.793 12.366 1.00 96.50 470 GLU A CA 1
ATOM 3505 C C . GLU A 1 470 ? -27.776 -1.492 13.161 1.00 96.50 470 GLU A C 1
ATOM 3507 O O . GLU A 1 470 ? -28.245 -1.374 14.294 1.00 96.50 470 GLU A O 1
ATOM 3512 N N . ILE A 1 471 ? -27.163 -0.476 12.550 1.00 97.19 471 ILE A N 1
ATOM 3513 C CA . ILE A 1 471 ? -27.135 0.880 13.102 1.00 97.19 471 ILE A CA 1
ATOM 3514 C C . ILE A 1 471 ? -28.238 1.682 12.421 1.00 97.19 471 ILE A C 1
ATOM 3516 O O . ILE A 1 471 ? -28.096 2.101 11.276 1.00 97.19 471 ILE A O 1
ATOM 3520 N N . SER A 1 472 ? -29.335 1.946 13.128 1.00 96.25 472 SER A N 1
ATOM 3521 C CA . SER A 1 472 ? -30.416 2.809 12.637 1.00 96.25 472 SER A CA 1
ATOM 3522 C C . SER A 1 472 ? -30.650 3.982 13.588 1.00 96.25 472 SER A C 1
ATOM 3524 O O . SER A 1 472 ? -31.423 3.885 14.543 1.00 96.25 472 SER A O 1
ATOM 3526 N N . LEU A 1 473 ? -30.016 5.122 13.303 1.00 96.00 473 LEU A N 1
ATOM 3527 C CA . LEU A 1 473 ? -30.146 6.333 14.116 1.00 96.00 473 LEU A CA 1
ATOM 3528 C C . LEU A 1 473 ? -31.268 7.222 13.581 1.00 96.00 473 LEU A C 1
ATOM 3530 O O . LEU A 1 473 ? -31.333 7.501 12.381 1.00 96.00 473 LEU A O 1
ATOM 3534 N N . SER A 1 474 ? -32.167 7.683 14.454 1.00 93.44 474 SER A N 1
ATOM 3535 C CA . SER A 1 474 ? -33.299 8.519 14.048 1.00 93.44 474 SER A CA 1
ATOM 3536 C C . SER A 1 474 ? -33.714 9.555 15.084 1.00 93.44 474 SER A C 1
ATOM 3538 O O . SER A 1 474 ? -33.624 9.339 16.289 1.00 93.44 474 SER A O 1
ATOM 3540 N N . ARG A 1 475 ? -34.215 10.696 14.598 1.00 78.88 475 ARG A N 1
ATOM 3541 C CA . ARG A 1 475 ? -34.814 11.744 15.427 1.00 78.88 475 ARG A CA 1
ATOM 3542 C C . ARG A 1 475 ? -36.293 11.434 15.651 1.00 78.88 475 ARG A C 1
ATOM 3544 O O . ARG A 1 475 ? -37.120 11.684 14.780 1.00 78.88 475 ARG A O 1
ATOM 3551 N N . GLY A 1 476 ? -36.620 10.890 16.817 1.00 69.75 476 GLY A N 1
ATOM 3552 C CA . GLY A 1 476 ? -37.991 10.629 17.255 1.00 69.75 476 GLY A CA 1
ATOM 3553 C C . GLY A 1 476 ? -38.050 10.418 18.764 1.00 69.75 476 GLY A C 1
ATOM 3554 O O . GLY A 1 476 ? -37.012 10.227 19.393 1.00 69.75 476 GLY A O 1
ATOM 3555 N N . SER A 1 477 ? -39.252 10.436 19.346 1.00 60.75 477 SER A N 1
ATOM 3556 C CA . SER A 1 477 ? -39.456 10.361 20.802 1.00 60.75 477 SER A CA 1
ATOM 3557 C C . SER A 1 477 ? -38.842 9.116 21.456 1.00 60.75 477 SER A C 1
ATOM 3559 O O . SER A 1 477 ? -38.697 9.099 22.674 1.00 60.75 477 SER A O 1
ATOM 3561 N N . HIS A 1 478 ? -38.541 8.065 20.682 1.00 61.75 478 HIS A N 1
ATOM 3562 C CA . HIS A 1 478 ? -37.981 6.784 21.143 1.00 61.75 478 HIS A CA 1
ATOM 3563 C C . HIS A 1 478 ? -36.756 6.334 20.311 1.00 61.75 478 HIS A C 1
ATOM 3565 O O . HIS A 1 478 ? -36.321 5.195 20.434 1.00 61.75 478 HIS A O 1
ATOM 3571 N N . GLY A 1 479 ? -36.224 7.187 19.423 1.00 74.00 479 GLY A N 1
ATOM 3572 C CA . GLY A 1 479 ? -35.102 6.842 18.544 1.00 74.00 479 GLY A CA 1
ATOM 3573 C C . GLY A 1 479 ? -33.764 7.343 19.084 1.00 74.00 479 GLY A C 1
ATOM 3574 O O . GLY A 1 479 ? -33.659 8.496 19.507 1.00 74.00 479 GLY A O 1
ATOM 3575 N N . THR A 1 480 ? -32.733 6.499 19.031 1.00 80.75 480 THR A N 1
ATOM 3576 C CA . THR A 1 480 ? -31.350 6.897 19.319 1.00 80.75 480 THR A CA 1
ATOM 3577 C C . THR A 1 480 ? -30.879 7.880 18.249 1.00 80.75 480 THR A C 1
ATOM 3579 O O . THR A 1 480 ? -30.802 7.540 17.068 1.00 80.75 480 THR A O 1
ATOM 3582 N N . GLN A 1 481 ? -30.596 9.121 18.645 1.00 89.06 481 GLN A N 1
ATOM 3583 C CA . GLN A 1 481 ? -30.111 10.154 17.720 1.00 89.06 481 GLN A CA 1
ATOM 3584 C C . GLN A 1 481 ? -28.603 10.074 17.497 1.00 89.06 481 GLN A C 1
ATOM 3586 O O . GLN A 1 481 ? -28.150 10.387 16.393 1.00 89.06 481 GLN A O 1
ATOM 3591 N N . ASN A 1 482 ? -27.872 9.643 18.529 1.00 94.06 482 ASN A N 1
ATOM 3592 C CA . ASN A 1 482 ? -26.420 9.590 18.555 1.00 94.06 482 ASN A CA 1
ATOM 3593 C C . ASN A 1 482 ? -25.940 8.227 19.056 1.00 94.06 482 ASN A C 1
ATOM 3595 O O . ASN A 1 482 ? -26.513 7.697 20.007 1.00 94.06 482 ASN A O 1
ATOM 3599 N N . MET A 1 483 ? -24.889 7.698 18.443 1.00 97.56 483 MET A N 1
ATOM 3600 C CA . MET A 1 483 ? -24.187 6.495 18.890 1.00 97.56 483 MET A CA 1
ATOM 3601 C C . MET A 1 483 ? -22.686 6.755 18.812 1.00 97.56 483 MET A C 1
ATOM 3603 O O . MET A 1 483 ? -22.249 7.429 17.880 1.00 97.56 483 MET A O 1
ATOM 3607 N N . THR A 1 484 ? -21.924 6.226 19.766 1.00 98.50 484 THR A N 1
ATOM 3608 C CA . THR A 1 484 ? -20.459 6.268 19.755 1.00 98.50 484 THR A CA 1
ATOM 3609 C C . THR A 1 484 ? -19.902 4.859 19.604 1.00 98.50 484 THR A C 1
ATOM 3611 O O . THR A 1 484 ? -20.311 3.965 20.340 1.00 98.50 484 THR A O 1
ATOM 3614 N N . LEU A 1 485 ? -18.976 4.664 18.670 1.00 98.56 485 LEU A N 1
ATOM 3615 C CA . LEU A 1 485 ? -18.168 3.452 18.544 1.00 98.56 485 LEU A CA 1
ATOM 3616 C C . LEU A 1 485 ? -16.799 3.742 19.154 1.00 98.56 485 LEU A C 1
ATOM 3618 O O . LEU A 1 485 ? -16.162 4.701 18.733 1.00 98.56 485 LEU A O 1
ATOM 3622 N N . TYR A 1 486 ? -16.355 2.955 20.129 1.00 98.50 486 TYR A N 1
ATOM 3623 C CA . TYR A 1 486 ? -15.045 3.141 20.755 1.00 98.50 486 TYR A CA 1
ATOM 3624 C C . TYR A 1 486 ? -14.002 2.196 20.160 1.00 98.50 486 TYR A C 1
ATOM 3626 O O . TYR A 1 486 ? -14.291 1.029 19.889 1.00 98.50 486 TYR A O 1
ATOM 3634 N N . GLY A 1 487 ? -12.791 2.708 19.976 1.00 97.38 487 GLY A N 1
ATOM 3635 C CA . GLY A 1 487 ? -11.587 1.931 19.725 1.00 97.38 487 GLY A CA 1
ATOM 3636 C C . GLY A 1 487 ? -11.076 1.246 20.989 1.00 97.38 487 GLY A C 1
ATOM 3637 O O . GLY A 1 487 ? -11.472 1.580 22.110 1.00 97.38 487 GLY A O 1
ATOM 3638 N N . LYS A 1 488 ? -10.175 0.283 20.803 1.00 96.12 488 LYS A N 1
ATOM 3639 C CA . LYS A 1 488 ? -9.446 -0.408 21.874 1.00 96.12 488 LYS A CA 1
ATOM 3640 C C . LYS A 1 488 ? -8.032 -0.742 21.408 1.00 96.12 488 LYS A C 1
ATOM 3642 O O . LYS A 1 488 ? -7.755 -0.731 20.206 1.00 96.12 488 LYS A O 1
ATOM 3647 N N . GLU A 1 489 ? -7.166 -1.095 22.350 1.00 93.12 489 GLU A N 1
ATOM 3648 C CA . GLU A 1 489 ? -5.818 -1.575 22.048 1.00 93.12 489 GLU A CA 1
ATOM 3649 C C . GLU A 1 489 ? -5.880 -2.786 21.100 1.00 93.12 489 GLU A C 1
ATOM 3651 O O . GLU A 1 489 ? -6.676 -3.705 21.300 1.00 93.12 489 GLU A O 1
ATOM 3656 N N . GLY A 1 490 ? -5.080 -2.761 20.030 1.00 84.94 490 GLY A N 1
ATOM 3657 C CA . GLY A 1 490 ? -5.115 -3.771 18.963 1.00 84.94 490 GLY A CA 1
ATOM 3658 C C . GLY A 1 490 ? -6.230 -3.592 17.920 1.00 84.94 490 GLY A C 1
ATOM 3659 O O . GLY A 1 490 ? -6.257 -4.336 16.944 1.00 84.94 490 GLY A O 1
ATOM 3660 N N . GLY A 1 491 ? -7.108 -2.596 18.083 1.00 92.94 491 GLY A N 1
ATOM 3661 C CA . GLY A 1 491 ? -8.193 -2.266 17.156 1.00 92.94 491 GLY A CA 1
ATOM 3662 C C . GLY A 1 491 ? -9.547 -2.867 17.552 1.00 92.94 491 GLY A C 1
ATOM 3663 O O . GLY A 1 491 ? -9.643 -4.020 17.977 1.00 92.94 491 GLY A O 1
ATOM 3664 N N . ALA A 1 492 ? -10.614 -2.077 17.416 1.00 97.44 492 ALA A N 1
ATOM 3665 C CA . ALA A 1 492 ? -11.998 -2.517 17.589 1.00 97.44 492 ALA A CA 1
ATOM 3666 C C . ALA A 1 492 ? -12.629 -2.859 16.233 1.00 97.44 492 ALA A C 1
ATOM 3668 O O . ALA A 1 492 ? -12.586 -2.045 15.311 1.00 97.44 492 ALA A O 1
ATOM 3669 N N . ASN A 1 493 ? -13.256 -4.031 16.121 1.00 98.06 493 ASN A N 1
ATOM 3670 C CA . ASN A 1 493 ? -13.865 -4.517 14.883 1.00 98.06 493 ASN A CA 1
ATOM 3671 C C . ASN A 1 493 ? -15.378 -4.679 15.063 1.00 98.06 493 ASN A C 1
ATOM 3673 O O . ASN A 1 493 ? -15.862 -5.625 15.686 1.00 98.06 493 ASN A O 1
ATOM 3677 N N . TYR A 1 494 ? -16.139 -3.749 14.497 1.00 98.50 494 TYR A N 1
ATOM 3678 C CA . TYR A 1 494 ? -17.600 -3.762 14.497 1.00 98.50 494 TYR A CA 1
ATOM 3679 C C . TYR A 1 494 ? -18.111 -4.491 13.260 1.00 98.50 494 TYR A C 1
ATOM 3681 O O . TYR A 1 494 ? -17.610 -4.267 12.159 1.00 98.50 494 TYR A O 1
ATOM 3689 N N . TYR A 1 495 ? -19.146 -5.315 13.408 1.00 98.06 495 TYR A N 1
ATOM 3690 C CA . TYR A 1 495 ? -19.779 -5.994 12.278 1.00 98.06 495 TYR A CA 1
ATOM 3691 C C . TYR A 1 495 ? -21.238 -5.586 12.166 1.00 98.06 495 TYR A C 1
ATOM 3693 O O . TYR A 1 495 ? -22.025 -5.762 13.098 1.00 98.06 495 TYR A O 1
ATOM 3701 N N . VAL A 1 496 ? -21.618 -5.065 11.002 1.00 97.56 496 VAL A N 1
ATOM 3702 C CA . VAL A 1 496 ? -22.977 -4.579 10.763 1.00 97.56 496 VAL A CA 1
ATOM 3703 C C . VAL A 1 496 ? -23.482 -4.983 9.384 1.00 97.56 496 VAL A C 1
ATOM 3705 O O . VAL A 1 496 ? -22.761 -4.965 8.391 1.00 97.56 496 VAL A O 1
ATOM 3708 N N . THR A 1 497 ? -24.764 -5.315 9.299 1.00 96.12 497 THR A N 1
ATOM 3709 C CA . THR A 1 497 ? -25.473 -5.625 8.053 1.00 96.12 497 THR A CA 1
ATOM 3710 C C . THR A 1 497 ? -26.122 -4.390 7.431 1.00 96.12 497 THR A C 1
ATOM 3712 O O . THR A 1 497 ? -26.662 -4.465 6.331 1.00 96.12 497 THR A O 1
ATOM 3715 N N . GLY A 1 498 ? -26.085 -3.240 8.107 1.00 96.00 498 GLY A N 1
ATOM 3716 C CA . GLY A 1 498 ? -26.588 -1.985 7.564 1.00 96.00 498 GLY A CA 1
ATOM 3717 C C . GLY A 1 498 ? -26.379 -0.796 8.495 1.00 96.00 498 GLY A C 1
ATOM 3718 O O . GLY A 1 498 ? -26.443 -0.920 9.719 1.00 96.00 498 GLY A O 1
ATOM 3719 N N . ILE A 1 499 ? -26.157 0.374 7.897 1.00 97.50 499 ILE A N 1
ATOM 3720 C CA . ILE A 1 499 ? -26.072 1.658 8.596 1.00 97.50 499 ILE A CA 1
ATOM 3721 C C 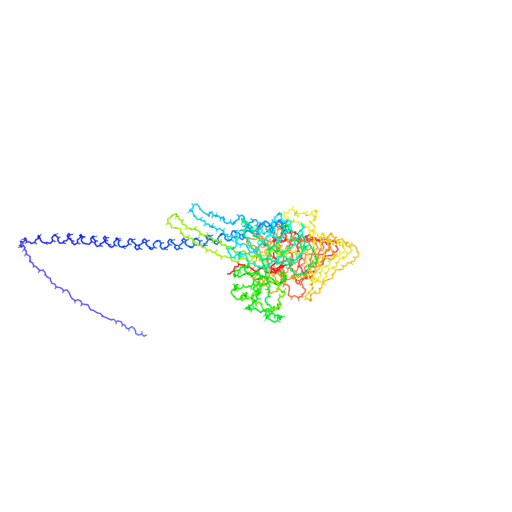. ILE A 1 499 ? -27.060 2.627 7.949 1.00 97.50 499 ILE A C 1
ATOM 3723 O O . ILE A 1 499 ? -26.923 3.008 6.789 1.00 97.50 499 ILE A O 1
ATOM 3727 N N . THR A 1 500 ? -28.051 3.082 8.706 1.00 97.19 500 THR A N 1
ATOM 3728 C CA . THR A 1 500 ? -28.987 4.130 8.302 1.00 97.19 500 THR A CA 1
ATOM 3729 C C . THR A 1 500 ? -28.959 5.269 9.311 1.00 97.19 500 THR A C 1
ATOM 3731 O O . THR A 1 500 ? -29.505 5.163 10.406 1.00 97.19 500 THR A O 1
ATOM 3734 N N . LEU A 1 501 ? -28.407 6.414 8.915 1.00 97.31 501 LEU A N 1
ATOM 3735 C CA . LEU A 1 501 ? -28.491 7.647 9.697 1.00 97.31 501 LEU A CA 1
ATOM 3736 C C . LEU A 1 501 ? -29.617 8.501 9.121 1.00 97.31 501 LEU A C 1
ATOM 3738 O O . LEU A 1 501 ? -29.534 8.944 7.975 1.00 97.31 501 LEU A O 1
ATOM 3742 N N . LYS A 1 502 ? -30.705 8.722 9.865 1.00 96.88 502 LYS A N 1
ATOM 3743 C CA . LYS A 1 502 ? -31.754 9.662 9.434 1.00 96.88 502 LYS A CA 1
ATOM 3744 C C . LYS A 1 502 ? -31.245 11.108 9.532 1.00 96.88 502 LYS A C 1
ATOM 3746 O O . LYS A 1 502 ? -30.106 11.379 9.902 1.00 96.88 502 LYS A O 1
ATOM 3751 N N . ASN A 1 503 ? -32.097 12.056 9.139 1.00 95.50 503 ASN A N 1
ATOM 3752 C CA . ASN A 1 503 ? -31.704 13.458 9.068 1.00 95.50 503 ASN A CA 1
ATOM 3753 C C . ASN A 1 503 ? -31.210 13.970 10.431 1.00 95.50 503 ASN A C 1
ATOM 3755 O O . ASN A 1 503 ? -31.935 13.844 11.420 1.00 95.50 503 ASN A O 1
ATOM 3759 N N . ASN A 1 504 ? -30.060 14.648 10.446 1.00 94.69 504 ASN A N 1
ATOM 3760 C CA . ASN A 1 504 ? -29.425 15.220 11.645 1.00 94.69 504 ASN A CA 1
ATOM 3761 C C . ASN A 1 504 ? -28.982 14.199 12.717 1.00 94.69 504 ASN A C 1
ATOM 3763 O O . ASN A 1 504 ? -28.782 14.587 13.865 1.00 94.69 504 ASN A O 1
ATOM 3767 N N . SER A 1 505 ? -28.861 12.911 12.386 1.00 96.56 505 SER A N 1
ATOM 3768 C CA . SER A 1 505 ? -28.287 11.907 13.296 1.00 96.56 505 SER A CA 1
ATOM 3769 C C . SER A 1 505 ? -26.756 11.921 13.253 1.00 96.56 505 SER A C 1
ATOM 3771 O O . SER A 1 505 ? -26.184 12.210 12.200 1.00 96.56 505 SER A O 1
ATOM 3773 N N . THR A 1 506 ? -26.102 11.581 14.367 1.00 97.38 506 THR A N 1
ATOM 3774 C CA . THR A 1 506 ? -24.630 11.571 14.473 1.00 97.38 506 THR A CA 1
ATOM 3775 C C . THR A 1 506 ? -24.124 10.198 14.906 1.00 97.38 506 THR A C 1
ATOM 3777 O O . THR A 1 506 ? -24.544 9.682 15.935 1.00 97.38 506 THR A O 1
ATOM 3780 N N . LEU A 1 507 ? -23.219 9.609 14.134 1.00 98.25 507 LEU A N 1
ATOM 3781 C CA . LEU A 1 507 ? -22.408 8.469 14.549 1.00 98.25 507 LEU A CA 1
ATOM 3782 C C . LEU A 1 507 ? -21.007 8.997 14.870 1.00 98.25 507 LEU A C 1
ATOM 3784 O O . LEU A 1 507 ? -20.318 9.493 13.982 1.00 98.25 507 LEU A O 1
ATOM 3788 N N . THR A 1 508 ? -20.611 8.930 16.132 1.00 98.44 508 THR A N 1
ATOM 3789 C CA . THR A 1 508 ? -19.265 9.303 16.566 1.00 98.44 508 THR A CA 1
ATOM 3790 C C . THR A 1 508 ? -18.390 8.057 16.584 1.00 98.44 508 THR A C 1
ATOM 3792 O O . THR A 1 508 ? -18.809 7.016 17.082 1.00 98.44 508 THR A O 1
ATOM 3795 N N . VAL A 1 509 ? -17.175 8.155 16.063 1.00 98.50 509 VAL A N 1
ATOM 3796 C CA . VAL A 1 509 ? -16.162 7.103 16.151 1.00 98.50 509 VAL A CA 1
ATOM 3797 C C . VAL A 1 509 ? -15.019 7.633 17.000 1.00 98.50 509 VAL A C 1
ATOM 3799 O O . VAL A 1 509 ? -14.420 8.639 16.654 1.00 98.50 509 VAL A O 1
ATOM 3802 N N . ASP A 1 510 ? -14.753 7.014 18.138 1.00 98.44 510 ASP A N 1
ATOM 3803 C CA . ASP A 1 510 ? -13.718 7.435 19.076 1.00 98.44 510 ASP A CA 1
ATOM 3804 C C . ASP A 1 510 ? -12.496 6.522 18.938 1.00 98.44 510 ASP A C 1
ATOM 3806 O O . ASP A 1 510 ? -12.489 5.406 19.454 1.00 98.44 510 ASP A O 1
ATOM 3810 N N . THR A 1 511 ? -11.474 6.992 18.222 1.00 97.25 511 THR A N 1
ATOM 3811 C CA . THR A 1 511 ? -10.221 6.264 17.970 1.00 97.25 511 THR A CA 1
ATOM 3812 C C . THR A 1 511 ? -9.140 6.557 19.014 1.00 97.25 511 THR A C 1
ATOM 3814 O O . THR A 1 511 ? -8.005 6.111 18.875 1.00 97.25 511 THR A O 1
ATOM 3817 N N . THR A 1 512 ? -9.456 7.278 20.099 1.00 97.38 512 THR A N 1
ATOM 3818 C CA . THR A 1 512 ? -8.449 7.701 21.096 1.00 97.38 512 THR A CA 1
ATOM 3819 C C . THR A 1 512 ? -7.742 6.544 21.805 1.00 97.38 512 THR A C 1
ATOM 3821 O O . THR A 1 512 ? -6.591 6.694 22.207 1.00 97.38 512 THR A O 1
ATOM 3824 N N . ASN A 1 513 ? -8.404 5.390 21.938 1.00 95.19 513 ASN A N 1
ATOM 3825 C CA . ASN A 1 513 ? -7.844 4.186 22.564 1.00 95.19 513 ASN A CA 1
ATOM 3826 C C . ASN A 1 513 ? -7.351 3.141 21.547 1.00 95.19 513 ASN A C 1
ATOM 3828 O O . ASN A 1 513 ? -6.978 2.039 21.947 1.00 95.19 513 ASN A O 1
ATOM 3832 N N . GLY A 1 514 ? -7.379 3.455 20.250 1.00 93.69 514 GLY A N 1
ATOM 3833 C CA . GLY A 1 514 ? -6.935 2.579 19.168 1.00 93.69 514 GLY A CA 1
ATOM 3834 C C . GLY A 1 514 ? -7.863 2.609 17.947 1.00 93.69 514 GLY A C 1
ATOM 3835 O O . GLY A 1 514 ? -8.921 3.245 17.992 1.00 93.69 514 GLY A O 1
ATOM 3836 N N . PRO A 1 515 ? -7.496 1.909 16.859 1.00 95.31 515 PRO A N 1
ATOM 3837 C CA . PRO A 1 515 ? -8.251 1.938 15.610 1.00 95.31 515 PRO A CA 1
ATOM 3838 C C . PRO A 1 515 ? -9.675 1.399 15.723 1.00 95.31 515 PRO A C 1
ATOM 3840 O O . PRO A 1 515 ? -9.974 0.545 16.562 1.00 95.31 515 PRO A O 1
ATOM 3843 N N . VAL A 1 516 ? -10.552 1.875 14.841 1.00 98.06 516 VAL A N 1
ATOM 3844 C CA . VAL A 1 516 ? -11.927 1.394 14.693 1.00 98.06 516 VAL A CA 1
ATOM 3845 C C . VAL A 1 516 ? -12.166 0.953 13.255 1.00 98.06 516 VAL A C 1
ATOM 3847 O O . VAL A 1 516 ? -12.080 1.742 12.317 1.00 98.06 516 VAL A O 1
ATOM 3850 N N . ASN A 1 517 ? -12.564 -0.302 13.092 1.00 97.94 517 ASN A N 1
ATOM 3851 C CA . ASN A 1 517 ? -12.918 -0.890 11.810 1.00 97.94 517 ASN A CA 1
ATOM 3852 C C . ASN A 1 517 ? -14.401 -1.258 11.804 1.00 97.94 517 ASN A C 1
ATOM 3854 O O . ASN A 1 517 ? -14.896 -1.907 12.727 1.00 97.94 517 ASN A O 1
ATOM 3858 N N . ILE A 1 518 ? -15.120 -0.882 10.747 1.00 98.25 518 ILE A N 1
ATOM 3859 C CA . ILE A 1 518 ? -16.488 -1.350 10.502 1.00 98.25 518 ILE A CA 1
ATOM 3860 C C . ILE A 1 518 ? -16.470 -2.329 9.330 1.00 98.25 518 ILE A C 1
ATOM 3862 O O . ILE A 1 518 ? -16.199 -1.943 8.197 1.00 98.25 518 ILE A O 1
ATOM 3866 N N . HIS A 1 519 ? -16.838 -3.578 9.591 1.00 97.50 519 HIS A N 1
ATOM 3867 C CA . HIS A 1 519 ? -17.095 -4.612 8.595 1.00 97.50 519 HIS A CA 1
ATOM 3868 C C . HIS A 1 519 ? -18.571 -4.564 8.193 1.00 97.50 519 HIS A C 1
ATOM 3870 O O . HIS A 1 519 ? -19.442 -5.145 8.845 1.00 97.50 519 HIS A O 1
ATOM 3876 N N . LEU A 1 520 ? -18.857 -3.823 7.122 1.00 96.81 520 LEU A N 1
ATOM 3877 C CA . LEU A 1 520 ? -20.204 -3.576 6.625 1.00 96.81 520 LEU A CA 1
ATOM 3878 C C . LEU A 1 520 ? -20.593 -4.592 5.537 1.00 96.81 520 LEU A C 1
ATOM 3880 O O . LEU A 1 520 ? -20.077 -4.564 4.422 1.00 96.81 520 LEU A O 1
ATOM 3884 N N . ALA A 1 521 ? -21.554 -5.463 5.849 1.00 94.50 521 ALA A N 1
ATOM 3885 C CA . ALA A 1 521 ? -22.069 -6.492 4.937 1.00 94.50 521 ALA A CA 1
ATOM 3886 C C . ALA A 1 521 ? -23.330 -6.066 4.152 1.00 94.50 521 ALA A C 1
ATOM 3888 O O . ALA A 1 521 ? -23.894 -6.857 3.396 1.00 94.50 521 ALA A O 1
ATOM 3889 N N . GLY A 1 522 ? -23.797 -4.825 4.317 1.00 93.62 522 GLY A N 1
ATOM 3890 C CA . GLY A 1 522 ? -24.966 -4.298 3.605 1.00 93.62 522 GLY A CA 1
ATOM 3891 C C . GLY A 1 522 ? -24.871 -2.799 3.350 1.00 93.62 522 GLY A C 1
ATOM 3892 O O . GLY A 1 522 ? -23.786 -2.278 3.168 1.00 93.62 522 GLY A O 1
ATOM 3893 N N . ILE A 1 523 ? -25.989 -2.082 3.268 1.00 94.69 523 ILE A N 1
ATOM 3894 C CA . ILE A 1 523 ? -25.975 -0.688 2.786 1.00 94.69 523 ILE A CA 1
ATOM 3895 C C . ILE A 1 523 ? -25.552 0.323 3.860 1.00 94.69 523 ILE A C 1
ATOM 3897 O O . ILE A 1 523 ? -25.867 0.163 5.040 1.00 94.69 523 ILE A O 1
ATOM 3901 N N . LEU A 1 524 ? -24.953 1.437 3.426 1.00 97.25 524 LEU A N 1
ATOM 3902 C CA . LEU A 1 524 ? -24.799 2.645 4.241 1.00 97.25 524 LEU A CA 1
ATOM 3903 C C . LEU A 1 524 ? -25.613 3.774 3.620 1.00 97.25 524 LEU A C 1
ATOM 3905 O O . LEU A 1 524 ? -25.393 4.178 2.482 1.00 97.25 524 LEU A O 1
ATOM 3909 N N . THR A 1 525 ? -26.559 4.327 4.371 1.00 97.62 525 THR A N 1
ATOM 3910 C CA . THR A 1 525 ? -27.307 5.519 3.975 1.00 97.62 525 THR A CA 1
ATOM 3911 C C . THR A 1 525 ? -27.265 6.570 5.073 1.00 97.62 525 THR A C 1
ATOM 3913 O O . THR A 1 525 ? -28.007 6.504 6.054 1.00 97.62 525 THR A O 1
ATOM 3916 N N . ALA A 1 526 ? -26.468 7.604 4.848 1.00 97.81 526 ALA A N 1
ATOM 3917 C CA . ALA A 1 526 ? -26.406 8.795 5.674 1.00 97.81 526 ALA A CA 1
ATOM 3918 C C . ALA A 1 526 ? -27.324 9.862 5.055 1.00 97.81 526 ALA A C 1
ATOM 3920 O O . ALA A 1 526 ? -27.084 10.320 3.940 1.00 97.81 526 ALA A O 1
ATOM 3921 N N . LYS A 1 527 ? -28.463 10.168 5.692 1.00 97.50 527 LYS A N 1
ATOM 3922 C CA . LYS A 1 527 ? -29.461 11.123 5.173 1.00 97.50 527 LYS A CA 1
ATOM 3923 C C . LYS A 1 527 ? -29.021 12.576 5.423 1.00 97.50 527 LYS A C 1
ATOM 3925 O O . LYS A 1 527 ? -27.913 12.855 5.860 1.00 97.50 527 LYS A O 1
ATOM 3930 N N . ASN A 1 528 ? -29.889 13.531 5.101 1.00 97.00 528 ASN A N 1
ATOM 3931 C CA . ASN A 1 528 ? -29.492 14.931 5.027 1.00 97.00 528 ASN A CA 1
ATOM 3932 C C . ASN A 1 528 ? -29.032 15.458 6.394 1.00 97.00 528 ASN A C 1
ATOM 3934 O O . ASN A 1 528 ? -29.708 15.230 7.401 1.00 97.00 528 ASN A O 1
ATOM 3938 N N . PHE A 1 529 ? -27.918 16.189 6.418 1.00 96.38 529 PHE A N 1
ATOM 3939 C CA . PHE A 1 529 ? -27.308 16.736 7.641 1.00 96.38 529 PHE A CA 1
ATOM 3940 C C . PHE A 1 529 ? -26.864 15.695 8.682 1.00 96.38 529 PHE A C 1
ATOM 3942 O O . PHE A 1 529 ? -26.586 16.065 9.823 1.00 96.38 529 PHE A O 1
ATOM 3949 N N . SER A 1 530 ? -26.833 14.400 8.352 1.00 97.62 530 SER A N 1
ATOM 3950 C CA . SER A 1 530 ? -26.248 13.409 9.258 1.00 97.62 530 SER A CA 1
ATOM 3951 C C . SER A 1 530 ? -24.726 13.532 9.292 1.00 97.62 530 SER A C 1
ATOM 3953 O O . SER A 1 530 ? -24.114 14.044 8.353 1.00 97.62 530 SER A O 1
ATOM 3955 N N . LYS A 1 531 ? -24.111 13.020 10.352 1.00 98.19 531 LYS A N 1
ATOM 3956 C CA . LYS A 1 531 ? -22.666 13.092 10.561 1.00 98.19 531 LYS A CA 1
ATOM 3957 C C . LYS A 1 531 ? -22.106 11.725 10.936 1.00 98.19 531 LYS A C 1
ATOM 3959 O O . LYS A 1 531 ? -22.710 11.031 11.749 1.00 98.19 531 LYS A O 1
ATOM 3964 N N . ILE A 1 532 ? -20.976 11.365 10.343 1.00 98.38 532 ILE A N 1
ATOM 3965 C CA . ILE A 1 532 ? -20.074 10.312 10.809 1.00 98.38 532 ILE A CA 1
ATOM 3966 C C . ILE A 1 532 ? -18.749 11.024 11.071 1.00 98.38 532 ILE A C 1
ATOM 3968 O O . ILE A 1 532 ? -18.125 11.485 10.120 1.00 98.38 532 ILE A O 1
ATOM 3972 N N . THR A 1 533 ? -18.391 11.211 12.335 1.00 97.88 533 THR A N 1
ATOM 3973 C CA . THR A 1 533 ? -17.251 12.053 12.746 1.00 97.88 533 THR A CA 1
ATOM 3974 C C . THR A 1 533 ? -16.327 11.286 13.668 1.00 97.88 533 THR A C 1
ATOM 3976 O O . THR A 1 533 ? -16.809 10.500 14.489 1.00 97.88 533 THR A O 1
ATOM 3979 N N . VAL A 1 534 ? -15.031 11.558 13.583 1.00 97.56 534 VAL A N 1
ATOM 3980 C CA . VAL A 1 534 ? -13.996 10.885 14.361 1.00 97.56 534 VAL A CA 1
ATOM 3981 C C . VAL A 1 534 ? -13.529 11.781 15.510 1.00 97.56 534 VAL A C 1
ATOM 3983 O O . VAL A 1 534 ? -13.242 12.961 15.338 1.00 97.56 534 VAL A O 1
ATOM 3986 N N . THR A 1 535 ? -13.466 11.222 16.715 1.00 97.44 535 THR A N 1
ATOM 3987 C CA . THR A 1 535 ? -12.749 11.788 17.863 1.00 97.44 535 THR A CA 1
ATOM 3988 C C . THR A 1 535 ? -11.437 11.029 17.998 1.00 97.44 535 THR A C 1
ATOM 3990 O O . THR A 1 535 ? -11.462 9.822 18.194 1.00 97.44 535 THR A O 1
ATOM 3993 N N . GLY A 1 536 ? -10.303 11.717 17.877 1.00 94.75 536 GLY A N 1
ATOM 3994 C CA . GLY A 1 536 ? -8.987 11.082 17.774 1.00 94.75 536 GLY A CA 1
ATOM 3995 C C . GLY A 1 536 ? -8.375 11.320 16.396 1.00 94.75 536 GLY A C 1
ATOM 3996 O O . GLY A 1 536 ? -8.523 12.408 15.841 1.00 94.75 536 GLY A O 1
ATOM 3997 N N . ASN A 1 537 ? -7.679 10.318 15.867 1.00 92.81 537 ASN A N 1
ATOM 3998 C CA . ASN A 1 537 ? -6.991 10.384 14.582 1.00 92.81 537 ASN A CA 1
ATOM 3999 C C . ASN A 1 537 ? -7.894 9.806 13.465 1.00 92.81 537 ASN A C 1
ATOM 4001 O O . ASN A 1 537 ? -8.239 8.624 13.537 1.00 92.81 537 ASN A O 1
ATOM 4005 N N . PRO A 1 538 ? -8.318 10.594 12.454 1.00 94.31 538 PRO A N 1
ATOM 4006 C CA . PRO A 1 538 ? -9.179 10.112 11.364 1.00 94.31 538 PRO A CA 1
ATOM 4007 C C . PRO A 1 538 ? -8.626 8.932 10.539 1.00 94.31 538 PRO A C 1
ATOM 4009 O O . PRO A 1 538 ? -9.432 8.077 10.167 1.00 94.31 538 PRO A O 1
ATOM 4012 N N . PRO A 1 539 ? -7.303 8.824 10.284 1.00 93.56 539 PRO A N 1
ATOM 4013 C CA . PRO A 1 539 ? -6.699 7.655 9.650 1.00 93.56 539 PRO A CA 1
ATOM 4014 C C . PRO A 1 539 ? -6.978 6.317 10.341 1.00 93.56 539 PRO A C 1
ATOM 4016 O O . PRO A 1 539 ? -7.011 5.283 9.682 1.00 93.56 539 PRO A O 1
ATOM 4019 N N . ASP A 1 540 ? -7.264 6.338 11.642 1.00 95.25 540 ASP A N 1
ATOM 4020 C CA . ASP A 1 540 ? -7.525 5.136 12.435 1.00 95.25 540 ASP A CA 1
ATOM 4021 C C . ASP A 1 540 ? -8.981 4.643 12.327 1.00 95.25 540 ASP A C 1
ATOM 4023 O O . ASP A 1 540 ? -9.387 3.742 13.062 1.00 95.25 540 ASP A O 1
ATOM 4027 N N . PHE A 1 541 ? -9.794 5.221 11.433 1.00 97.44 541 PHE A N 1
ATOM 4028 C CA . PHE A 1 541 ? -11.165 4.783 11.176 1.00 97.44 541 PHE A CA 1
ATOM 4029 C C . PHE A 1 541 ? -11.376 4.348 9.721 1.00 97.44 541 PHE A C 1
ATOM 4031 O O . PHE A 1 541 ? -11.304 5.159 8.793 1.00 97.44 541 PHE A O 1
ATOM 4038 N N . THR A 1 542 ? -11.737 3.073 9.529 1.00 96.94 542 THR A N 1
ATOM 4039 C CA . THR A 1 542 ? -12.034 2.510 8.203 1.00 96.94 542 THR A CA 1
ATOM 4040 C C . THR A 1 542 ? -13.355 1.738 8.169 1.00 96.94 542 THR A C 1
ATOM 4042 O O . THR A 1 542 ? -13.672 0.947 9.056 1.00 96.94 542 THR A O 1
ATOM 4045 N N . ILE A 1 543 ? -14.133 1.931 7.099 1.00 97.69 543 ILE A N 1
ATOM 4046 C CA . ILE A 1 543 ? -15.287 1.097 6.744 1.00 97.69 543 ILE A CA 1
ATOM 4047 C C . ILE A 1 543 ? -14.883 0.152 5.613 1.00 97.69 543 ILE A C 1
ATOM 4049 O O . ILE A 1 543 ? -14.702 0.581 4.473 1.00 97.69 543 ILE A O 1
ATOM 4053 N N . TYR A 1 544 ? -14.813 -1.140 5.909 1.00 97.00 544 TYR A N 1
ATOM 4054 C CA . TYR A 1 544 ? -14.622 -2.205 4.932 1.00 97.00 544 TYR A CA 1
ATOM 4055 C C . TYR A 1 544 ? -15.971 -2.752 4.468 1.00 97.00 544 TYR A C 1
ATOM 4057 O O . TYR A 1 544 ? -16.904 -2.865 5.263 1.00 97.00 544 TYR A O 1
ATOM 4065 N N . CYS A 1 545 ? -16.078 -3.135 3.194 1.00 95.44 545 CYS A N 1
ATOM 4066 C CA . CYS A 1 545 ? -17.280 -3.754 2.624 1.00 95.44 545 CYS A CA 1
ATOM 4067 C C . CYS A 1 545 ? -16.936 -5.004 1.797 1.00 95.44 545 CYS A C 1
ATOM 4069 O O . CYS A 1 545 ? -16.062 -4.943 0.934 1.00 95.44 545 CYS A O 1
ATOM 4071 N N . ASN A 1 546 ? -17.670 -6.108 1.980 1.00 90.44 546 ASN A N 1
ATOM 4072 C CA . ASN A 1 546 ? -17.442 -7.398 1.299 1.00 90.44 546 ASN A CA 1
ATOM 4073 C C . ASN A 1 546 ? -18.527 -7.754 0.265 1.00 90.44 546 ASN A C 1
ATOM 4075 O O . ASN A 1 546 ? -19.058 -8.865 0.220 1.00 90.44 546 ASN A O 1
ATOM 4079 N N . TYR A 1 547 ? -18.917 -6.794 -0.564 1.00 85.38 547 TYR A N 1
ATOM 4080 C CA . TYR A 1 547 ? -20.037 -6.990 -1.479 1.00 85.38 547 TYR A CA 1
ATOM 4081 C C . TYR A 1 547 ? -19.725 -8.006 -2.589 1.00 85.38 547 TYR A C 1
ATOM 4083 O O . TYR A 1 547 ? -18.772 -7.840 -3.340 1.00 85.38 547 TYR A O 1
ATOM 4091 N N . SER A 1 548 ? -20.579 -9.020 -2.757 1.00 69.50 548 SER A N 1
ATOM 4092 C CA . SER A 1 548 ? -20.369 -10.136 -3.697 1.00 69.50 548 SER A CA 1
ATOM 4093 C C . SER A 1 548 ? -21.029 -9.966 -5.073 1.00 69.50 548 SER A C 1
ATOM 4095 O O . SER A 1 548 ? -21.115 -10.925 -5.831 1.00 69.50 548 SER A O 1
ATOM 4097 N N . SER A 1 549 ? -21.432 -8.741 -5.435 1.00 62.00 549 SER A N 1
ATOM 4098 C CA . SER A 1 549 ? -22.094 -8.342 -6.695 1.00 62.00 549 SER A CA 1
ATOM 4099 C C . SER A 1 549 ? -23.627 -8.495 -6.748 1.00 62.00 549 SER A C 1
ATOM 4101 O O . SER A 1 549 ? -24.190 -9.408 -7.336 1.00 62.00 549 SER A O 1
ATOM 4103 N N . SER A 1 550 ? -24.336 -7.525 -6.163 1.00 56.12 550 SER A N 1
ATOM 4104 C CA . SER A 1 550 ? -25.579 -6.921 -6.687 1.00 56.12 550 SER A CA 1
ATOM 4105 C C . SER A 1 550 ? -26.152 -5.957 -5.641 1.00 56.12 550 SER A C 1
ATOM 4107 O O . SER A 1 550 ? -26.652 -6.365 -4.605 1.00 56.12 550 SER A O 1
ATOM 4109 N N . GLN A 1 551 ? -26.056 -4.660 -5.942 1.00 61.28 551 GLN A N 1
ATOM 4110 C CA . GLN A 1 551 ? -26.643 -3.534 -5.203 1.00 61.28 551 GLN A CA 1
ATOM 4111 C C . GLN A 1 551 ? -26.339 -3.443 -3.707 1.00 61.28 551 GLN A C 1
ATOM 4113 O O . GLN A 1 551 ? -27.171 -3.713 -2.844 1.00 61.28 551 GLN A O 1
ATOM 4118 N N . THR A 1 552 ? -25.189 -2.855 -3.426 1.00 73.00 552 THR A N 1
ATOM 4119 C CA . THR A 1 552 ? -24.894 -2.260 -2.130 1.00 73.00 552 THR A CA 1
ATOM 4120 C C . THR A 1 552 ? -24.238 -0.906 -2.372 1.00 73.00 552 THR A C 1
ATOM 4122 O O . THR A 1 552 ? -23.120 -0.778 -2.875 1.00 73.00 552 THR A O 1
ATOM 4125 N N . GLU A 1 553 ? -25.032 0.128 -2.116 1.00 91.94 553 GLU A N 1
ATOM 4126 C CA . GLU A 1 553 ? -24.682 1.527 -2.318 1.00 91.94 553 GLU A CA 1
ATOM 4127 C C . GLU A 1 553 ? -24.333 2.147 -0.962 1.00 91.94 553 GLU A C 1
ATOM 4129 O O . GLU A 1 553 ? -25.057 1.975 0.024 1.00 91.94 553 GLU A O 1
ATOM 4134 N N . ILE A 1 554 ? -23.242 2.904 -0.930 1.00 96.81 554 ILE A N 1
ATOM 4135 C CA . ILE A 1 554 ? -22.897 3.816 0.154 1.00 96.81 554 ILE A CA 1
ATOM 4136 C C . ILE A 1 554 ? -23.334 5.207 -0.286 1.00 96.81 554 ILE A C 1
ATOM 4138 O O . ILE A 1 554 ? -22.764 5.806 -1.197 1.00 96.81 554 ILE A O 1
ATOM 4142 N N . MET A 1 555 ? -24.375 5.726 0.354 1.00 97.75 555 MET A N 1
ATOM 4143 C CA . MET A 1 555 ? -24.983 7.000 0.002 1.00 97.75 555 MET A CA 1
ATOM 4144 C C . MET A 1 555 ? -24.794 8.013 1.127 1.00 97.75 555 MET A C 1
ATOM 4146 O O . MET A 1 555 ? -25.477 7.953 2.152 1.00 97.75 555 MET A O 1
ATOM 4150 N N . LEU A 1 556 ? -23.933 8.998 0.883 1.00 98.12 556 LEU A N 1
ATOM 4151 C CA . LEU A 1 556 ? -23.809 10.202 1.699 1.00 98.12 556 LEU A CA 1
ATOM 4152 C C . LEU A 1 556 ? -24.717 11.269 1.082 1.00 98.12 556 LEU A C 1
ATOM 4154 O O . LEU A 1 556 ? -24.428 11.784 0.002 1.00 98.12 556 LEU A O 1
ATOM 4158 N N . LYS A 1 557 ? -25.879 11.530 1.690 1.00 97.62 557 LYS A N 1
ATOM 4159 C CA . LYS A 1 557 ? -26.867 12.477 1.157 1.00 97.62 557 LYS A CA 1
ATOM 4160 C C . LYS A 1 557 ? -26.457 13.934 1.394 1.00 97.62 557 LYS A C 1
ATOM 4162 O O . LYS A 1 557 ? -25.318 14.247 1.712 1.00 97.62 557 LYS A O 1
ATOM 4167 N N . ASP A 1 558 ? -27.387 14.847 1.134 1.00 97.12 558 ASP A N 1
ATOM 4168 C CA . ASP A 1 558 ? -27.094 16.266 1.058 1.00 97.12 558 ASP A CA 1
ATOM 4169 C C . ASP A 1 558 ? -26.628 16.813 2.412 1.00 97.12 558 ASP A C 1
ATOM 4171 O O . ASP A 1 558 ? -27.255 16.559 3.446 1.00 97.12 558 ASP A O 1
ATOM 4175 N N . SER A 1 559 ? -25.537 17.578 2.404 1.00 97.00 559 SER A N 1
ATOM 4176 C CA . SER A 1 559 ? -24.946 18.159 3.620 1.00 97.00 559 SER A CA 1
ATOM 4177 C C . SER A 1 559 ? -24.541 17.142 4.696 1.00 97.00 559 SER A C 1
ATOM 4179 O O . SER A 1 559 ? -24.452 17.497 5.870 1.00 97.00 559 SER A O 1
ATOM 4181 N N . THR A 1 560 ? -24.306 15.882 4.322 1.00 97.94 560 THR A N 1
ATOM 4182 C CA . THR A 1 560 ? -23.686 14.891 5.209 1.00 97.94 560 THR A CA 1
ATOM 4183 C C . THR A 1 560 ? -22.209 15.223 5.428 1.00 97.94 560 THR A C 1
ATOM 4185 O O . THR A 1 560 ? -21.542 15.681 4.500 1.00 97.94 560 THR A O 1
ATOM 4188 N N . VAL A 1 561 ? -21.701 14.961 6.633 1.00 98.19 561 VAL A N 1
ATOM 4189 C CA . VAL A 1 561 ? -20.261 14.956 6.939 1.00 98.19 561 VAL A CA 1
ATOM 4190 C C . VAL A 1 561 ? -19.821 13.520 7.206 1.00 98.19 561 VAL A C 1
ATOM 4192 O O . VAL A 1 561 ? -20.502 12.808 7.944 1.00 98.19 561 VAL A O 1
ATOM 4195 N N . PHE A 1 562 ? -18.719 13.104 6.596 1.00 98.38 562 PHE A N 1
ATOM 4196 C CA . PHE A 1 562 ? -18.061 11.822 6.828 1.00 98.38 562 PHE A CA 1
ATOM 4197 C C . PHE A 1 562 ? -16.564 12.056 7.032 1.00 98.38 562 PHE A C 1
ATOM 4199 O O . PHE A 1 562 ? -15.964 12.769 6.234 1.00 98.38 562 PHE A O 1
ATOM 4206 N N . GLU A 1 563 ? -15.978 11.449 8.055 1.00 98.00 563 GLU A N 1
ATOM 4207 C CA . GLU A 1 563 ? -14.537 11.420 8.328 1.00 98.00 563 GLU A CA 1
ATOM 4208 C C . GLU A 1 563 ? -14.089 9.954 8.392 1.00 98.00 563 GLU A C 1
ATOM 4210 O O . GLU A 1 563 ? -14.804 9.156 8.993 1.00 98.00 563 GLU A O 1
ATOM 4215 N N . GLY A 1 564 ? -12.962 9.601 7.766 1.00 97.00 564 GLY A N 1
ATOM 4216 C CA . GLY A 1 564 ? -12.383 8.250 7.732 1.00 97.00 564 GLY A CA 1
ATOM 4217 C C . GLY A 1 564 ? -12.170 7.693 6.318 1.00 97.00 564 GLY A C 1
ATOM 4218 O O . GLY A 1 564 ? -12.306 8.394 5.314 1.00 97.00 564 GLY A O 1
ATOM 4219 N N . ALA A 1 565 ? -11.848 6.406 6.216 1.00 97.00 565 ALA A N 1
ATOM 4220 C CA . ALA A 1 565 ? -11.694 5.705 4.941 1.00 97.00 565 ALA A CA 1
ATOM 4221 C C . ALA A 1 565 ? -12.897 4.801 4.625 1.00 97.00 565 ALA A C 1
ATOM 4223 O O . ALA A 1 565 ? -13.467 4.160 5.507 1.00 97.00 565 ALA A O 1
ATOM 4224 N N . ILE A 1 566 ? -13.278 4.711 3.348 1.00 97.62 566 ILE A N 1
ATOM 4225 C CA . ILE A 1 566 ? -14.277 3.754 2.853 1.00 97.62 566 ILE A CA 1
ATOM 4226 C C . ILE A 1 566 ? -13.633 2.859 1.800 1.00 97.62 566 ILE A C 1
ATOM 4228 O O . ILE A 1 566 ? -13.243 3.331 0.732 1.00 97.62 566 ILE A O 1
ATOM 4232 N N . TYR A 1 567 ? -13.596 1.559 2.081 1.00 96.50 567 TYR A N 1
ATOM 4233 C CA . TYR A 1 567 ? -13.086 0.520 1.198 1.00 96.50 567 TYR A CA 1
ATOM 4234 C C . TYR A 1 567 ? -14.212 -0.430 0.768 1.00 96.50 567 TYR A C 1
ATOM 4236 O O . TYR A 1 567 ? -14.638 -1.315 1.511 1.00 96.50 567 TYR A O 1
ATOM 4244 N N . ALA A 1 568 ? -14.721 -0.226 -0.446 1.00 96.19 568 ALA A N 1
ATOM 4245 C CA . ALA A 1 568 ? -15.855 -0.939 -1.027 1.00 96.19 568 ALA A CA 1
ATOM 4246 C C . ALA A 1 568 ? -15.579 -1.372 -2.482 1.00 96.19 568 ALA A C 1
ATOM 4248 O O . ALA A 1 568 ? -16.292 -0.942 -3.393 1.00 96.19 568 ALA A O 1
ATOM 4249 N N . PRO A 1 569 ? -14.587 -2.247 -2.733 1.00 94.31 569 PRO A N 1
ATOM 4250 C CA . PRO A 1 569 ? -14.027 -2.528 -4.066 1.00 94.31 569 PRO A CA 1
ATOM 4251 C C . PRO A 1 569 ? -15.053 -2.990 -5.120 1.00 94.31 569 PRO A C 1
ATOM 4253 O O . PRO A 1 569 ? -14.881 -2.750 -6.317 1.00 94.31 569 PRO A O 1
ATOM 4256 N N . TYR A 1 570 ? -16.169 -3.580 -4.681 1.00 93.50 570 TYR A N 1
ATOM 4257 C CA . TYR A 1 570 ? -17.275 -4.029 -5.539 1.00 93.50 570 TYR A CA 1
ATOM 4258 C C . TYR A 1 570 ? -18.576 -3.221 -5.375 1.00 93.50 570 TYR A C 1
ATOM 4260 O O . TYR A 1 570 ? -19.565 -3.517 -6.050 1.00 93.50 570 TYR A O 1
ATOM 4268 N N . GLY A 1 571 ? -18.586 -2.219 -4.492 1.00 94.62 571 GLY A N 1
ATOM 4269 C CA . GLY A 1 571 ? -19.734 -1.361 -4.190 1.00 94.62 571 GLY A CA 1
ATOM 4270 C C . GLY A 1 571 ? -19.689 -0.008 -4.889 1.00 94.62 571 GLY A C 1
ATOM 4271 O O . GLY A 1 571 ? -18.662 0.405 -5.427 1.00 94.62 571 GLY A O 1
ATOM 4272 N N . ASP A 1 572 ? -20.816 0.696 -4.844 1.00 96.19 572 ASP A N 1
ATOM 4273 C CA . ASP A 1 572 ? -20.941 2.045 -5.396 1.00 96.19 572 ASP A CA 1
ATOM 4274 C C . ASP A 1 572 ? -20.970 3.075 -4.261 1.00 96.19 572 ASP A C 1
ATOM 4276 O O . ASP A 1 572 ? -21.744 2.935 -3.314 1.00 96.19 572 ASP A O 1
ATOM 4280 N N . ILE A 1 573 ? -20.166 4.134 -4.365 1.00 97.88 573 ILE A N 1
ATOM 4281 C CA . ILE A 1 573 ? -20.167 5.258 -3.420 1.00 97.88 573 ILE A CA 1
ATOM 4282 C C . ILE A 1 573 ? -20.756 6.495 -4.102 1.00 97.88 573 ILE A C 1
ATOM 4284 O O . ILE A 1 573 ? -20.341 6.891 -5.193 1.00 97.88 573 ILE A O 1
ATOM 4288 N N . GLN A 1 574 ? -21.720 7.144 -3.450 1.00 98.25 574 GLN A N 1
ATOM 4289 C CA . GLN A 1 574 ? -22.330 8.391 -3.905 1.00 98.25 574 GLN A CA 1
ATOM 4290 C C . GLN A 1 574 ? -22.213 9.472 -2.829 1.00 98.25 574 GLN A C 1
ATOM 4292 O O . GLN A 1 574 ? -22.860 9.399 -1.783 1.00 98.25 574 GLN A O 1
ATOM 4297 N N . VAL A 1 575 ? -21.457 10.525 -3.137 1.00 98.31 575 VAL A N 1
ATOM 4298 C CA . VAL A 1 575 ? -21.363 11.755 -2.342 1.00 98.31 575 VAL A CA 1
ATOM 4299 C C . VAL A 1 575 ? -22.332 12.766 -2.951 1.00 98.31 575 VAL A C 1
ATOM 4301 O O . VAL A 1 575 ? -22.101 13.259 -4.054 1.00 98.31 575 VAL A O 1
ATOM 4304 N N . ARG A 1 576 ? -23.475 13.023 -2.303 1.00 97.75 576 ARG A N 1
ATOM 4305 C CA . ARG A 1 576 ? -24.532 13.895 -2.847 1.00 97.75 576 ARG A CA 1
ATOM 4306 C C . ARG A 1 576 ? -24.233 15.383 -2.640 1.00 97.75 576 ARG A C 1
ATOM 4308 O O . ARG A 1 576 ? -23.087 15.786 -2.460 1.00 97.75 576 ARG A O 1
ATOM 4315 N N . ASN A 1 577 ? -25.254 16.227 -2.793 1.00 95.62 577 ASN A N 1
ATOM 4316 C CA . ASN A 1 577 ? -25.035 17.648 -2.973 1.00 95.62 577 ASN A CA 1
ATOM 4317 C C . ASN A 1 577 ? -24.581 18.302 -1.671 1.00 95.62 577 ASN A C 1
ATOM 4319 O O . ASN A 1 577 ? -25.212 18.130 -0.630 1.00 95.62 577 ASN A O 1
ATOM 4323 N N . SER A 1 578 ? -23.500 19.076 -1.737 1.00 96.06 578 SER A N 1
ATOM 4324 C CA . SER A 1 578 ? -22.926 19.749 -0.565 1.00 96.06 578 SER A CA 1
ATOM 4325 C C . SER A 1 578 ? -22.534 18.799 0.576 1.00 96.06 578 SER A C 1
ATOM 4327 O O . SER A 1 578 ? -22.443 19.238 1.718 1.00 96.06 578 SER A O 1
ATOM 4329 N N . ALA A 1 579 ? -22.366 17.503 0.301 1.00 97.69 579 ALA A N 1
ATOM 4330 C CA . ALA A 1 579 ? -21.809 16.557 1.260 1.00 97.69 579 ALA A CA 1
ATOM 4331 C C . ALA A 1 579 ? -20.285 16.718 1.318 1.00 97.69 579 ALA A C 1
ATOM 4333 O O . ALA A 1 579 ? -19.656 17.005 0.297 1.00 97.69 579 ALA A O 1
ATOM 4334 N N . HIS A 1 580 ? -19.715 16.523 2.501 1.00 97.94 580 HIS A N 1
ATOM 4335 C CA . HIS A 1 580 ? -18.286 16.614 2.764 1.00 97.94 580 HIS A CA 1
ATOM 4336 C C . HIS A 1 580 ? -17.783 15.257 3.256 1.00 97.94 580 HIS A C 1
ATOM 4338 O O . HIS A 1 580 ? -18.264 14.758 4.270 1.00 97.94 580 HIS A O 1
ATOM 4344 N N . ALA A 1 581 ? -16.838 14.664 2.533 1.00 98.12 581 ALA A N 1
ATOM 4345 C CA . ALA A 1 581 ? -16.131 13.461 2.956 1.00 98.12 581 ALA A CA 1
ATOM 4346 C C . ALA A 1 581 ? -14.650 13.797 3.163 1.00 98.12 581 ALA A C 1
ATOM 4348 O O . ALA A 1 581 ? -14.036 14.391 2.281 1.00 98.12 581 ALA A O 1
ATOM 4349 N N . TYR A 1 582 ? -14.103 13.433 4.313 1.00 98.00 582 TYR A N 1
ATOM 4350 C CA . TYR A 1 582 ? -12.729 13.671 4.735 1.00 98.00 582 TYR A CA 1
ATOM 4351 C C . TYR A 1 582 ? -12.044 12.313 4.920 1.00 98.00 582 TYR A C 1
ATOM 4353 O O . TYR A 1 582 ? -12.451 11.542 5.782 1.00 98.00 582 TYR A O 1
ATOM 4361 N N . GLY A 1 583 ? -11.063 11.997 4.080 1.00 96.88 583 GLY A N 1
ATOM 4362 C CA . GLY A 1 583 ? -10.369 10.712 4.027 1.00 96.88 583 GLY A CA 1
ATOM 4363 C C . GLY A 1 583 ? -10.398 10.086 2.631 1.00 96.88 583 GLY A C 1
ATOM 4364 O O . GLY A 1 583 ? -10.357 10.799 1.632 1.00 96.88 583 GLY A O 1
ATOM 4365 N N . MET A 1 584 ? -10.438 8.758 2.535 1.00 96.56 584 MET A N 1
ATOM 4366 C CA . MET A 1 584 ? -10.263 8.022 1.271 1.00 96.56 584 MET A CA 1
ATOM 4367 C C . MET A 1 584 ? -11.549 7.326 0.819 1.00 96.56 584 MET A C 1
ATOM 4369 O O . MET A 1 584 ? -12.265 6.744 1.634 1.00 96.56 584 MET A O 1
ATOM 4373 N N . LEU A 1 585 ? -11.812 7.321 -0.492 1.00 97.88 585 LEU A N 1
ATOM 4374 C CA . LEU A 1 585 ? -12.904 6.561 -1.108 1.00 97.88 585 LEU A CA 1
ATOM 4375 C C . LEU A 1 585 ? -12.350 5.556 -2.126 1.00 97.88 585 LEU A C 1
ATOM 4377 O O . LEU A 1 585 ? -11.845 5.954 -3.173 1.00 97.88 585 LEU A O 1
ATOM 4381 N N . TRP A 1 586 ? -12.506 4.261 -1.859 1.00 96.88 586 TRP A N 1
ATOM 4382 C CA . TRP A 1 586 ? -12.082 3.178 -2.748 1.00 96.88 586 TRP A CA 1
ATOM 4383 C C . TRP A 1 586 ? -13.272 2.305 -3.129 1.00 96.88 586 TRP A C 1
ATOM 4385 O O . TRP A 1 586 ? -13.867 1.667 -2.261 1.00 96.88 586 TRP A O 1
ATOM 4395 N N . ALA A 1 587 ? -13.662 2.278 -4.407 1.00 96.50 587 ALA A N 1
ATOM 4396 C CA . ALA A 1 587 ? -14.892 1.601 -4.809 1.00 96.50 587 ALA A CA 1
ATOM 4397 C C . ALA A 1 587 ? -14.892 1.010 -6.224 1.00 96.50 587 ALA A C 1
ATOM 4399 O O . ALA A 1 587 ? -13.979 1.222 -7.024 1.00 96.50 587 ALA A O 1
ATOM 4400 N N . LYS A 1 588 ? -15.982 0.320 -6.584 1.00 95.25 588 LYS A N 1
ATOM 4401 C CA . LYS A 1 588 ? -16.265 -0.030 -7.983 1.00 95.25 588 LYS A CA 1
ATOM 4402 C C . LYS A 1 588 ? -16.619 1.215 -8.783 1.00 95.25 588 LYS A C 1
ATOM 4404 O O . LYS A 1 588 ? -16.084 1.421 -9.876 1.00 95.25 588 LYS A O 1
ATOM 4409 N N . THR A 1 589 ? -17.533 2.027 -8.254 1.00 97.06 589 THR A N 1
ATOM 4410 C CA . THR A 1 589 ? -17.852 3.340 -8.813 1.00 97.06 589 THR A CA 1
ATOM 4411 C C . THR A 1 589 ? -17.902 4.401 -7.725 1.00 97.06 589 THR A C 1
ATOM 4413 O O . THR A 1 589 ? -18.392 4.151 -6.624 1.00 97.06 589 THR A O 1
ATOM 4416 N N . VAL A 1 590 ? -17.417 5.601 -8.043 1.00 98.38 590 VAL A N 1
ATOM 4417 C CA . VAL A 1 590 ? -17.536 6.770 -7.167 1.00 98.38 590 VAL A CA 1
ATOM 4418 C C . VAL A 1 590 ? -18.207 7.906 -7.927 1.00 98.38 590 VAL A C 1
ATOM 4420 O O . VAL A 1 590 ? -17.738 8.339 -8.979 1.00 98.38 590 VAL A O 1
ATOM 4423 N N . GLY A 1 591 ? -19.325 8.397 -7.397 1.00 98.31 591 GLY A N 1
ATOM 4424 C CA . GLY A 1 591 ? -20.047 9.548 -7.930 1.00 98.31 591 GLY A CA 1
ATOM 4425 C C . GLY A 1 591 ? -20.075 10.706 -6.940 1.00 98.31 591 GLY A C 1
ATOM 4426 O O . GLY A 1 591 ? -20.755 10.632 -5.919 1.00 98.31 591 GLY A O 1
ATOM 4427 N N . ILE A 1 592 ? -19.413 11.809 -7.278 1.00 98.50 592 ILE A N 1
ATOM 4428 C CA . ILE A 1 592 ? -19.463 13.067 -6.527 1.00 98.50 592 ILE A CA 1
ATOM 4429 C C . ILE A 1 592 ? -20.462 13.989 -7.228 1.00 98.50 592 ILE A C 1
ATOM 4431 O O . ILE A 1 592 ? -20.258 14.416 -8.365 1.00 98.50 592 ILE A O 1
ATOM 4435 N N . ARG A 1 593 ? -21.599 14.259 -6.583 1.00 97.94 593 ARG A N 1
ATOM 4436 C CA . ARG A 1 593 ? -22.687 15.083 -7.128 1.00 97.94 593 ARG A CA 1
ATOM 4437 C C . ARG A 1 593 ? -22.385 16.576 -6.978 1.00 97.94 593 ARG A C 1
ATOM 4439 O O . ARG A 1 593 ? -21.269 16.981 -6.658 1.00 97.94 593 ARG A O 1
ATOM 4446 N N . ASN A 1 594 ? -23.367 17.415 -7.304 1.00 96.81 594 ASN A N 1
ATOM 4447 C CA . ASN A 1 594 ? -23.132 18.846 -7.434 1.00 96.81 594 ASN A CA 1
ATOM 4448 C C . ASN A 1 594 ? -22.730 19.451 -6.089 1.00 96.81 594 ASN A C 1
ATOM 4450 O O . ASN A 1 594 ? -23.445 19.274 -5.110 1.00 96.81 594 ASN A O 1
ATOM 4454 N N . TYR A 1 595 ? -21.633 20.203 -6.049 1.00 97.44 595 TYR A N 1
ATOM 4455 C CA . TYR A 1 595 ? -21.085 20.781 -4.812 1.00 97.44 595 TYR A CA 1
ATOM 4456 C C . TYR A 1 595 ? -20.636 19.763 -3.749 1.00 97.44 595 TYR A C 1
ATOM 4458 O O . TYR A 1 595 ? -20.304 20.178 -2.643 1.00 97.44 595 TYR A O 1
ATOM 4466 N N . GLY A 1 596 ? -20.617 18.459 -4.046 1.00 97.75 596 GLY A N 1
ATOM 4467 C CA . GLY A 1 596 ? -19.989 17.478 -3.162 1.00 97.75 596 GLY A CA 1
ATOM 4468 C C . GLY A 1 596 ? -18.484 17.731 -3.078 1.00 97.75 596 GLY A C 1
ATOM 4469 O O . GLY A 1 596 ? -17.859 18.084 -4.083 1.00 97.75 596 GLY A O 1
ATOM 4470 N N . VAL A 1 597 ? -17.908 17.582 -1.889 1.00 98.12 597 VAL A N 1
ATOM 4471 C CA . VAL A 1 597 ? -16.481 17.799 -1.645 1.00 98.12 597 VAL A CA 1
ATOM 4472 C C . VAL A 1 597 ? -15.891 16.562 -0.990 1.00 98.12 597 VAL A C 1
ATOM 4474 O O . VAL A 1 597 ? -16.380 16.113 0.043 1.00 98.12 597 VAL A O 1
ATOM 4477 N N . VAL A 1 598 ? -14.824 16.042 -1.584 1.00 98.31 598 VAL A N 1
ATOM 4478 C CA . VAL A 1 598 ? -13.964 15.037 -0.966 1.00 98.31 598 VAL A CA 1
ATOM 4479 C C . VAL A 1 598 ? -12.623 15.692 -0.658 1.00 98.31 598 VAL A C 1
ATOM 4481 O O . VAL A 1 598 ? -12.028 16.329 -1.526 1.00 98.31 598 VAL A O 1
ATOM 4484 N N . TRP A 1 599 ? -12.175 15.564 0.580 1.00 97.94 599 TRP A N 1
ATOM 4485 C CA . TRP A 1 599 ? -10.858 15.959 1.047 1.00 97.94 599 TRP A CA 1
ATOM 4486 C C . TRP A 1 599 ? -10.081 14.689 1.344 1.00 97.94 599 TRP A C 1
ATOM 4488 O O . TRP A 1 599 ? -10.360 14.027 2.333 1.00 97.94 599 TRP A O 1
ATOM 4498 N N . PHE A 1 600 ? -9.143 14.332 0.480 1.00 97.31 600 PHE A N 1
ATOM 4499 C CA . PHE A 1 600 ? -8.258 13.206 0.706 1.00 97.31 600 PHE A CA 1
ATOM 4500 C C . PHE A 1 600 ? -7.326 13.476 1.880 1.00 97.31 600 PHE A C 1
ATOM 4502 O O . PHE A 1 600 ? -6.610 14.471 1.866 1.00 97.31 600 PHE A O 1
ATOM 4509 N N . ASP A 1 601 ? -7.336 12.602 2.878 1.00 96.25 601 ASP A N 1
ATOM 4510 C CA . ASP A 1 601 ? -6.403 12.688 3.994 1.00 96.25 601 ASP A CA 1
ATOM 4511 C C . ASP A 1 601 ? -5.095 11.977 3.635 1.00 96.25 601 ASP A C 1
ATOM 4513 O O . ASP A 1 601 ? -5.051 10.752 3.556 1.00 96.25 601 ASP A O 1
ATOM 4517 N N . THR A 1 602 ? -4.025 12.731 3.397 1.00 92.75 602 THR A N 1
ATOM 4518 C CA . THR A 1 602 ? -2.729 12.194 2.973 1.00 92.75 602 THR A CA 1
ATOM 4519 C C . THR A 1 602 ? -2.064 11.360 4.062 1.00 92.75 602 THR A C 1
ATOM 4521 O O . THR A 1 602 ? -1.249 10.506 3.733 1.00 92.75 602 THR A O 1
ATOM 4524 N N . ALA A 1 603 ? -2.444 11.536 5.335 1.00 89.62 603 ALA A N 1
ATOM 4525 C CA . ALA A 1 603 ? -1.988 10.668 6.421 1.00 89.62 603 ALA A CA 1
ATOM 4526 C C . ALA A 1 603 ? -2.469 9.213 6.249 1.00 89.62 603 ALA A C 1
ATOM 4528 O O . ALA A 1 603 ? -1.850 8.286 6.767 1.00 89.62 603 ALA A O 1
ATOM 4529 N N . LEU A 1 604 ? -3.527 8.976 5.457 1.00 88.62 604 LEU A N 1
ATOM 4530 C CA . LEU A 1 604 ? -3.981 7.618 5.153 1.00 88.62 604 LEU A CA 1
ATOM 4531 C C . LEU A 1 604 ? -2.978 6.819 4.310 1.00 88.62 604 LEU A C 1
ATOM 4533 O O . LEU A 1 604 ? -3.011 5.591 4.386 1.00 88.62 604 LEU A O 1
ATOM 4537 N N . LYS A 1 605 ? -2.087 7.481 3.550 1.00 82.62 605 LYS A N 1
ATOM 4538 C CA . LYS A 1 605 ? -1.054 6.815 2.731 1.00 82.62 605 LYS A CA 1
ATOM 4539 C C . LYS A 1 605 ? -0.136 5.926 3.569 1.00 82.62 605 LYS A C 1
ATOM 4541 O O . LYS A 1 605 ? 0.301 4.888 3.090 1.00 82.62 605 LYS A O 1
ATOM 4546 N N . GLU A 1 606 ? 0.128 6.336 4.804 1.00 67.56 606 GLU A N 1
ATOM 4547 C CA . GLU A 1 606 ? 0.998 5.618 5.738 1.00 67.56 606 GLU A CA 1
ATOM 4548 C C . GLU A 1 606 ? 0.232 4.526 6.503 1.00 67.56 606 GLU A C 1
ATOM 4550 O O . GLU A 1 606 ? 0.804 3.498 6.855 1.00 67.56 606 GLU A O 1
ATOM 4555 N N . SER A 1 607 ? -1.073 4.721 6.734 1.00 69.81 607 SER A N 1
ATOM 4556 C CA . SER A 1 607 ? -1.902 3.798 7.529 1.00 69.81 607 SER A CA 1
ATOM 4557 C C . SER A 1 607 ? -2.485 2.621 6.736 1.00 69.81 607 SER A C 1
ATOM 4559 O O . SER A 1 607 ? -2.629 1.525 7.276 1.00 69.81 607 SER A O 1
ATOM 4561 N N . ILE A 1 608 ? -2.827 2.820 5.455 1.00 67.44 608 ILE A N 1
ATOM 4562 C CA . ILE A 1 608 ? -3.423 1.783 4.604 1.00 67.44 608 ILE A CA 1
ATOM 4563 C C . ILE A 1 608 ? -2.346 1.262 3.662 1.00 67.44 608 ILE A C 1
ATOM 4565 O O . ILE A 1 608 ? -2.136 1.781 2.566 1.00 67.44 608 ILE A O 1
ATOM 4569 N N . VAL A 1 609 ? -1.678 0.198 4.098 1.00 57.16 609 VAL A N 1
ATOM 4570 C CA . VAL A 1 609 ? -0.717 -0.531 3.271 1.00 57.16 609 VAL A CA 1
ATOM 4571 C C . VAL A 1 609 ? -1.477 -1.583 2.470 1.00 57.16 609 VAL A C 1
ATOM 4573 O O . VAL A 1 609 ? -1.988 -2.556 3.026 1.00 57.16 609 VAL A O 1
ATOM 4576 N N . PHE A 1 610 ? -1.582 -1.384 1.157 1.00 52.47 610 PHE A N 1
ATOM 4577 C CA . PHE A 1 610 ? -2.105 -2.405 0.257 1.00 52.47 610 PHE A CA 1
ATOM 4578 C C . PHE A 1 610 ? -1.042 -3.490 0.053 1.00 52.47 610 PHE A C 1
ATOM 4580 O O . PHE A 1 610 ? 0.036 -3.185 -0.461 1.00 52.47 610 PHE A O 1
ATOM 4587 N N . PRO A 1 611 ? -1.309 -4.755 0.415 1.00 39.28 611 PRO A N 1
ATOM 4588 C CA . PRO A 1 611 ? -0.426 -5.839 0.035 1.00 39.28 611 PRO A CA 1
ATOM 4589 C C . PRO A 1 611 ? -0.502 -5.982 -1.490 1.00 39.28 611 PRO A C 1
ATOM 4591 O O . PRO A 1 611 ? -1.555 -6.294 -2.040 1.00 39.28 611 PRO A O 1
ATOM 4594 N N . GLY A 1 612 ? 0.602 -5.708 -2.186 1.00 38.97 612 GLY A N 1
ATOM 4595 C CA . GLY A 1 612 ? 0.722 -6.006 -3.615 1.00 38.97 612 GLY A CA 1
ATOM 4596 C C . GLY A 1 612 ? 0.426 -4.879 -4.614 1.00 38.97 612 GLY A C 1
ATOM 4597 O O . GLY A 1 612 ? 0.280 -5.188 -5.794 1.00 38.97 612 GLY A O 1
ATOM 4598 N N . SER A 1 613 ? 0.352 -3.593 -4.226 1.00 34.59 613 SER A N 1
ATOM 4599 C CA . SER A 1 613 ? 0.325 -2.498 -5.229 1.00 34.59 613 SER A CA 1
ATOM 4600 C C . SER A 1 613 ? 1.700 -2.187 -5.846 1.00 34.59 613 SER A C 1
ATOM 4602 O O . SER A 1 613 ? 1.767 -1.529 -6.879 1.00 34.59 613 SER A O 1
ATOM 4604 N N . GLY A 1 614 ? 2.772 -2.721 -5.260 1.00 33.47 614 GLY A N 1
ATOM 4605 C CA . GLY A 1 614 ? 3.985 -3.160 -5.951 1.00 33.47 614 GLY A CA 1
ATOM 4606 C C . GLY A 1 614 ? 4.113 -4.666 -5.709 1.00 33.47 614 GLY A C 1
ATOM 4607 O O . GLY A 1 614 ? 3.682 -5.141 -4.655 1.00 33.47 614 GLY A O 1
ATOM 4608 N N . GLY A 1 615 ? 4.593 -5.433 -6.687 1.00 32.91 615 GLY A N 1
ATOM 4609 C CA . GLY A 1 615 ? 4.696 -6.889 -6.568 1.00 32.91 615 GLY A CA 1
ATOM 4610 C C . GLY A 1 615 ? 5.379 -7.313 -5.264 1.00 32.91 615 GLY A C 1
ATOM 4611 O O . GLY A 1 615 ? 6.485 -6.879 -4.984 1.00 32.91 615 GLY A O 1
ATOM 4612 N N . GLY A 1 616 ? 4.698 -8.160 -4.484 1.00 35.12 616 GLY A N 1
ATOM 4613 C CA . GLY A 1 616 ? 5.313 -8.974 -3.435 1.00 35.12 616 GLY A CA 1
ATOM 4614 C C . GLY A 1 616 ? 5.591 -8.297 -2.088 1.00 35.12 616 GLY A C 1
ATOM 4615 O O . GLY A 1 616 ? 6.727 -8.007 -1.753 1.00 35.12 616 GLY A O 1
ATOM 4616 N N . SER A 1 617 ? 4.590 -8.223 -1.207 1.00 31.44 617 SER A N 1
ATOM 4617 C CA . SER A 1 617 ? 4.860 -8.211 0.239 1.00 31.44 617 SER A CA 1
ATOM 4618 C C . SER A 1 617 ? 3.930 -9.189 0.951 1.00 31.44 617 SER A C 1
ATOM 4620 O O . SER A 1 617 ? 2.834 -8.847 1.393 1.00 31.44 617 SER A O 1
ATOM 4622 N N . GLN A 1 618 ? 4.363 -10.449 1.008 1.00 29.47 618 GLN A N 1
ATOM 4623 C CA . GLN A 1 618 ? 3.945 -11.388 2.043 1.00 29.47 618 GLN A CA 1
ATOM 4624 C C . GLN A 1 618 ? 5.009 -11.373 3.142 1.00 29.47 618 GLN A C 1
ATOM 4626 O O . GLN A 1 618 ? 6.211 -11.352 2.889 1.00 29.47 618 GLN A O 1
ATOM 4631 N N . SER A 1 619 ? 4.508 -11.339 4.369 1.00 30.86 619 SER A N 1
ATOM 4632 C CA . SER A 1 619 ? 5.234 -11.306 5.629 1.00 30.86 619 SER A CA 1
ATOM 4633 C C . SER A 1 619 ? 6.297 -12.409 5.733 1.00 30.86 619 SER A C 1
ATOM 4635 O O . SER A 1 619 ? 6.000 -13.595 5.620 1.00 30.86 619 SER A O 1
ATOM 4637 N N . LEU A 1 620 ? 7.533 -11.996 6.024 1.00 27.84 620 LEU A N 1
ATOM 4638 C CA . LEU A 1 620 ? 8.596 -12.833 6.577 1.00 27.84 620 LEU A CA 1
ATOM 4639 C C . LEU A 1 620 ? 8.237 -13.235 8.018 1.00 27.84 620 LEU A C 1
ATOM 4641 O O . LEU A 1 620 ? 8.685 -12.603 8.970 1.00 27.84 620 LEU A O 1
ATOM 4645 N N . VAL A 1 621 ? 7.423 -14.281 8.165 1.00 27.47 621 VAL A N 1
ATOM 4646 C CA . VAL A 1 621 ? 7.497 -15.235 9.282 1.00 27.47 621 VAL A CA 1
ATOM 4647 C C . VAL A 1 621 ? 7.111 -16.615 8.746 1.00 27.47 621 VAL A C 1
ATOM 4649 O O . VAL A 1 621 ? 5.929 -16.958 8.708 1.00 27.47 621 VAL A O 1
ATOM 4652 N N . GLN A 1 622 ? 8.111 -17.408 8.360 1.00 27.25 622 GLN A N 1
ATOM 4653 C CA . GLN A 1 622 ? 8.169 -18.843 8.652 1.00 27.25 622 GLN A CA 1
ATOM 4654 C C . GLN A 1 622 ? 9.599 -19.359 8.554 1.00 27.25 622 GLN A C 1
ATOM 4656 O O . GLN A 1 622 ? 10.252 -19.079 7.526 1.00 27.25 622 GLN A O 1
#

Sequence (622 aa):
MKNPQRSASIFPQGKVCRRFMDRESNHLKAAEGSVFVGLIVTMIIIAGIGAAMLPLSTTSMRSQITGNQAQEGYYLAESGMRYIASEFKHAGDGLTACAAEDARDNVLKVNHDQSFTVSDNGAYFDLEIIPYYYRVHEDEIFSPNLKAAVFGGIPDEIPTEAPGYLQIIVKDDACTLLSARHDYHYTSVSVSGDDVIFNGLTLDGATPSGSATPTRNDRIFPSCKCAGDGEGGEQVVTKGGNLTFQAHTGADIFPLSNCRFKINGTGQTYRYQELDLANNMFKGITNSDDPEAAFALTLSDTDYVVGQKFIKLISRGSAGASSATASTEVAFELAVESSEEAGEGVPCGVFGNTYVEIKNFGKVKSYNSTTDPNPSSSTGEGHICSNKHVNLKNKAYVDGDVMIGKDPSGAQGAYTHSGWPTVKGTAPLNIDRVDPDPLGAVGGSLAAAFAEYSVSNDNDLAVPPITGNEISLSRGSHGTQNMTLYGKEGGANYYVTGITLKNNSTLTVDTTNGPVNIHLAGILTAKNFSKITVTGNPPDFTIYCNYSSSQTEIMLKDSTVFEGAIYAPYGDIQVRNSAHAYGMLWAKTVGIRNYGVVWFDTALKESIVFPGSGGGSQSLVQ

pLDDT: mean 82.67, std 16.84, range [27.25, 98.62]

Radius of gyration: 37.29 Å; chains: 1; bounding box: 82×96×120 Å